Protein AF-0000000085033261 (afdb_homodimer)

Foldseek 3Di:
DPLAALVLQVVVLVVQVVVLVVCVVVVNDDPLCSVLQVVQSVFSFKHWRDKAQKKKWKWWAPDPDPPPDPTIGTQDMDLAQDDLVVVVVSQQVYAWIKIKIAFIKTKMFGRDDVVQVVLQVLLCLLAQVPWDFDDTHRNGGMIMRGHDLMDIGTQHHRNHGPDDSVVSSLVRNLSSVLSNLSVVLSSQSCCCPRVVDDHPDSVVSVVVSVVSSVVSD/DPLAALVLQVVVLVVQVVVLVVCVVVVNDDPLCSVLQVVQSVFSFKHWRDKAQKKKWKWWAPDPDPPPDPTIGTQDMDLAQDDLVVVVVSQQVYAWIKIKIAFIKTKMFGRDDVVQVVLQVLLCLLAQVPWDFDDTHRNGGMIMRGHDLMDIGTQHHRNHGPDDSVVSSLSRNLSSVLSNLSVVLSSQSCCCPRVVDDHPDSVVSVVVSVVSSVVSD

Structure (mmCIF, N/CA/C/O backbone):
data_AF-0000000085033261-model_v1
#
loop_
_entity.id
_entity.type
_entity.pdbx_description
1 polymer 'tRNA(Phe) 7-((3-amino-3-carboxypropyl)-4-demethylwyosine(37)-N(4))-methyltransferase'
#
loop_
_atom_site.group_PDB
_atom_site.id
_atom_site.type_symbol
_atom_site.label_atom_id
_atom_site.label_alt_id
_atom_site.label_comp_id
_atom_site.label_asym_id
_atom_site.label_entity_id
_atom_site.label_seq_id
_atom_site.pdbx_PDB_ins_code
_atom_site.Cartn_x
_atom_site.Cartn_y
_atom_site.Cartn_z
_atom_site.occupancy
_atom_site.B_iso_or_equiv
_atom_site.auth_seq_id
_atom_site.auth_comp_id
_atom_site.auth_asym_id
_atom_site.auth_atom_id
_atom_site.pdbx_PDB_model_num
ATOM 1 N N . MET A 1 1 ? -2.096 -32.531 -8.75 1 42.09 1 MET A N 1
ATOM 2 C CA . MET A 1 1 ? -3.379 -31.875 -8.492 1 42.09 1 MET A CA 1
ATOM 3 C C . MET A 1 1 ? -3.203 -30.375 -8.297 1 42.09 1 MET A C 1
ATOM 5 O O . MET A 1 1 ? -2.215 -29.938 -7.703 1 42.09 1 MET A O 1
ATOM 9 N N . GLY A 1 2 ? -3.859 -29.484 -9.133 1 64.69 2 GLY A N 1
ATOM 10 C CA . GLY A 1 2 ? -3.631 -28.047 -9.133 1 64.69 2 GLY A CA 1
ATOM 11 C C . GLY A 1 2 ? -3.848 -27.406 -7.777 1 64.69 2 GLY A C 1
ATOM 12 O O . GLY A 1 2 ? -4.395 -28.047 -6.871 1 64.69 2 GLY A O 1
ATOM 13 N N . ALA A 1 3 ? -3.16 -26.375 -7.32 1 83.31 3 ALA A N 1
ATOM 14 C CA . ALA A 1 3 ? -3.242 -25.719 -6.023 1 83.31 3 ALA A CA 1
ATOM 15 C C . ALA A 1 3 ? -4.691 -25.422 -5.652 1 83.31 3 ALA A C 1
ATOM 17 O O . ALA A 1 3 ? -5.047 -25.406 -4.469 1 83.31 3 ALA A O 1
ATOM 18 N N . VAL A 1 4 ? -5.688 -25.516 -6.703 1 94.25 4 VAL A N 1
ATOM 19 C CA . VAL A 1 4 ? -7.09 -25.172 -6.492 1 94.25 4 VAL A CA 1
ATOM 20 C C . VAL A 1 4 ? -7.969 -26.391 -6.766 1 94.25 4 VAL A C 1
ATOM 22 O O . VAL A 1 4 ? -7.812 -27.062 -7.789 1 94.25 4 VAL A O 1
ATOM 25 N N . ASP A 1 5 ? -8.859 -26.719 -5.867 1 97.44 5 ASP A N 1
ATOM 26 C CA . ASP A 1 5 ? -9.875 -27.75 -6.02 1 97.44 5 ASP A CA 1
ATOM 27 C C . ASP A 1 5 ? -11.203 -27.156 -6.484 1 97.44 5 ASP A C 1
ATOM 29 O O . ASP A 1 5 ? -11.844 -26.406 -5.746 1 97.44 5 ASP A O 1
ATOM 33 N N . ARG A 1 6 ? -11.609 -27.594 -7.656 1 96.44 6 ARG A N 1
ATOM 34 C CA . ARG A 1 6 ? -12.758 -26.953 -8.305 1 96.44 6 ARG A CA 1
ATOM 35 C C . ARG A 1 6 ? -14.016 -27.094 -7.457 1 96.44 6 ARG A C 1
ATOM 37 O O . ARG A 1 6 ? -14.836 -26.188 -7.398 1 96.44 6 ARG A O 1
ATOM 44 N N . ARG A 1 7 ? -14.211 -28.25 -6.832 1 97.75 7 ARG A N 1
ATOM 45 C CA . ARG A 1 7 ? -15.367 -28.438 -5.977 1 97.75 7 ARG A CA 1
ATOM 46 C C . ARG A 1 7 ? -15.328 -27.516 -4.77 1 97.75 7 ARG A C 1
ATOM 48 O O . ARG A 1 7 ? -16.344 -26.906 -4.406 1 97.75 7 ARG A O 1
ATOM 55 N N . VAL A 1 8 ? -14.18 -27.375 -4.188 1 98.19 8 VAL A N 1
ATOM 56 C CA . VAL A 1 8 ? -13.992 -26.484 -3.039 1 98.19 8 VAL A CA 1
ATOM 57 C C . VAL A 1 8 ? -14.18 -25.031 -3.463 1 98.19 8 VAL A C 1
ATOM 59 O O . VAL A 1 8 ? -14.828 -24.25 -2.764 1 98.19 8 VAL A O 1
ATOM 62 N N . PHE A 1 9 ? -13.633 -24.719 -4.645 1 98.62 9 PHE A N 1
ATOM 63 C CA . PHE A 1 9 ? -13.766 -23.375 -5.199 1 98.62 9 PHE A CA 1
ATOM 64 C C . PHE A 1 9 ? -15.227 -23 -5.363 1 98.62 9 PHE A C 1
ATOM 66 O O . PHE A 1 9 ? -15.656 -21.938 -4.895 1 98.62 9 PHE A O 1
ATOM 73 N N . GLU A 1 10 ? -15.961 -23.859 -5.918 1 98.38 10 GLU A N 1
ATOM 74 C CA . GLU A 1 10 ? -17.375 -23.578 -6.191 1 98.38 10 GLU A CA 1
ATOM 75 C C . GLU A 1 10 ? -18.172 -23.484 -4.895 1 98.38 10 GLU A C 1
ATOM 77 O O . GLU A 1 10 ? -19.062 -22.641 -4.781 1 98.38 10 GLU A O 1
ATOM 82 N N . ALA A 1 11 ? -17.875 -24.297 -3.986 1 98.56 11 ALA A N 1
ATOM 83 C CA . ALA A 1 11 ? -18.547 -24.25 -2.691 1 98.56 11 ALA A CA 1
ATOM 84 C C . ALA A 1 11 ? -18.281 -22.938 -1.977 1 98.56 11 ALA A C 1
ATOM 86 O O . ALA A 1 11 ? -19.188 -22.312 -1.438 1 98.56 11 ALA A O 1
ATOM 87 N N . ARG A 1 12 ? -17.047 -22.547 -2.012 1 98.44 12 ARG A N 1
ATOM 88 C CA . ARG A 1 12 ? -16.672 -21.281 -1.381 1 98.44 12 ARG A CA 1
ATOM 89 C C . ARG A 1 12 ? -17.312 -20.094 -2.104 1 98.44 12 ARG A C 1
ATOM 91 O O . ARG A 1 12 ? -17.797 -19.156 -1.464 1 98.44 12 ARG A O 1
ATOM 98 N N . LYS A 1 13 ? -17.281 -20.188 -3.387 1 98.69 13 LYS A N 1
ATOM 99 C CA . LYS A 1 13 ? -17.938 -19.141 -4.172 1 98.69 13 LYS A CA 1
ATOM 100 C C . LYS A 1 13 ? -19.391 -18.953 -3.752 1 98.69 13 LYS A C 1
ATOM 102 O O . LYS A 1 13 ? -19.844 -17.828 -3.531 1 98.69 13 LYS A O 1
ATOM 107 N N . ARG A 1 14 ? -20.094 -20.031 -3.625 1 98.44 14 ARG A N 1
ATOM 108 C CA . ARG A 1 14 ? -21.5 -19.953 -3.232 1 98.44 14 ARG A CA 1
ATOM 109 C C . ARG A 1 14 ? -21.656 -19.266 -1.883 1 98.44 14 ARG A C 1
ATOM 111 O O . ARG A 1 14 ? -22.516 -18.391 -1.722 1 98.44 14 ARG A O 1
ATOM 118 N N . VAL A 1 15 ? -20.828 -19.625 -0.981 1 98.44 15 VAL A N 1
ATOM 119 C CA . VAL A 1 15 ? -20.875 -19.078 0.371 1 98.44 15 VAL A CA 1
ATOM 120 C C . VAL A 1 15 ? -20.594 -17.578 0.335 1 98.44 15 VAL A C 1
ATOM 122 O O . VAL A 1 15 ? -21.312 -16.781 0.952 1 98.44 15 VAL A O 1
ATOM 125 N N . PHE A 1 16 ? -19.578 -17.156 -0.395 1 98.5 16 PHE A N 1
ATOM 126 C CA . PHE A 1 16 ? -19.172 -15.75 -0.43 1 98.5 16 PHE A CA 1
ATOM 127 C C . PHE A 1 16 ? -20.203 -14.914 -1.174 1 98.5 16 PHE A C 1
ATOM 129 O O . PHE A 1 16 ? -20.469 -13.766 -0.803 1 98.5 16 PHE A O 1
ATOM 136 N N . VAL A 1 17 ? -20.766 -15.5 -2.223 1 98.31 17 VAL A N 1
ATOM 137 C CA . VAL A 1 17 ? -21.797 -14.773 -2.971 1 98.31 17 VAL A CA 1
ATOM 138 C C . VAL A 1 17 ? -23.031 -14.562 -2.09 1 98.31 17 VAL A C 1
ATOM 140 O O . VAL A 1 17 ? -23.609 -13.477 -2.068 1 98.31 17 VAL A O 1
ATOM 143 N N . GLU A 1 18 ? -23.406 -15.539 -1.354 1 98.25 18 GLU A N 1
ATOM 144 C CA . GLU A 1 18 ? -24.516 -15.414 -0.429 1 98.25 18 GLU A CA 1
ATOM 145 C C . GLU A 1 18 ? -24.234 -14.367 0.644 1 98.25 18 GLU A C 1
ATOM 147 O O . GLU A 1 18 ? -25.109 -13.562 0.98 1 98.25 18 GLU A O 1
ATOM 152 N N . ARG A 1 19 ? -23.094 -14.391 1.151 1 98.06 19 ARG A N 1
ATOM 153 C CA . ARG A 1 19 ? -22.672 -13.422 2.16 1 98.06 19 ARG A CA 1
ATOM 154 C C . ARG A 1 19 ? -22.719 -12 1.606 1 98.06 19 ARG A C 1
ATOM 156 O O . ARG A 1 19 ? -23.188 -11.086 2.283 1 98.06 19 ARG A O 1
ATOM 163 N N . LEU A 1 20 ? -22.234 -11.844 0.37 1 97.88 20 LEU A N 1
ATOM 164 C CA . LEU A 1 20 ? -22.25 -10.539 -0.28 1 97.88 20 LEU A CA 1
ATOM 165 C C . LEU A 1 20 ? -23.672 -9.984 -0.345 1 97.88 20 LEU A C 1
ATOM 167 O O . LEU A 1 20 ? -23.906 -8.828 0.023 1 97.88 20 LEU A O 1
ATOM 171 N N . GLU A 1 21 ? -24.578 -10.805 -0.703 1 97.5 21 GLU A N 1
ATOM 172 C CA . GLU A 1 21 ? -25.969 -10.359 -0.855 1 97.5 21 GLU A CA 1
ATOM 173 C C . GLU A 1 21 ? -26.594 -10.055 0.499 1 97.5 21 GLU A C 1
ATOM 175 O O . GLU A 1 21 ? -27.344 -9.078 0.638 1 97.5 21 GLU A O 1
ATOM 180 N N . ARG A 1 22 ? -26.312 -10.875 1.463 1 97.69 22 ARG A N 1
ATOM 181 C CA . ARG A 1 22 ? -26.812 -10.633 2.812 1 97.69 22 ARG A CA 1
ATOM 182 C C . ARG A 1 22 ? -26.281 -9.312 3.365 1 97.69 22 ARG A C 1
ATOM 184 O O . ARG A 1 22 ? -27.047 -8.508 3.893 1 97.69 22 ARG A O 1
ATOM 191 N N . GLU A 1 23 ? -24.984 -9.133 3.188 1 96.75 23 GLU A N 1
ATOM 192 C CA . GLU A 1 23 ? -24.359 -7.914 3.686 1 96.75 23 GLU A CA 1
ATOM 193 C C . GLU A 1 23 ? -24.828 -6.695 2.896 1 96.75 23 GLU A C 1
ATOM 195 O O . GLU A 1 23 ? -24.969 -5.602 3.453 1 96.75 23 GLU A O 1
ATOM 200 N N . ALA A 1 24 ? -25.031 -6.859 1.574 1 95.06 24 ALA A N 1
ATOM 201 C CA . ALA A 1 24 ? -25.578 -5.777 0.756 1 95.06 24 ALA A CA 1
ATOM 202 C C . ALA A 1 24 ? -26.953 -5.344 1.266 1 95.06 24 ALA A C 1
ATOM 204 O O . ALA A 1 24 ? -27.234 -4.148 1.358 1 95.06 24 ALA A O 1
ATOM 205 N N . LEU A 1 25 ? -27.734 -6.297 1.682 1 94.5 25 LEU A N 1
ATOM 206 C CA . LEU A 1 25 ? -29.062 -6.023 2.207 1 94.5 25 LEU A CA 1
ATOM 207 C C . LEU A 1 25 ? -28.984 -5.277 3.533 1 94.5 25 LEU A C 1
ATOM 209 O O . LEU A 1 25 ? -29.859 -4.453 3.844 1 94.5 25 LEU A O 1
ATOM 213 N N . GLN A 1 26 ? -27.922 -5.512 4.262 1 95.12 26 GLN A N 1
ATOM 214 C CA . GLN A 1 26 ? -27.719 -4.879 5.562 1 95.12 26 GLN A CA 1
ATOM 215 C C . GLN A 1 26 ? -26.953 -3.561 5.414 1 95.12 26 GLN A C 1
ATOM 217 O O . GLN A 1 26 ? -26.516 -2.975 6.406 1 95.12 26 GLN A O 1
ATOM 222 N N . GLU A 1 27 ? -26.672 -3.191 4.172 1 90.69 27 GLU A N 1
ATOM 223 C CA . GLU A 1 27 ? -25.984 -1.947 3.848 1 90.69 27 GLU A CA 1
ATOM 224 C C . GLU A 1 27 ? -24.562 -1.941 4.414 1 90.69 27 GLU A C 1
ATOM 226 O O . GLU A 1 27 ? -24.094 -0.916 4.906 1 90.69 27 GLU A O 1
ATOM 231 N N . ARG A 1 28 ? -24.031 -3.145 4.395 1 93.38 28 ARG A N 1
ATOM 232 C CA . ARG A 1 28 ? -22.672 -3.307 4.879 1 93.38 28 ARG A CA 1
ATOM 233 C C . ARG A 1 28 ? -21.688 -3.432 3.719 1 93.38 28 ARG A C 1
ATOM 235 O O . ARG A 1 28 ? -20.516 -3.766 3.922 1 93.38 28 ARG A O 1
ATOM 242 N N . VAL A 1 29 ? -22.156 -3.266 2.527 1 95 29 VAL A N 1
ATOM 243 C CA . VAL A 1 29 ? -21.344 -3.213 1.319 1 95 29 VAL A CA 1
ATOM 244 C C . VAL A 1 29 ? -21.453 -1.832 0.675 1 95 29 VAL A C 1
ATOM 246 O O . VAL A 1 29 ? -22.562 -1.28 0.574 1 95 29 VAL A O 1
ATOM 249 N N . ASP A 1 30 ? -20.297 -1.282 0.349 1 94.12 30 ASP A N 1
ATOM 250 C CA . ASP A 1 30 ? -20.344 0.029 -0.292 1 94.12 30 ASP A CA 1
ATOM 251 C C . ASP A 1 30 ? -21.203 0.002 -1.553 1 94.12 30 ASP A C 1
ATOM 253 O O . ASP A 1 30 ? -20.953 -0.791 -2.465 1 94.12 30 ASP A O 1
ATOM 257 N N . GLY A 1 31 ? -22.078 0.944 -1.64 1 92.69 31 GLY A N 1
ATOM 258 C CA . GLY A 1 31 ? -23.031 0.951 -2.734 1 92.69 31 GLY A CA 1
ATOM 259 C C . GLY A 1 31 ? -22.391 1.208 -4.086 1 92.69 31 GLY A C 1
ATOM 260 O O . GLY A 1 31 ? -22.844 0.667 -5.102 1 92.69 31 GLY A O 1
ATOM 261 N N . ASP A 1 32 ? -21.406 1.985 -4.109 1 92.56 32 ASP A N 1
ATOM 262 C CA . ASP A 1 32 ? -20.812 2.416 -5.371 1 92.56 32 ASP A CA 1
ATOM 263 C C . ASP A 1 32 ? -20 1.292 -6.008 1 92.56 32 ASP A C 1
ATOM 265 O O . ASP A 1 32 ? -19.75 1.307 -7.215 1 92.56 32 ASP A O 1
ATOM 269 N N . ILE A 1 33 ? -19.672 0.283 -5.191 1 96.12 33 ILE A N 1
ATOM 270 C CA . ILE A 1 33 ? -18.859 -0.788 -5.766 1 96.12 33 ILE A CA 1
ATOM 271 C C . ILE A 1 33 ? -19.719 -2.047 -5.918 1 96.12 33 ILE A C 1
ATOM 273 O O . ILE A 1 33 ? -19.297 -3.008 -6.574 1 96.12 33 ILE A O 1
ATOM 277 N N . LEU A 1 34 ? -20.906 -2.092 -5.406 1 97 34 LEU A N 1
ATOM 278 C CA . LEU A 1 34 ? -21.766 -3.271 -5.363 1 97 34 LEU A CA 1
ATOM 279 C C . LEU A 1 34 ? -22.062 -3.779 -6.77 1 97 34 LEU A C 1
ATOM 281 O O . LEU A 1 34 ? -21.984 -4.984 -7.027 1 97 34 LEU A O 1
ATOM 285 N N . PRO A 1 35 ? -22.359 -2.936 -7.758 1 96.56 35 PRO A N 1
ATOM 286 C CA . PRO A 1 35 ? -22.609 -3.447 -9.109 1 96.56 35 PRO A CA 1
ATOM 287 C C . PRO A 1 35 ? -21.422 -4.203 -9.68 1 96.56 35 PRO A C 1
ATOM 289 O O . PRO A 1 35 ? -21.594 -5.238 -10.328 1 96.56 35 PRO A O 1
ATOM 292 N N . LEU A 1 36 ? -20.266 -3.689 -9.453 1 96.88 36 LEU A N 1
ATOM 293 C CA . LEU A 1 36 ? -19.062 -4.367 -9.93 1 96.88 36 LEU A CA 1
ATOM 294 C C . LEU A 1 36 ? -18.906 -5.73 -9.266 1 96.88 36 LEU A C 1
ATOM 296 O O . LEU A 1 36 ? -18.609 -6.719 -9.938 1 96.88 36 LEU A O 1
ATOM 300 N N . LEU A 1 37 ? -19.094 -5.789 -7.961 1 98.38 37 LEU A N 1
ATOM 301 C CA . LEU A 1 37 ? -18.938 -7.039 -7.223 1 98.38 37 LEU A CA 1
ATOM 302 C C . LEU A 1 37 ? -19.922 -8.086 -7.738 1 98.38 37 LEU A C 1
ATOM 304 O O . LEU A 1 37 ? -19.547 -9.242 -7.941 1 98.38 37 LEU A O 1
ATOM 308 N N . ARG A 1 38 ? -21.141 -7.684 -7.918 1 97.75 38 ARG A N 1
ATOM 309 C CA . ARG A 1 38 ? -22.156 -8.594 -8.438 1 97.75 38 ARG A CA 1
ATOM 310 C C . ARG A 1 38 ? -21.75 -9.117 -9.82 1 97.75 38 ARG A C 1
ATOM 312 O O . ARG A 1 38 ? -21.891 -10.312 -10.094 1 97.75 38 ARG A O 1
ATOM 319 N N . LEU A 1 39 ? -21.281 -8.234 -10.617 1 97.69 39 LEU A N 1
ATOM 320 C CA . LEU A 1 39 ? -20.859 -8.625 -11.961 1 97.69 39 LEU A CA 1
ATOM 321 C C . LEU A 1 39 ? -19.703 -9.617 -11.906 1 97.69 39 LEU A C 1
ATOM 323 O O . LEU A 1 39 ? -19.75 -10.656 -12.562 1 97.69 39 LEU A O 1
ATOM 327 N N . LEU A 1 40 ? -18.672 -9.352 -11.117 1 98.38 40 LEU A N 1
ATOM 328 C CA . LEU A 1 40 ? -17.5 -10.203 -11 1 98.38 40 LEU A CA 1
ATOM 329 C C . LEU A 1 40 ? -17.891 -11.602 -10.531 1 98.38 40 LEU A C 1
ATOM 331 O O . LEU A 1 40 ? -17.328 -12.602 -10.992 1 98.38 40 LEU A O 1
ATOM 335 N N . ASN A 1 41 ? -18.875 -11.641 -9.672 1 98.44 41 ASN A N 1
ATOM 336 C CA . ASN A 1 41 ? -19.281 -12.914 -9.094 1 98.44 41 ASN A CA 1
ATOM 337 C C . ASN A 1 41 ? -20.109 -13.734 -10.07 1 98.44 41 ASN A C 1
ATOM 339 O O . ASN A 1 41 ? -20.406 -14.906 -9.82 1 98.44 41 ASN A O 1
ATOM 343 N N . ARG A 1 42 ? -20.453 -13.188 -11.164 1 97.81 42 ARG A N 1
ATOM 344 C CA . ARG A 1 42 ? -21.109 -13.953 -12.227 1 97.81 42 ARG A CA 1
ATOM 345 C C . ARG A 1 42 ? -20.094 -14.734 -13.047 1 97.81 42 ARG A C 1
ATOM 347 O O . ARG A 1 42 ? -20.453 -15.648 -13.789 1 97.81 42 ARG A O 1
ATOM 354 N N . HIS A 1 43 ? -18.891 -14.32 -13.07 1 98 43 HIS A N 1
ATOM 355 C CA . HIS A 1 43 ? -17.844 -15.023 -13.797 1 98 43 HIS A CA 1
ATOM 356 C C . HIS A 1 43 ? -17.578 -16.406 -13.203 1 98 43 HIS A C 1
ATOM 358 O O . HIS A 1 43 ? -17.484 -16.547 -11.984 1 98 43 HIS A O 1
ATOM 364 N N . PRO A 1 44 ? -17.438 -17.406 -13.977 1 97.94 44 PRO A N 1
ATOM 365 C CA . PRO A 1 44 ? -17.312 -18.766 -13.453 1 97.94 44 PRO A CA 1
ATOM 366 C C . PRO A 1 44 ? -15.984 -19.016 -12.75 1 97.94 44 PRO A C 1
ATOM 368 O O . PRO A 1 44 ? -15.867 -19.938 -11.945 1 97.94 44 PRO A O 1
ATOM 371 N N . ALA A 1 45 ? -14.977 -18.172 -12.984 1 98.44 45 ALA A N 1
ATOM 372 C CA . ALA A 1 45 ? -13.641 -18.438 -12.461 1 98.44 45 ALA A CA 1
ATOM 373 C C . ALA A 1 45 ? -13.25 -17.422 -11.398 1 98.44 45 ALA A C 1
ATOM 375 O O . ALA A 1 45 ? -12.078 -17.297 -11.039 1 98.44 45 ALA A O 1
ATOM 376 N N . ILE A 1 46 ? -14.242 -16.641 -10.906 1 98.69 46 ILE A N 1
ATOM 377 C CA . ILE A 1 46 ? -13.922 -15.57 -9.969 1 98.69 46 ILE A CA 1
ATOM 378 C C . ILE A 1 46 ? -15 -15.484 -8.891 1 98.69 46 ILE A C 1
ATOM 380 O O . ILE A 1 46 ? -16.188 -15.633 -9.18 1 98.69 46 ILE A O 1
ATOM 384 N N . TYR A 1 47 ? -14.547 -15.312 -7.703 1 98.81 47 TYR A N 1
ATOM 385 C CA . TYR A 1 47 ? -15.477 -14.797 -6.703 1 98.81 47 TYR A CA 1
ATOM 386 C C . TYR A 1 47 ? -14.797 -13.766 -5.805 1 98.81 47 TYR A C 1
ATOM 388 O O . TYR A 1 47 ? -13.578 -13.812 -5.609 1 98.81 47 TYR A O 1
ATOM 396 N N . THR A 1 48 ? -15.539 -12.789 -5.328 1 98.69 48 THR A N 1
ATOM 397 C CA . THR A 1 48 ? -15.016 -11.742 -4.465 1 98.69 48 THR A CA 1
ATOM 398 C C . THR A 1 48 ? -15.102 -12.156 -2.996 1 98.69 48 THR A C 1
ATOM 400 O O . THR A 1 48 ? -16.062 -12.828 -2.592 1 98.69 48 THR A O 1
ATOM 403 N N . THR A 1 49 ? -14.125 -11.797 -2.215 1 98.44 49 THR A N 1
ATOM 404 C CA . THR A 1 49 ? -14.109 -12.188 -0.808 1 98.44 49 THR A CA 1
ATOM 405 C C . THR A 1 49 ? -14.281 -10.961 0.089 1 98.44 49 THR A C 1
ATOM 407 O O . THR A 1 49 ? -14.93 -11.039 1.135 1 98.44 49 THR A O 1
ATOM 410 N N . SER A 1 50 ? -13.672 -9.82 -0.212 1 97.56 50 SER A N 1
ATOM 411 C CA . SER A 1 50 ? -13.844 -8.57 0.523 1 97.56 50 SER A CA 1
ATOM 412 C C . SER A 1 50 ? -13.562 -7.367 -0.367 1 97.56 50 SER A C 1
ATOM 414 O O . SER A 1 50 ? -12.883 -7.484 -1.385 1 97.56 50 SER A O 1
ATOM 416 N N . SER A 1 51 ? -14.195 -6.297 0.012 1 97.38 51 SER A N 1
ATOM 417 C CA . SER A 1 51 ? -13.992 -5.082 -0.768 1 97.38 51 SER A CA 1
ATOM 418 C C . SER A 1 51 ? -14.227 -3.836 0.08 1 97.38 51 SER A C 1
ATOM 420 O O . SER A 1 51 ? -14.891 -3.896 1.113 1 97.38 51 SER A O 1
ATOM 422 N N . CYS A 1 52 ? -13.625 -2.811 -0.292 1 97.12 52 CYS A N 1
ATOM 423 C CA . CYS A 1 52 ? -13.867 -1.45 0.175 1 97.12 52 CYS A CA 1
ATOM 424 C C . CYS A 1 52 ? -13.711 -0.448 -0.962 1 97.12 52 CYS A C 1
ATOM 426 O O . CYS A 1 52 ? -12.75 -0.521 -1.729 1 97.12 52 CYS A O 1
ATOM 428 N N . SER A 1 53 ? -14.617 0.484 -1.081 1 96.94 53 SER A N 1
ATOM 429 C CA . SER A 1 53 ? -14.562 1.403 -2.213 1 96.94 53 SER A CA 1
ATOM 430 C C . SER A 1 53 ? -13.719 2.633 -1.882 1 96.94 53 SER A C 1
ATOM 432 O O . SER A 1 53 ? -13.602 3.551 -2.697 1 96.94 53 SER A O 1
ATOM 434 N N . GLY A 1 54 ? -13.102 2.605 -0.764 1 96.69 54 GLY A N 1
ATOM 435 C CA . GLY A 1 54 ? -12.359 3.762 -0.281 1 96.69 54 GLY A CA 1
ATOM 436 C C . GLY A 1 54 ? -13.086 4.52 0.814 1 96.69 54 GLY A C 1
ATOM 437 O O . GLY A 1 54 ? -14.32 4.586 0.818 1 96.69 54 GLY A O 1
ATOM 438 N N . ARG A 1 55 ? -12.234 5.109 1.715 1 97.12 55 ARG A N 1
ATOM 439 C CA . ARG A 1 55 ? -12.906 5.781 2.82 1 97.12 55 ARG A CA 1
ATOM 440 C C . ARG A 1 55 ? -12.016 6.852 3.438 1 97.12 55 ARG A C 1
ATOM 442 O O . ARG A 1 55 ? -10.789 6.809 3.285 1 97.12 55 ARG A O 1
ATOM 449 N N . ILE A 1 56 ? -12.68 7.836 4.07 1 97.62 56 ILE A N 1
ATOM 450 C CA . ILE A 1 56 ? -12.078 8.781 5.004 1 97.62 56 ILE A CA 1
ATOM 451 C C . ILE A 1 56 ? -12.438 8.391 6.438 1 97.62 56 ILE A C 1
ATOM 453 O O . ILE A 1 56 ? -13.578 8.031 6.719 1 97.62 56 ILE A O 1
ATOM 457 N N . MET A 1 57 ? -11.438 8.453 7.332 1 96.94 57 MET A N 1
ATOM 458 C CA . MET A 1 57 ? -11.68 8.039 8.711 1 96.94 57 MET A CA 1
ATOM 459 C C . MET A 1 57 ? -11.016 9 9.695 1 96.94 57 MET A C 1
ATOM 461 O O . MET A 1 57 ? -9.93 9.508 9.43 1 96.94 57 MET A O 1
ATOM 465 N N . VAL A 1 58 ? -11.68 9.305 10.742 1 97.5 58 VAL A N 1
ATOM 466 C CA . VAL A 1 58 ? -11.062 9.883 11.922 1 97.5 58 VAL A CA 1
ATOM 467 C C . VAL A 1 58 ? -10.812 8.797 12.969 1 97.5 58 VAL A C 1
ATOM 469 O O . VAL A 1 58 ? -11.719 8.031 13.305 1 97.5 58 VAL A O 1
ATOM 472 N N . ALA A 1 59 ? -9.648 8.719 13.414 1 95.56 59 ALA A N 1
ATOM 473 C CA . ALA A 1 59 ? -9.305 7.707 14.414 1 95.56 59 ALA A CA 1
ATOM 474 C C . ALA A 1 59 ? -8.461 8.305 15.539 1 95.56 59 ALA A C 1
ATOM 476 O O . ALA A 1 59 ? -7.801 9.336 15.344 1 95.56 59 ALA A O 1
ATOM 477 N N . GLU A 1 60 ? -8.555 7.652 16.656 1 94.44 60 GLU A N 1
ATOM 478 C CA . GLU A 1 60 ? -7.676 7.973 17.781 1 94.44 60 GLU A CA 1
ATOM 479 C C . GLU A 1 60 ? -6.484 7.023 17.844 1 94.44 60 GLU A C 1
ATOM 481 O O . GLU A 1 60 ? -6.66 5.801 17.891 1 94.44 60 GLU A O 1
ATOM 486 N N . ALA A 1 61 ? -5.336 7.609 17.797 1 88.38 61 ALA A N 1
ATOM 487 C CA . ALA A 1 61 ? -4.125 6.797 17.922 1 88.38 61 ALA A CA 1
ATOM 488 C C . ALA A 1 61 ? -2.936 7.648 18.359 1 88.38 61 ALA A C 1
ATOM 490 O O . ALA A 1 61 ? -2.887 8.852 18.078 1 88.38 61 ALA A O 1
ATOM 491 N N . VAL A 1 62 ? -2.004 6.996 19.125 1 77.31 62 VAL A N 1
ATOM 492 C CA . VAL A 1 62 ? -0.776 7.703 19.484 1 77.31 62 VAL A CA 1
ATOM 493 C C . VAL A 1 62 ? 0.149 7.77 18.266 1 77.31 62 VAL A C 1
ATOM 495 O O . VAL A 1 62 ? 0.877 8.75 18.078 1 77.31 62 VAL A O 1
ATOM 498 N N . ARG A 1 63 ? 0.131 6.727 17.453 1 74.62 63 ARG A N 1
ATOM 499 C CA . ARG A 1 63 ? 0.893 6.672 16.219 1 74.62 63 ARG A CA 1
ATOM 500 C C . ARG A 1 63 ? 0.025 6.176 15.062 1 74.62 63 ARG A C 1
ATOM 502 O O . ARG A 1 63 ? -0.966 5.477 15.281 1 74.62 63 ARG A O 1
ATOM 509 N N . PRO A 1 64 ? 0.415 6.738 13.828 1 63.25 64 PRO A N 1
ATOM 510 C CA . PRO A 1 64 ? -0.395 6.293 12.688 1 63.25 64 PRO A CA 1
ATOM 511 C C . PRO A 1 64 ? -0.312 4.789 12.461 1 63.25 64 PRO A C 1
ATOM 513 O O . PRO A 1 64 ? 0.787 4.234 12.352 1 63.25 64 PRO A O 1
ATOM 516 N N . SER A 1 65 ? -0.385 3.965 13.484 1 57.16 65 SER A N 1
ATOM 517 C CA . SER A 1 65 ? -0.248 2.553 13.148 1 57.16 65 SER A CA 1
ATOM 518 C C . SER A 1 65 ? -1.586 1.95 12.734 1 57.16 65 SER A C 1
ATOM 520 O O . SER A 1 65 ? -2.639 2.367 13.219 1 57.16 65 SER A O 1
ATOM 522 N N . TYR A 1 66 ? -1.774 1.472 11.328 1 52.44 66 TYR A N 1
ATOM 523 C CA . TYR A 1 66 ? -3.016 0.788 10.984 1 52.44 66 TYR A CA 1
ATOM 524 C C . TYR A 1 66 ? -3.145 -0.525 11.742 1 52.44 66 TYR A C 1
ATOM 526 O O . TYR A 1 66 ? -4.191 -1.175 11.703 1 52.44 66 TYR A O 1
ATOM 534 N N . SER A 1 67 ? -1.958 -1.049 12.227 1 48.84 67 SER A N 1
ATOM 535 C CA . SER A 1 67 ? -2.211 -2.367 12.805 1 48.84 67 SER A CA 1
ATOM 536 C C . SER A 1 67 ? -3.018 -2.266 14.094 1 48.84 67 SER A C 1
ATOM 538 O O . SER A 1 67 ? -2.949 -1.256 14.797 1 48.84 67 SER A O 1
ATOM 540 N N . LYS A 1 68 ? -4.152 -2.961 13.945 1 47.16 68 LYS A N 1
ATOM 541 C CA . LYS A 1 68 ? -5.066 -3.188 15.062 1 47.16 68 LYS A CA 1
ATOM 542 C C . LYS A 1 68 ? -4.324 -3.182 16.391 1 47.16 68 LYS A C 1
ATOM 544 O O . LYS A 1 68 ? -4.852 -3.645 17.406 1 47.16 68 LYS A O 1
ATOM 549 N N . GLY A 1 69 ? -3.092 -2.756 16.406 1 51.41 69 GLY A N 1
ATOM 550 C CA . GLY A 1 69 ? -2.551 -2.945 17.734 1 51.41 69 GLY A CA 1
ATOM 551 C C . GLY A 1 69 ? -3.15 -2.006 18.766 1 51.41 69 GLY A C 1
ATOM 552 O O . GLY A 1 69 ? -3.984 -1.161 18.422 1 51.41 69 GLY A O 1
ATOM 553 N N . ARG A 1 70 ? -2.709 -1.969 20.016 1 56.84 70 ARG A N 1
ATOM 554 C CA . ARG A 1 70 ? -3.125 -1.293 21.25 1 56.84 70 ARG A CA 1
ATOM 555 C C . ARG A 1 70 ? -3.039 0.222 21.094 1 56.84 70 ARG A C 1
ATOM 557 O O . ARG A 1 70 ? -2.006 0.751 20.672 1 56.84 70 ARG A O 1
ATOM 564 N N . GLY A 1 71 ? -4.316 0.786 20.875 1 70.19 71 GLY A N 1
ATOM 565 C CA . GLY A 1 71 ? -4.41 2.232 20.984 1 70.19 71 GLY A CA 1
ATOM 566 C C . GLY A 1 71 ? -5.051 2.889 19.781 1 70.19 71 GLY A C 1
ATOM 567 O O . GLY A 1 71 ? -5.285 4.102 19.781 1 70.19 71 GLY A O 1
ATOM 568 N N . PHE A 1 72 ? -5.281 2.053 18.719 1 84.88 72 PHE A N 1
ATOM 569 C CA . PHE A 1 72 ? -5.992 2.6 17.562 1 84.88 72 PHE A CA 1
ATOM 570 C C . PHE A 1 72 ? -7.5 2.424 17.719 1 84.88 72 PHE A C 1
ATOM 572 O O . PHE A 1 72 ? -7.98 1.312 17.953 1 84.88 72 PHE A O 1
ATOM 579 N N . ARG A 1 73 ? -8.227 3.461 17.609 1 91 73 ARG A N 1
ATOM 580 C CA . ARG A 1 73 ? -9.672 3.432 17.781 1 91 73 ARG A CA 1
ATOM 581 C C . ARG A 1 73 ? -10.367 4.289 16.719 1 91 73 ARG A C 1
ATOM 583 O O . ARG A 1 73 ? -10.25 5.516 16.734 1 91 73 ARG A O 1
ATOM 590 N N . PRO A 1 74 ? -11.117 3.637 15.789 1 93.56 74 PRO A N 1
ATOM 591 C CA . PRO A 1 74 ? -11.906 4.441 14.844 1 93.56 74 PRO A CA 1
ATOM 592 C C . PRO A 1 74 ? -12.961 5.293 15.539 1 93.56 74 PRO A C 1
ATOM 594 O O . PRO A 1 74 ? -13.633 4.824 16.469 1 93.56 74 PRO A O 1
ATOM 597 N N . VAL A 1 75 ? -13.086 6.523 15.172 1 97 75 VAL A N 1
ATOM 598 C CA . VAL A 1 75 ? -14.062 7.449 15.742 1 97 75 VAL A CA 1
ATOM 599 C C . VAL A 1 75 ? -15.211 7.66 14.758 1 97 75 VAL A C 1
ATOM 601 O O . VAL A 1 75 ? -16.375 7.652 15.141 1 97 75 VAL A O 1
ATOM 604 N N . ALA A 1 76 ? -14.953 7.906 13.484 1 97.94 76 ALA A N 1
ATOM 605 C CA . ALA A 1 76 ? -15.906 8.125 12.406 1 97.94 76 ALA A CA 1
ATOM 606 C C . ALA A 1 76 ? -15.32 7.73 11.062 1 97.94 76 ALA A C 1
ATOM 608 O O . ALA A 1 76 ? -14.102 7.75 10.875 1 97.94 76 ALA A O 1
ATOM 609 N N . LYS A 1 77 ? -16.172 7.352 10.195 1 97.19 77 LYS A N 1
ATOM 610 C CA . LYS A 1 77 ? -15.734 6.992 8.852 1 97.19 77 LYS A CA 1
ATOM 611 C C . LYS A 1 77 ? -16.781 7.383 7.812 1 97.19 77 LYS A C 1
ATOM 613 O O . LYS A 1 77 ? -17.984 7.418 8.109 1 97.19 77 LYS A O 1
ATOM 618 N N . TRP A 1 78 ? -16.328 7.703 6.586 1 97.12 78 TRP A N 1
ATOM 619 C CA . TRP A 1 78 ? -17.188 8.078 5.457 1 97.12 78 TRP A CA 1
ATOM 620 C C . TRP A 1 78 ? -16.672 7.453 4.164 1 97.12 78 TRP A C 1
ATOM 622 O O . TRP A 1 78 ? -15.469 7.496 3.881 1 97.12 78 TRP A O 1
ATOM 632 N N . HIS A 1 79 ? -17.516 6.914 3.34 1 96.44 79 HIS A N 1
ATOM 633 C CA . HIS A 1 79 ? -17.141 6.348 2.049 1 96.44 79 HIS A CA 1
ATOM 634 C C . HIS A 1 79 ? -17.391 7.336 0.917 1 96.44 79 HIS A C 1
ATOM 636 O O . HIS A 1 79 ? -17.516 6.941 -0.246 1 96.44 79 HIS A O 1
ATOM 642 N N . HIS A 1 80 ? -17.625 8.562 1.2 1 94.69 80 HIS A N 1
ATOM 643 C CA . HIS A 1 80 ? -17.781 9.727 0.342 1 94.69 80 HIS A CA 1
ATOM 644 C C . HIS A 1 80 ? -17.078 10.945 0.939 1 94.69 80 HIS A C 1
ATOM 646 O O . HIS A 1 80 ? -16.672 10.922 2.102 1 94.69 80 HIS A O 1
ATOM 652 N N . PRO A 1 81 ? -16.812 11.945 0.117 1 96.19 81 PRO A N 1
ATOM 653 C CA . PRO A 1 81 ? -16.188 13.133 0.696 1 96.19 81 PRO A CA 1
ATOM 654 C C . PRO A 1 81 ? -16.922 13.633 1.947 1 96.19 81 PRO A C 1
ATOM 656 O O . PRO A 1 81 ? -18.156 13.625 1.997 1 96.19 81 PRO A O 1
ATOM 659 N N . ALA A 1 82 ? -16.141 13.984 2.957 1 97.38 82 ALA A N 1
ATOM 660 C CA . ALA A 1 82 ? -16.688 14.328 4.273 1 97.38 82 ALA A CA 1
ATOM 661 C C . ALA A 1 82 ? -16.734 15.844 4.457 1 97.38 82 ALA A C 1
ATOM 663 O O . ALA A 1 82 ? -15.805 16.562 4.09 1 97.38 82 ALA A O 1
ATOM 664 N N . PRO A 1 83 ? -17.797 16.359 5.062 1 96.94 83 PRO A N 1
ATOM 665 C CA . PRO A 1 83 ? -17.844 17.781 5.41 1 96.94 83 PRO A CA 1
ATOM 666 C C . PRO A 1 83 ? -16.906 18.141 6.559 1 96.94 83 PRO A C 1
ATOM 668 O O . PRO A 1 83 ? -16.797 17.375 7.527 1 96.94 83 PRO A O 1
ATOM 671 N N . PRO A 1 84 ? -16.328 19.281 6.484 1 97.81 84 PRO A N 1
ATOM 672 C CA . PRO A 1 84 ? -15.375 19.672 7.531 1 97.81 84 PRO A CA 1
ATOM 673 C C . PRO A 1 84 ? -16 19.688 8.922 1 97.81 84 PRO A C 1
ATOM 675 O O . PRO A 1 84 ? -15.352 19.312 9.898 1 97.81 84 PRO A O 1
ATOM 678 N N . ASP A 1 85 ? -17.234 20.078 9.016 1 98.12 85 ASP A N 1
ATOM 679 C CA . ASP A 1 85 ? -17.891 20.172 10.32 1 98.12 85 ASP A CA 1
ATOM 680 C C . ASP A 1 85 ? -18.031 18.797 10.969 1 98.12 85 ASP A C 1
ATOM 682 O O . ASP A 1 85 ? -17.891 18.672 12.188 1 98.12 85 ASP A O 1
ATOM 686 N N . LEU A 1 86 ? -18.312 17.797 10.156 1 98.25 86 LEU A N 1
ATOM 687 C CA . LEU A 1 86 ? -18.406 16.438 10.688 1 98.25 86 LEU A CA 1
ATOM 688 C C . LEU A 1 86 ? -17.047 15.922 11.133 1 98.25 86 LEU A C 1
ATOM 690 O O . LEU A 1 86 ? -16.953 15.25 12.164 1 98.25 86 LEU A O 1
ATOM 694 N N . VAL A 1 87 ? -16.062 16.234 10.391 1 98.56 87 VAL A N 1
ATOM 695 C CA . VAL A 1 87 ? -14.703 15.82 10.75 1 98.56 87 VAL A CA 1
ATOM 696 C C . VAL A 1 87 ? -14.289 16.5 12.062 1 98.56 87 VAL A C 1
ATOM 698 O O . VAL A 1 87 ? -13.727 15.859 12.945 1 98.56 87 VAL A O 1
ATOM 701 N N . ARG A 1 88 ? -14.602 17.766 12.156 1 98.44 88 ARG A N 1
ATOM 702 C CA . ARG A 1 88 ? -14.297 18.5 13.383 1 98.44 88 ARG A CA 1
ATOM 703 C C . ARG A 1 88 ? -14.984 17.875 14.586 1 98.44 88 ARG A C 1
ATOM 705 O O . ARG A 1 88 ? -14.367 17.672 15.633 1 98.44 88 ARG A O 1
ATOM 712 N N . ALA A 1 89 ? -16.25 17.609 14.43 1 98.56 89 ALA A N 1
ATOM 713 C CA . ALA A 1 89 ? -17.031 17.016 15.516 1 98.56 89 ALA A CA 1
ATOM 714 C C . ALA A 1 89 ? -16.406 15.695 15.977 1 98.56 89 ALA A C 1
ATOM 716 O O . ALA A 1 89 ? -16.344 15.422 17.172 1 98.56 89 ALA A O 1
ATOM 717 N N . ALA A 1 90 ? -15.984 14.859 15.055 1 98.5 90 ALA A N 1
ATOM 718 C CA . ALA A 1 90 ? -15.352 13.578 15.367 1 98.5 90 ALA A CA 1
ATOM 719 C C . ALA A 1 90 ? -14.008 13.789 16.047 1 98.5 90 ALA A C 1
ATOM 721 O O . ALA A 1 90 ? -13.711 13.148 17.062 1 98.5 90 ALA A O 1
ATOM 722 N N . ALA A 1 91 ? -13.195 14.703 15.508 1 98.12 91 ALA A N 1
ATOM 723 C CA . ALA A 1 91 ? -11.859 14.961 16.031 1 98.12 91 ALA A CA 1
ATOM 724 C C . ALA A 1 91 ? -11.93 15.531 17.453 1 98.12 91 ALA A C 1
ATOM 726 O O . ALA A 1 91 ? -11.07 15.234 18.281 1 98.12 91 ALA A O 1
ATOM 727 N N . ASP A 1 92 ? -12.906 16.328 17.719 1 98.31 92 ASP A N 1
ATOM 728 C CA . ASP A 1 92 ? -13.039 17 19 1 98.31 92 ASP A CA 1
ATOM 729 C C . ASP A 1 92 ? -13.336 16 20.125 1 98.31 92 ASP A C 1
ATOM 731 O O . ASP A 1 92 ? -13.203 16.344 21.312 1 98.31 92 ASP A O 1
ATOM 735 N N . GLN A 1 93 ? -13.719 14.789 19.781 1 97.94 93 GLN A N 1
ATOM 736 C CA . GLN A 1 93 ? -14.078 13.781 20.781 1 97.94 93 GLN A CA 1
ATOM 737 C C . GLN A 1 93 ? -12.836 13.141 21.391 1 97.94 93 GLN A C 1
ATOM 739 O O . GLN A 1 93 ? -12.93 12.438 22.391 1 97.94 93 GLN A O 1
ATOM 744 N N . VAL A 1 94 ? -11.719 13.367 20.766 1 96.75 94 VAL A N 1
ATOM 745 C CA . VAL A 1 94 ? -10.523 12.648 21.188 1 96.75 94 VAL A CA 1
ATOM 746 C C . VAL A 1 94 ? -9.336 13.602 21.234 1 96.75 94 VAL A C 1
ATOM 748 O O . VAL A 1 94 ? -9.359 14.664 20.594 1 96.75 94 VAL A O 1
ATOM 751 N N . ASP A 1 95 ? -8.258 13.227 21.922 1 95.44 95 ASP A N 1
ATOM 752 C CA . ASP A 1 95 ? -7.109 14.102 22.125 1 95.44 95 ASP A CA 1
ATOM 753 C C . ASP A 1 95 ? -6.062 13.883 21.031 1 95.44 95 ASP A C 1
ATOM 755 O O . ASP A 1 95 ? -5.367 14.828 20.641 1 95.44 95 ASP A O 1
ATOM 759 N N . ASN A 1 96 ? -5.934 12.617 20.578 1 94.38 96 ASN A N 1
ATOM 760 C CA . ASN A 1 96 ? -4.984 12.273 19.531 1 94.38 96 ASN A CA 1
ATOM 761 C C . ASN A 1 96 ? -5.695 11.797 18.266 1 94.38 96 ASN A C 1
ATOM 763 O O . ASN A 1 96 ? -5.781 10.594 18.016 1 94.38 96 ASN A O 1
ATOM 767 N N . ALA A 1 97 ? -6.156 12.75 17.453 1 96.12 97 ALA A N 1
ATOM 768 C CA . ALA A 1 97 ? -7.004 12.461 16.297 1 96.12 97 ALA A CA 1
ATOM 769 C C . ALA A 1 97 ? -6.184 12.414 15.016 1 96.12 97 ALA A C 1
ATOM 771 O O . ALA A 1 97 ? -5.34 13.281 14.781 1 96.12 97 ALA A O 1
ATOM 772 N N . TRP A 1 98 ? -6.441 11.398 14.266 1 95.88 98 TRP A N 1
ATOM 773 C CA . TRP A 1 98 ? -5.879 11.266 12.922 1 95.88 98 TRP A CA 1
ATOM 774 C C . TRP A 1 98 ? -6.977 11.32 11.867 1 95.88 98 TRP A C 1
ATOM 776 O O . TRP A 1 98 ? -8.047 10.734 12.047 1 95.88 98 TRP A O 1
ATOM 786 N N . LEU A 1 99 ? -6.738 12.094 10.789 1 96.38 99 LEU A N 1
ATOM 787 C CA . LEU A 1 99 ? -7.539 12.016 9.57 1 96.38 99 LEU A CA 1
ATOM 788 C C . LEU A 1 99 ? -6.855 11.133 8.531 1 96.38 99 LEU A C 1
ATOM 790 O O . LEU A 1 99 ? -5.754 11.445 8.07 1 96.38 99 LEU A O 1
ATOM 794 N N . MET A 1 100 ? -7.574 10.078 8.109 1 95.19 100 MET A N 1
ATOM 795 C CA . MET A 1 100 ? -6.953 9.07 7.254 1 95.19 100 MET A CA 1
ATOM 796 C C . MET A 1 100 ? -7.809 8.805 6.02 1 95.19 100 MET A C 1
ATOM 798 O O . MET A 1 100 ? -9.039 8.844 6.086 1 95.19 100 MET A O 1
ATOM 802 N N . VAL A 1 101 ? -7.113 8.578 4.938 1 95.31 101 VAL A N 1
ATOM 803 C CA . VAL A 1 101 ? -7.777 8.133 3.713 1 95.31 101 VAL A CA 1
ATOM 804 C C . VAL A 1 101 ? -7.199 6.793 3.266 1 95.31 101 VAL A C 1
ATOM 806 O O . VAL A 1 101 ? -5.984 6.586 3.312 1 95.31 101 VAL A O 1
ATOM 809 N N . ARG A 1 102 ? -8.078 5.902 2.955 1 94.38 102 ARG A N 1
ATOM 810 C CA . ARG A 1 102 ? -7.73 4.668 2.258 1 94.38 102 ARG A CA 1
ATOM 811 C C . ARG A 1 102 ? -8.461 4.566 0.922 1 94.38 102 ARG A C 1
ATOM 813 O O . ARG A 1 102 ? -9.664 4.812 0.847 1 94.38 102 ARG A O 1
ATOM 820 N N . GLY A 1 103 ? -7.672 4.242 -0.108 1 94 103 GLY A N 1
ATOM 821 C CA . GLY A 1 103 ? -8.289 4.016 -1.406 1 94 103 GLY A CA 1
ATOM 822 C C . GLY A 1 103 ? -9.055 2.713 -1.483 1 94 103 GLY A C 1
ATOM 823 O O . GLY A 1 103 ? -9.211 2.018 -0.478 1 94 103 GLY A O 1
ATOM 824 N N . ALA A 1 104 ? -9.508 2.438 -2.656 1 95.25 104 ALA A N 1
ATOM 825 C CA . ALA A 1 104 ? -10.281 1.213 -2.869 1 95.25 104 ALA A CA 1
ATOM 826 C C . ALA A 1 104 ? -9.383 -0.02 -2.768 1 95.25 104 ALA A C 1
ATOM 828 O O . ALA A 1 104 ? -8.195 0.037 -3.102 1 95.25 104 ALA A O 1
ATOM 829 N N . ILE A 1 105 ? -9.922 -1.093 -2.297 1 97.12 105 ILE A N 1
ATOM 830 C CA . ILE A 1 105 ? -9.25 -2.385 -2.234 1 97.12 105 ILE A CA 1
ATOM 831 C C . ILE A 1 105 ? -10.219 -3.496 -2.621 1 97.12 105 ILE A C 1
ATOM 833 O O . ILE A 1 105 ? -11.398 -3.455 -2.254 1 97.12 105 ILE A O 1
ATOM 837 N N . LEU A 1 106 ? -9.797 -4.438 -3.41 1 98.19 106 LEU A N 1
ATOM 838 C CA . LEU A 1 106 ? -10.578 -5.602 -3.799 1 98.19 106 LEU A CA 1
ATOM 839 C C . LEU A 1 106 ? -9.812 -6.891 -3.527 1 98.19 106 LEU A C 1
ATOM 841 O O . LEU A 1 106 ? -8.633 -6.996 -3.857 1 98.19 106 LEU A O 1
ATOM 845 N N . HIS A 1 107 ? -10.438 -7.805 -2.885 1 98.69 107 HIS A N 1
ATOM 846 C CA . HIS A 1 107 ? -9.945 -9.172 -2.74 1 98.69 107 HIS A CA 1
ATOM 847 C C . HIS A 1 107 ? -10.812 -10.156 -3.52 1 98.69 107 HIS A C 1
ATOM 849 O O . HIS A 1 107 ? -12.031 -10.172 -3.357 1 98.69 107 HIS A O 1
ATOM 855 N N . LEU A 1 108 ? -10.156 -10.906 -4.312 1 98.69 108 LEU A N 1
ATOM 856 C CA . LEU A 1 108 ? -10.82 -11.883 -5.168 1 98.69 108 LEU A CA 1
ATOM 857 C C . LEU A 1 108 ? -10.109 -13.234 -5.113 1 98.69 108 LEU A C 1
ATOM 859 O O . LEU A 1 108 ? -8.914 -13.297 -4.801 1 98.69 108 LEU A O 1
ATOM 863 N N . ALA A 1 109 ? -10.891 -14.234 -5.469 1 98.75 109 ALA A N 1
ATOM 864 C CA . ALA A 1 109 ? -10.328 -15.562 -5.707 1 98.75 109 ALA A CA 1
ATOM 865 C C . ALA A 1 109 ? -10.523 -15.992 -7.16 1 98.75 109 ALA A C 1
ATOM 867 O O . ALA A 1 109 ? -11.594 -15.781 -7.734 1 98.75 109 ALA A O 1
ATOM 868 N N . ALA A 1 110 ? -9.5 -16.484 -7.734 1 98.62 110 ALA A N 1
ATOM 869 C CA . ALA A 1 110 ? -9.555 -17.031 -9.086 1 98.62 110 ALA A CA 1
ATOM 870 C C . ALA A 1 110 ? -9.438 -18.547 -9.078 1 98.62 110 ALA A C 1
ATOM 872 O O . ALA A 1 110 ? -8.734 -19.125 -8.234 1 98.62 110 ALA A O 1
ATOM 873 N N . ALA A 1 111 ? -9.977 -19.203 -10.039 1 98.25 111 ALA A N 1
ATOM 874 C CA . ALA A 1 111 ? -10.023 -20.656 -10.117 1 98.25 111 ALA A CA 1
ATOM 875 C C . ALA A 1 111 ? -8.742 -21.219 -10.734 1 98.25 111 ALA A C 1
ATOM 877 O O . ALA A 1 111 ? -8.477 -22.422 -10.656 1 98.25 111 ALA A O 1
ATOM 878 N N . ASP A 1 112 ? -7.996 -20.297 -11.383 1 96.12 112 ASP A N 1
ATOM 879 C CA . ASP A 1 112 ? -6.785 -20.734 -12.07 1 96.12 112 ASP A CA 1
ATOM 880 C C . ASP A 1 112 ? -5.785 -19.594 -12.211 1 96.12 112 ASP A C 1
ATOM 882 O O . ASP A 1 112 ? -6.129 -18.438 -11.992 1 96.12 112 ASP A O 1
ATOM 886 N N . ALA A 1 113 ? -4.535 -19.953 -12.539 1 94 113 ALA A N 1
ATOM 887 C CA . ALA A 1 113 ? -3.424 -19.016 -12.594 1 94 113 ALA A CA 1
ATOM 888 C C . ALA A 1 113 ? -3.645 -17.969 -13.695 1 94 113 ALA A C 1
ATOM 890 O O . ALA A 1 113 ? -3.334 -16.797 -13.516 1 94 113 ALA A O 1
ATOM 891 N N . LYS A 1 114 ? -4.141 -18.422 -14.797 1 94.69 114 LYS A N 1
ATOM 892 C CA . LYS A 1 114 ? -4.371 -17.5 -15.914 1 94.69 114 LYS A CA 1
ATOM 893 C C . LYS A 1 114 ? -5.293 -16.359 -15.5 1 94.69 114 LYS A C 1
ATOM 895 O O . LYS A 1 114 ? -4.98 -15.188 -15.734 1 94.69 114 LYS A O 1
ATOM 900 N N . THR A 1 115 ? -6.41 -16.688 -14.883 1 97.25 115 THR A N 1
ATOM 901 C CA . THR A 1 115 ? -7.375 -15.688 -14.414 1 97.25 115 THR A CA 1
ATOM 902 C C . THR A 1 115 ? -6.754 -14.797 -13.352 1 97.25 115 THR A C 1
ATOM 904 O O . THR A 1 115 ? -6.895 -13.57 -13.398 1 97.25 115 THR A O 1
ATOM 907 N N . ALA A 1 116 ? -6.074 -15.398 -12.398 1 97.75 116 ALA A N 1
ATOM 908 C CA . ALA A 1 116 ? -5.434 -14.641 -11.328 1 97.75 116 ALA A CA 1
ATOM 909 C C . ALA A 1 116 ? -4.453 -13.617 -11.891 1 97.75 116 ALA A C 1
ATOM 911 O O . ALA A 1 116 ? -4.469 -12.453 -11.5 1 97.75 116 ALA A O 1
ATOM 912 N N . TYR A 1 117 ? -3.646 -14.055 -12.828 1 95.19 117 TYR A N 1
ATOM 913 C CA . TYR A 1 117 ? -2.639 -13.172 -13.406 1 95.19 117 TYR A CA 1
ATOM 914 C C . TYR A 1 117 ? -3.291 -12.047 -14.203 1 95.19 117 TYR A C 1
ATOM 916 O O . TYR A 1 117 ? -2.811 -10.906 -14.188 1 95.19 117 TYR A O 1
ATOM 924 N N . ARG A 1 118 ? -4.305 -12.352 -14.844 1 96.44 118 ARG A N 1
ATOM 925 C CA . ARG A 1 118 ? -5.012 -11.32 -15.602 1 96.44 118 ARG A CA 1
ATOM 926 C C . ARG A 1 118 ? -5.586 -10.266 -14.664 1 96.44 118 ARG A C 1
ATOM 928 O O . ARG A 1 118 ? -5.539 -9.07 -14.969 1 96.44 118 ARG A O 1
ATOM 935 N N . LEU A 1 119 ? -6.176 -10.695 -13.547 1 98.31 119 LEU A N 1
ATOM 936 C CA . LEU A 1 119 ? -6.695 -9.758 -12.555 1 98.31 119 LEU A CA 1
ATOM 937 C C . LEU A 1 119 ? -5.594 -8.836 -12.055 1 98.31 119 LEU A C 1
ATOM 939 O O . LEU A 1 119 ? -5.797 -7.621 -11.945 1 98.31 119 LEU A O 1
ATOM 943 N N . VAL A 1 120 ? -4.434 -9.383 -11.773 1 98.19 120 VAL A N 1
ATOM 944 C CA . VAL A 1 120 ? -3.293 -8.594 -11.312 1 98.19 120 VAL A CA 1
ATOM 945 C C . VAL A 1 120 ? -2.898 -7.582 -12.391 1 98.19 120 VAL A C 1
ATOM 947 O O . VAL A 1 120 ? -2.686 -6.406 -12.094 1 98.19 120 VAL A O 1
ATOM 950 N N . GLU A 1 121 ? -2.857 -8.023 -13.602 1 96.69 121 GLU A N 1
ATOM 951 C CA . GLU A 1 121 ? -2.457 -7.168 -14.711 1 96.69 121 GLU A CA 1
ATOM 952 C C . GLU A 1 121 ? -3.426 -6.004 -14.891 1 96.69 121 GLU A C 1
ATOM 954 O O . GLU A 1 121 ? -3.004 -4.855 -15.047 1 96.69 121 GLU A O 1
ATOM 959 N N . VAL A 1 122 ? -4.68 -6.285 -14.852 1 96.38 122 VAL A N 1
ATOM 960 C CA . VAL A 1 122 ? -5.688 -5.242 -15.008 1 96.38 122 VAL A CA 1
ATOM 961 C C . VAL A 1 122 ? -5.582 -4.246 -13.852 1 96.38 122 VAL A C 1
ATOM 963 O O . VAL A 1 122 ? -5.672 -3.033 -14.062 1 96.38 122 VAL A O 1
ATOM 966 N N . GLY A 1 123 ? -5.441 -4.773 -12.602 1 96.94 123 GLY A N 1
ATOM 967 C CA . GLY A 1 123 ? -5.223 -3.893 -11.469 1 96.94 123 GLY A CA 1
ATOM 968 C C . GLY A 1 123 ? -4.059 -2.939 -11.664 1 96.94 123 GLY A C 1
ATOM 969 O O . GLY A 1 123 ? -4.211 -1.726 -11.516 1 96.94 123 GLY A O 1
ATOM 970 N N . ARG A 1 124 ? -2.953 -3.445 -12.055 1 95.25 124 ARG A N 1
ATOM 971 C CA . ARG A 1 124 ? -1.747 -2.639 -12.219 1 95.25 124 ARG A CA 1
ATOM 972 C C . ARG A 1 124 ? -1.895 -1.664 -13.383 1 95.25 124 ARG A C 1
ATOM 974 O O . ARG A 1 124 ? -1.431 -0.524 -13.305 1 95.25 124 ARG A O 1
ATOM 981 N N . GLU A 1 125 ? -2.58 -2.049 -14.391 1 92.44 125 GLU A N 1
ATOM 982 C CA . GLU A 1 125 ? -2.826 -1.209 -15.562 1 92.44 125 GLU A CA 1
ATOM 983 C C . GLU A 1 125 ? -3.695 -0.007 -15.203 1 92.44 125 GLU A C 1
ATOM 985 O O . GLU A 1 125 ? -3.613 1.041 -15.852 1 92.44 125 GLU A O 1
ATOM 990 N N . THR A 1 126 ? -4.527 -0.164 -14.219 1 92.88 126 THR A N 1
ATOM 991 C CA . THR A 1 126 ? -5.477 0.888 -13.867 1 92.88 126 THR A CA 1
ATOM 992 C C . THR A 1 126 ? -4.965 1.706 -12.688 1 92.88 126 THR A C 1
ATOM 994 O O . THR A 1 126 ? -5.742 2.391 -12.016 1 92.88 126 THR A O 1
ATOM 997 N N . GLY A 1 127 ? -3.754 1.587 -12.336 1 90.62 127 GLY A N 1
ATOM 998 C CA . GLY A 1 127 ? -3.135 2.443 -11.336 1 90.62 127 GLY A CA 1
ATOM 999 C C . GLY A 1 127 ? -3.09 1.812 -9.961 1 90.62 127 GLY A C 1
ATOM 1000 O O . GLY A 1 127 ? -2.668 2.451 -8.992 1 90.62 127 GLY A O 1
ATOM 1001 N N . HIS A 1 128 ? -3.537 0.594 -9.836 1 95.25 128 HIS A N 1
ATOM 1002 C CA . HIS A 1 128 ? -3.402 -0.143 -8.578 1 95.25 128 HIS A CA 1
ATOM 1003 C C . HIS A 1 128 ? -2.08 -0.901 -8.531 1 95.25 128 HIS A C 1
ATOM 1005 O O . HIS A 1 128 ? -2.061 -2.131 -8.625 1 95.25 128 HIS A O 1
ATOM 1011 N N . LYS A 1 129 ? -1.065 -0.193 -8.188 1 93.31 129 LYS A N 1
ATOM 1012 C CA . LYS A 1 129 ? 0.319 -0.602 -8.406 1 93.31 129 LYS A CA 1
ATOM 1013 C C . LYS A 1 129 ? 0.688 -1.788 -7.516 1 93.31 129 LYS A C 1
ATOM 1015 O O . LYS A 1 129 ? 1.624 -2.529 -7.82 1 93.31 129 LYS A O 1
ATOM 1020 N N . HIS A 1 130 ? -0.036 -1.958 -6.418 1 95.25 130 HIS A N 1
ATOM 1021 C CA . HIS A 1 130 ? 0.335 -2.988 -5.453 1 95.25 130 HIS A CA 1
ATOM 1022 C C . HIS A 1 130 ? -0.582 -4.203 -5.562 1 95.25 130 HIS A C 1
ATOM 1024 O O . HIS A 1 130 ? -0.757 -4.941 -4.594 1 95.25 130 HIS A O 1
ATOM 1030 N N . SER A 1 131 ? -1.133 -4.387 -6.762 1 98 131 SER A N 1
ATOM 1031 C CA . SER A 1 131 ? -1.953 -5.562 -7.023 1 98 131 SER A CA 1
ATOM 1032 C C . SER A 1 131 ? -1.094 -6.816 -7.152 1 98 131 SER A C 1
ATOM 1034 O O . SER A 1 131 ? -0.047 -6.797 -7.805 1 98 131 SER A O 1
ATOM 1036 N N . GLY A 1 132 ? -1.524 -7.922 -6.484 1 98.31 132 GLY A N 1
ATOM 1037 C CA . GLY A 1 132 ? -0.737 -9.141 -6.527 1 98.31 132 GLY A CA 1
ATOM 1038 C C . GLY A 1 132 ? -1.478 -10.352 -5.984 1 98.31 132 GLY A C 1
ATOM 1039 O O . GLY A 1 132 ? -2.553 -10.211 -5.395 1 98.31 132 GLY A O 1
ATOM 1040 N N . ILE A 1 133 ? -0.935 -11.539 -6.27 1 98.38 133 ILE A N 1
ATOM 1041 C CA . ILE A 1 133 ? -1.411 -12.781 -5.668 1 98.38 133 ILE A CA 1
ATOM 1042 C C . ILE A 1 133 ? -0.886 -12.898 -4.238 1 98.38 133 ILE A C 1
ATOM 1044 O O . ILE A 1 133 ? 0.326 -12.875 -4.012 1 98.38 133 ILE A O 1
ATOM 1048 N N . ILE A 1 134 ? -1.825 -13.117 -3.307 1 97.81 134 ILE A N 1
ATOM 1049 C CA . ILE A 1 134 ? -1.396 -12.969 -1.92 1 97.81 134 ILE A CA 1
ATOM 1050 C C . ILE A 1 134 ? -1.506 -14.312 -1.203 1 97.81 134 ILE A C 1
ATOM 1052 O O . ILE A 1 134 ? -0.934 -14.5 -0.126 1 97.81 134 ILE A O 1
ATOM 1056 N N . ALA A 1 135 ? -2.232 -15.242 -1.744 1 96.69 135 ALA A N 1
ATOM 1057 C CA . ALA A 1 135 ? -2.379 -16.562 -1.141 1 96.69 135 ALA A CA 1
ATOM 1058 C C . ALA A 1 135 ? -2.947 -17.562 -2.143 1 96.69 135 ALA A C 1
ATOM 1060 O O . ALA A 1 135 ? -3.555 -17.172 -3.143 1 96.69 135 ALA A O 1
ATOM 1061 N N . ILE A 1 136 ? -2.656 -18.781 -1.929 1 96.06 136 ILE A N 1
ATOM 1062 C CA . ILE A 1 136 ? -3.213 -19.875 -2.721 1 96.06 136 ILE A CA 1
ATOM 1063 C C . ILE A 1 136 ? -3.627 -21.016 -1.803 1 96.06 136 ILE A C 1
ATOM 1065 O O . ILE A 1 136 ? -2.889 -21.391 -0.882 1 96.06 136 ILE A O 1
ATOM 1069 N N . ASN A 1 137 ? -4.824 -21.484 -1.954 1 95.81 137 ASN A N 1
ATOM 1070 C CA . ASN A 1 137 ? -5.27 -22.703 -1.305 1 95.81 137 ASN A CA 1
ATOM 1071 C C . ASN A 1 137 ? -6.289 -23.453 -2.156 1 95.81 137 ASN A C 1
ATOM 1073 O O . ASN A 1 137 ? -6.469 -23.141 -3.334 1 95.81 137 ASN A O 1
ATOM 1077 N N . ARG A 1 138 ? -6.887 -24.438 -1.651 1 96.81 138 ARG A N 1
ATOM 1078 C CA . ARG A 1 138 ? -7.805 -25.281 -2.412 1 96.81 138 ARG A CA 1
ATOM 1079 C C . ARG A 1 138 ? -9.016 -24.484 -2.881 1 96.81 138 ARG A C 1
ATOM 1081 O O . ARG A 1 138 ? -9.68 -24.875 -3.848 1 96.81 138 ARG A O 1
ATOM 1088 N N . GLY A 1 139 ? -9.266 -23.359 -2.174 1 97.62 139 GLY A N 1
ATOM 1089 C CA . GLY A 1 139 ? -10.445 -22.562 -2.48 1 97.62 139 GLY A CA 1
ATOM 1090 C C . GLY A 1 139 ? -10.195 -21.547 -3.57 1 97.62 139 GLY A C 1
ATOM 1091 O O . GLY A 1 139 ? -11.133 -20.875 -4.031 1 97.62 139 GLY A O 1
ATOM 1092 N N . GLY A 1 140 ? -8.844 -21.391 -3.943 1 97.94 140 GLY A N 1
ATOM 1093 C CA . GLY A 1 140 ? -8.57 -20.453 -5.031 1 97.94 140 GLY A CA 1
ATOM 1094 C C . GLY A 1 140 ? -7.203 -19.812 -4.934 1 97.94 140 GLY A C 1
ATOM 1095 O O . GLY A 1 140 ? -6.453 -20.062 -3.988 1 97.94 140 GLY A O 1
ATOM 1096 N N . ILE A 1 141 ? -6.832 -19.078 -5.965 1 98 141 ILE A N 1
ATOM 1097 C CA . ILE A 1 141 ? -5.707 -18.141 -5.996 1 98 141 ILE A CA 1
ATOM 1098 C C . ILE A 1 141 ? -6.188 -16.734 -5.656 1 98 141 ILE A C 1
ATOM 1100 O O . ILE A 1 141 ? -6.926 -16.125 -6.43 1 98 141 ILE A O 1
ATOM 1104 N N . PHE A 1 142 ? -5.773 -16.234 -4.551 1 98.56 142 PHE A N 1
ATOM 1105 C CA . PHE A 1 142 ? -6.328 -15 -4.012 1 98.56 142 PHE A CA 1
ATOM 1106 C C . PHE A 1 142 ? -5.527 -13.789 -4.492 1 98.56 142 PHE A C 1
ATOM 1108 O O . PHE A 1 142 ? -4.301 -13.766 -4.375 1 98.56 142 PHE A O 1
ATOM 1115 N N . VAL A 1 143 ? -6.258 -12.836 -5.012 1 98.69 143 VAL A N 1
ATOM 1116 C CA . VAL A 1 143 ? -5.688 -11.625 -5.586 1 98.69 143 VAL A CA 1
ATOM 1117 C C . VAL A 1 143 ? -6.133 -10.406 -4.777 1 98.69 143 VAL A C 1
ATOM 1119 O O . VAL A 1 143 ? -7.301 -10.305 -4.391 1 98.69 143 VAL A O 1
ATOM 1122 N N . GLU A 1 144 ? -5.168 -9.625 -4.477 1 98.69 144 GLU A N 1
ATOM 1123 C CA . GLU A 1 144 ? -5.434 -8.305 -3.92 1 98.69 144 GLU A CA 1
ATOM 1124 C C . GLU A 1 144 ? -5.215 -7.211 -4.961 1 98.69 144 GLU A C 1
ATOM 1126 O O . GLU A 1 144 ? -4.176 -7.172 -5.621 1 98.69 144 GLU A O 1
ATOM 1131 N N . ILE A 1 145 ? -6.199 -6.348 -5.16 1 98.38 145 ILE A N 1
ATOM 1132 C CA . ILE A 1 145 ? -6.062 -5.141 -5.973 1 98.38 145 ILE A CA 1
ATOM 1133 C C . ILE A 1 145 ? -6.027 -3.912 -5.066 1 98.38 145 ILE A C 1
ATOM 1135 O O . ILE A 1 145 ? -7 -3.615 -4.371 1 98.38 145 ILE A O 1
ATOM 1139 N N . LEU A 1 146 ? -4.926 -3.273 -5.098 1 96.44 146 LEU A N 1
ATOM 1140 C CA . LEU A 1 146 ? -4.676 -2.203 -4.141 1 96.44 146 LEU A CA 1
ATOM 1141 C C . LEU A 1 146 ? -3.947 -1.04 -4.805 1 96.44 146 LEU A C 1
ATOM 1143 O O . LEU A 1 146 ? -2.953 -1.242 -5.508 1 96.44 146 LEU A O 1
ATOM 1147 N N . GLY A 1 147 ? -4.477 0.167 -4.664 1 91.5 147 GLY A N 1
ATOM 1148 C CA . GLY A 1 147 ? -3.869 1.371 -5.207 1 91.5 147 GLY A CA 1
ATOM 1149 C C . GLY A 1 147 ? -2.965 2.08 -4.215 1 91.5 147 GLY A C 1
ATOM 1150 O O . GLY A 1 147 ? -2.531 1.487 -3.227 1 91.5 147 GLY A O 1
ATOM 1151 N N . GLU A 1 148 ? -2.625 3.311 -4.512 1 88.75 148 GLU A N 1
ATOM 1152 C CA . GLU A 1 148 ? -1.643 4.074 -3.746 1 88.75 148 GLU A CA 1
ATOM 1153 C C . GLU A 1 148 ? -2.299 5.246 -3.021 1 88.75 148 GLU A C 1
ATOM 1155 O O . GLU A 1 148 ? -1.628 5.992 -2.305 1 88.75 148 GLU A O 1
ATOM 1160 N N . GLU A 1 149 ? -3.59 5.477 -3.283 1 90.44 149 GLU A N 1
ATOM 1161 C CA . GLU A 1 149 ? -4.246 6.629 -2.674 1 90.44 149 GLU A CA 1
ATOM 1162 C C . GLU A 1 149 ? -4.41 6.441 -1.169 1 90.44 149 GLU A C 1
ATOM 1164 O O . GLU A 1 149 ? -5.168 5.578 -0.726 1 90.44 149 GLU A O 1
ATOM 1169 N N . ARG A 1 150 ? -3.734 7.211 -0.453 1 91.44 150 ARG A N 1
ATOM 1170 C CA . ARG A 1 150 ? -3.717 7.133 1.004 1 91.44 150 ARG A CA 1
ATOM 1171 C C . ARG A 1 150 ? -3.271 8.453 1.62 1 91.44 150 ARG A C 1
ATOM 1173 O O . ARG A 1 150 ? -2.469 9.18 1.031 1 91.44 150 ARG A O 1
ATOM 1180 N N . LEU A 1 151 ? -3.828 8.766 2.775 1 92.75 151 LEU A N 1
ATOM 1181 C CA . LEU A 1 151 ? -3.393 9.898 3.59 1 92.75 151 LEU A CA 1
ATOM 1182 C C . LEU A 1 151 ? -3.434 9.547 5.074 1 92.75 151 LEU A C 1
ATOM 1184 O O . LEU A 1 151 ? -4.332 8.828 5.52 1 92.75 151 LEU A O 1
ATOM 1188 N N . ASP A 1 152 ? -2.475 10.023 5.82 1 93.19 152 ASP A N 1
ATOM 1189 C CA . ASP A 1 152 ? -2.439 9.953 7.277 1 93.19 152 ASP A CA 1
ATOM 1190 C C . ASP A 1 152 ? -2.018 11.289 7.887 1 93.19 152 ASP A C 1
ATOM 1192 O O . ASP A 1 152 ? -0.824 11.586 7.977 1 93.19 152 ASP A O 1
ATOM 1196 N N . ILE A 1 153 ? -2.963 12.062 8.344 1 94.12 153 ILE A N 1
ATOM 1197 C CA . ILE A 1 153 ? -2.705 13.414 8.828 1 94.12 153 ILE A CA 1
ATOM 1198 C C . ILE A 1 153 ? -2.99 13.484 10.328 1 94.12 153 ILE A C 1
ATOM 1200 O O . ILE A 1 153 ? -4.121 13.25 10.766 1 94.12 153 ILE A O 1
ATOM 1204 N N . PRO A 1 154 ? -1.971 13.773 11.102 1 94.88 154 PRO A N 1
ATOM 1205 C CA . PRO A 1 154 ? -2.283 14.039 12.508 1 94.88 154 PRO A CA 1
ATOM 1206 C C . PRO A 1 154 ? -3.053 15.344 12.703 1 94.88 154 PRO A C 1
ATOM 1208 O O . PRO A 1 154 ? -2.5 16.422 12.5 1 94.88 154 PRO A O 1
ATOM 1211 N N . LEU A 1 155 ? -4.289 15.234 13.117 1 96.75 155 LEU A N 1
ATOM 1212 C CA . LEU A 1 155 ? -5.109 16.422 13.297 1 96.75 155 LEU A CA 1
ATOM 1213 C C . LEU A 1 155 ? -4.879 17.031 14.672 1 96.75 155 LEU A C 1
ATOM 1215 O O . LEU A 1 155 ? -4.68 18.25 14.797 1 96.75 155 LEU A O 1
ATOM 1219 N N . LYS A 1 156 ? -4.926 16.156 15.648 1 96.56 156 LYS A N 1
ATOM 1220 C CA . LYS A 1 156 ? -4.766 16.609 17.031 1 96.56 156 LYS A CA 1
ATOM 1221 C C . LYS A 1 156 ? -3.723 15.781 17.766 1 96.56 156 LYS A C 1
ATOM 1223 O O . LYS A 1 156 ? -3.635 14.57 17.562 1 96.56 156 LYS A O 1
ATOM 1228 N N . ARG A 1 157 ? -3.035 16.453 18.625 1 94.62 157 ARG A N 1
ATOM 1229 C CA . ARG A 1 157 ? -2.115 15.828 19.562 1 94.62 157 ARG A CA 1
ATOM 1230 C C . ARG A 1 157 ? -2.273 16.438 20.953 1 94.62 157 ARG A C 1
ATOM 1232 O O . ARG A 1 157 ? -2.137 17.656 21.125 1 94.62 157 ARG A O 1
ATOM 1239 N N . GLY A 1 158 ? -2.537 15.609 21.891 1 93.56 158 GLY A N 1
ATOM 1240 C CA . GLY A 1 158 ? -2.723 16.109 23.25 1 93.56 158 GLY A CA 1
ATOM 1241 C C . GLY A 1 158 ? -3.836 17.141 23.359 1 93.56 158 GLY A C 1
ATOM 1242 O O . GLY A 1 158 ? -3.68 18.156 24.016 1 93.56 158 GLY A O 1
ATOM 1243 N N . GLY A 1 159 ? -4.773 16.984 22.562 1 96.06 159 GLY A N 1
ATOM 1244 C CA . GLY A 1 159 ? -5.953 17.828 22.641 1 96.06 159 GLY A CA 1
ATOM 1245 C C . GLY A 1 159 ? -5.844 19.094 21.797 1 96.06 159 GLY A C 1
ATOM 1246 O O . GLY A 1 159 ? -6.797 19.875 21.703 1 96.06 159 GLY A O 1
ATOM 1247 N N . ILE A 1 160 ? -4.707 19.219 21.203 1 97 160 ILE A N 1
ATOM 1248 C CA . ILE A 1 160 ? -4.461 20.438 20.438 1 97 160 ILE A CA 1
ATOM 1249 C C . ILE A 1 160 ? -4.379 20.109 18.953 1 97 160 ILE A C 1
ATOM 1251 O O . ILE A 1 160 ? -3.746 19.125 18.562 1 97 160 ILE A O 1
ATOM 1255 N N . TYR A 1 161 ? -5.066 20.953 18.125 1 97.81 161 TYR A N 1
ATOM 1256 C CA . TYR A 1 161 ? -4.949 20.797 1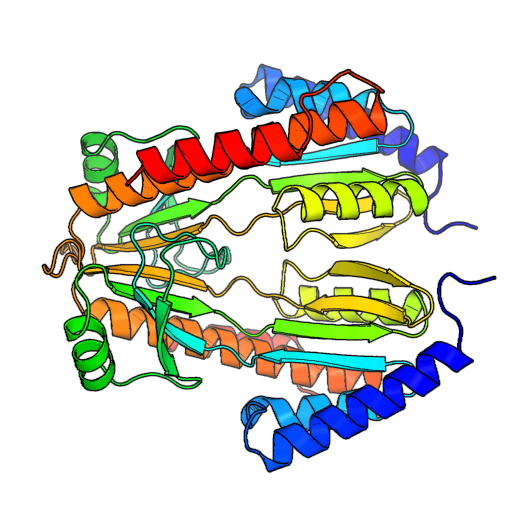6.688 1 97.81 161 TYR A CA 1
ATOM 1257 C C . TYR A 1 161 ? -3.537 21.125 16.219 1 97.81 161 TYR A C 1
ATOM 1259 O O . TYR A 1 161 ? -3.008 22.188 16.531 1 97.81 161 TYR A O 1
ATOM 1267 N N . VAL A 1 162 ? -2.979 20.219 15.5 1 97.5 162 VAL A N 1
ATOM 1268 C CA . VAL A 1 162 ? -1.614 20.391 15.016 1 97.5 162 VAL A CA 1
ATOM 1269 C C . VAL A 1 162 ? -1.616 20.531 13.492 1 97.5 162 VAL A C 1
ATOM 1271 O O . VAL A 1 162 ? -0.558 20.656 12.875 1 97.5 162 VAL A O 1
ATOM 1274 N N . SER A 1 163 ? -2.744 20.391 12.844 1 97.62 163 SER A N 1
ATOM 1275 C CA . SER A 1 163 ? -2.971 20.625 11.422 1 97.62 163 SER A CA 1
ATOM 1276 C C . SER A 1 163 ? -4.188 21.516 11.195 1 97.62 163 SER A C 1
ATOM 1278 O O . SER A 1 163 ? -5.133 21.5 11.992 1 97.62 163 SER A O 1
ATOM 1280 N N . ASP A 1 164 ? -4.113 22.25 10.125 1 97.38 164 ASP A N 1
ATOM 1281 C CA . ASP A 1 164 ? -5.293 23 9.703 1 97.38 164 ASP A CA 1
ATOM 1282 C C . ASP A 1 164 ? -6.402 22.078 9.227 1 97.38 164 ASP A C 1
ATOM 1284 O O . ASP A 1 164 ? -6.242 21.375 8.227 1 97.38 164 ASP A O 1
ATOM 1288 N N . LEU A 1 165 ? -7.488 22.125 9.883 1 97.56 165 LEU A N 1
ATOM 1289 C CA . LEU A 1 165 ? -8.539 21.141 9.656 1 97.56 165 LEU A CA 1
ATOM 1290 C C . LEU A 1 165 ? -9.141 21.312 8.266 1 97.56 165 LEU A C 1
ATOM 1292 O O . LEU A 1 165 ? -9.367 20.328 7.559 1 97.56 165 LEU A O 1
ATOM 1296 N N . GLU A 1 166 ? -9.422 22.516 7.906 1 96.5 166 GLU A N 1
ATOM 1297 C CA . GLU A 1 166 ? -10.047 22.75 6.609 1 96.5 166 GLU A CA 1
ATOM 1298 C C . GLU A 1 166 ? -9.164 22.25 5.473 1 96.5 166 GLU A C 1
ATOM 1300 O O . GLU A 1 166 ? -9.656 21.594 4.551 1 96.5 166 GLU A O 1
ATOM 1305 N N . THR A 1 167 ? -7.918 22.547 5.559 1 94.88 167 THR A N 1
ATOM 1306 C CA . THR A 1 167 ? -6.977 22.094 4.539 1 94.88 167 THR A CA 1
ATOM 1307 C C . THR A 1 167 ? -6.875 20.578 4.535 1 94.88 167 THR A C 1
ATOM 1309 O O . THR A 1 167 ? -6.898 19.953 3.471 1 94.88 167 THR A O 1
ATOM 1312 N N . ALA A 1 168 ? -6.777 20 5.711 1 95.88 168 ALA A N 1
ATOM 1313 C CA . ALA A 1 168 ? -6.68 18.547 5.832 1 95.88 168 ALA A CA 1
ATOM 1314 C C . ALA A 1 168 ? -7.883 17.859 5.191 1 95.88 168 ALA A C 1
ATOM 1316 O O . ALA A 1 168 ? -7.73 16.906 4.426 1 95.88 168 ALA A O 1
ATOM 1317 N N . VAL A 1 169 ? -9.016 18.406 5.465 1 97 169 VAL A N 1
ATOM 1318 C CA . VAL A 1 169 ? -10.242 17.797 4.957 1 97 169 VAL A CA 1
ATOM 1319 C C . VAL A 1 169 ? -10.312 17.969 3.439 1 97 169 VAL A C 1
ATOM 1321 O O . VAL A 1 169 ? -10.711 17.047 2.729 1 97 169 VAL A O 1
ATOM 1324 N N . ASP A 1 170 ? -9.953 19.109 3.006 1 94.31 170 ASP A N 1
ATOM 1325 C CA . ASP A 1 170 ? -9.922 19.328 1.564 1 94.31 170 ASP A CA 1
ATOM 1326 C C . ASP A 1 170 ? -9.016 18.312 0.871 1 94.31 170 ASP A C 1
ATOM 1328 O O . ASP A 1 170 ? -9.398 17.734 -0.141 1 94.31 170 ASP A O 1
ATOM 1332 N N . MET A 1 171 ? -7.871 18.031 1.39 1 93.12 171 MET A N 1
ATOM 1333 C CA . MET A 1 171 ? -6.926 17.078 0.817 1 93.12 171 MET A CA 1
ATOM 1334 C C . MET A 1 171 ? -7.469 15.664 0.902 1 93.12 171 MET A C 1
ATOM 1336 O O . MET A 1 171 ? -7.316 14.875 -0.036 1 93.12 171 MET A O 1
ATOM 1340 N N . ALA A 1 172 ? -8.047 15.352 2.002 1 95.25 172 ALA A N 1
ATOM 1341 C CA . ALA A 1 172 ? -8.641 14.031 2.176 1 95.25 172 ALA A CA 1
ATOM 1342 C C . ALA A 1 172 ? -9.734 13.773 1.139 1 95.25 172 ALA A C 1
ATOM 1344 O O . ALA A 1 172 ? -9.773 12.711 0.52 1 95.25 172 ALA A O 1
ATOM 1345 N N . ASN A 1 173 ? -10.57 14.789 0.946 1 95.12 173 ASN A N 1
ATOM 1346 C CA . ASN A 1 173 ? -11.648 14.672 -0.025 1 95.12 173 ASN A CA 1
ATOM 1347 C C . ASN A 1 173 ? -11.117 14.484 -1.442 1 95.12 173 ASN A C 1
ATOM 1349 O O . ASN A 1 173 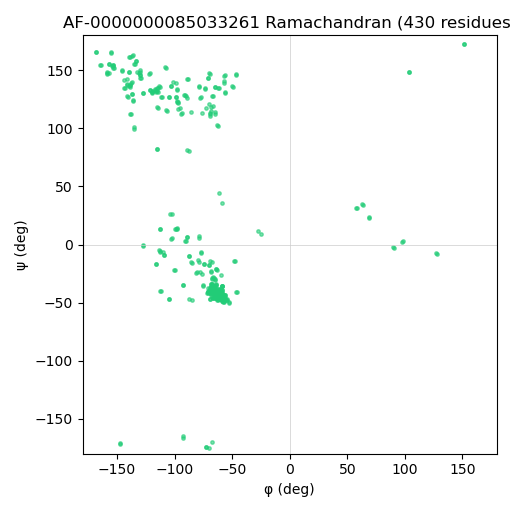? -11.602 13.625 -2.186 1 95.12 173 ASN A O 1
ATOM 1353 N N . LYS A 1 174 ? -10.172 15.266 -1.757 1 91.62 174 LYS A N 1
ATOM 1354 C CA . LYS A 1 174 ? -9.57 15.172 -3.086 1 91.62 174 LYS A CA 1
ATOM 1355 C C . LYS A 1 174 ? -8.922 13.805 -3.297 1 91.62 174 LYS A C 1
ATOM 1357 O O . LYS A 1 174 ? -9.047 13.211 -4.375 1 91.62 174 LYS A O 1
ATOM 1362 N N . THR A 1 175 ? -8.227 13.297 -2.305 1 92.38 175 THR A N 1
ATOM 1363 C CA . THR A 1 175 ? -7.59 11.984 -2.389 1 92.38 175 THR A CA 1
ATOM 1364 C C . THR A 1 175 ? -8.633 10.891 -2.576 1 92.38 175 THR A C 1
ATOM 1366 O O . THR A 1 175 ? -8.453 9.992 -3.404 1 92.38 175 THR A O 1
ATOM 1369 N N . LEU A 1 176 ? -9.695 10.969 -1.809 1 94.62 176 LEU A N 1
ATOM 1370 C 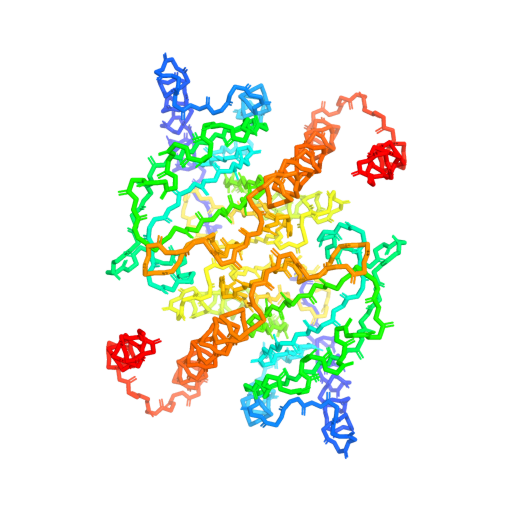CA . LEU A 1 176 ? -10.75 9.969 -1.938 1 94.62 176 LEU A CA 1
ATOM 1371 C C . LEU A 1 176 ? -11.375 10.016 -3.326 1 94.62 176 LEU A C 1
ATOM 1373 O O . LEU A 1 176 ? -11.641 8.977 -3.93 1 94.62 176 LEU A O 1
ATOM 1377 N N . VAL A 1 177 ? -11.625 11.203 -3.82 1 92.44 177 VAL A N 1
ATOM 1378 C CA . VAL A 1 177 ? -12.227 11.352 -5.141 1 92.44 177 VAL A CA 1
ATOM 1379 C C . VAL A 1 177 ? -11.328 10.703 -6.195 1 92.44 177 VAL A C 1
ATOM 1381 O O . VAL A 1 177 ? -11.812 9.992 -7.078 1 92.44 177 VAL A O 1
ATOM 1384 N N . LEU A 1 178 ? -10.086 10.93 -6.094 1 89.62 178 LEU A N 1
ATOM 1385 C CA . LEU A 1 178 ? -9.148 10.32 -7.023 1 89.62 178 LEU A CA 1
ATOM 1386 C C . LEU A 1 178 ? -9.188 8.797 -6.918 1 89.62 178 LEU A C 1
ATOM 1388 O O . LEU A 1 178 ? -9.172 8.102 -7.938 1 89.62 178 LEU A O 1
ATOM 1392 N N . ALA A 1 179 ? -9.25 8.305 -5.723 1 92.62 179 ALA A N 1
ATOM 1393 C CA . ALA A 1 179 ? -9.336 6.859 -5.508 1 92.62 179 ALA A CA 1
ATOM 1394 C C . ALA A 1 179 ? -10.594 6.281 -6.152 1 92.62 179 ALA A C 1
ATOM 1396 O O . ALA A 1 179 ? -10.547 5.207 -6.754 1 92.62 179 ALA A O 1
ATOM 1397 N N . LYS A 1 180 ? -11.672 7.043 -6.047 1 92.81 180 LYS A N 1
ATOM 1398 C CA . LYS A 1 180 ? -12.938 6.602 -6.633 1 92.81 180 LYS A CA 1
ATOM 1399 C C . LYS A 1 180 ? -12.867 6.602 -8.156 1 92.81 180 LYS A C 1
ATOM 1401 O O . LYS A 1 180 ? -13.406 5.707 -8.812 1 92.81 180 LYS A O 1
ATOM 1406 N N . LEU A 1 181 ? -12.227 7.551 -8.672 1 91.19 181 LEU A N 1
ATOM 1407 C CA . LEU A 1 181 ? -12.055 7.613 -10.117 1 91.19 181 LEU A CA 1
ATOM 1408 C C . LEU A 1 181 ? -11.227 6.434 -10.617 1 91.19 181 LEU A C 1
ATOM 1410 O O . LEU A 1 181 ? -11.539 5.852 -11.656 1 91.19 181 LEU A O 1
ATOM 1414 N N . ARG A 1 182 ? -10.227 6.074 -9.922 1 91.5 182 ARG A N 1
ATOM 1415 C CA . ARG A 1 182 ? -9.414 4.918 -10.297 1 91.5 182 ARG A CA 1
ATOM 1416 C C . ARG A 1 182 ? -10.219 3.629 -10.195 1 91.5 182 ARG A C 1
ATOM 1418 O O . ARG A 1 182 ? -10.047 2.719 -11.008 1 91.5 182 ARG A O 1
ATOM 1425 N N . LEU A 1 183 ? -11 3.58 -9.156 1 93.94 183 LEU A N 1
ATOM 1426 C CA . LEU A 1 183 ? -11.883 2.426 -9.008 1 93.94 183 LEU A CA 1
ATOM 1427 C C . LEU A 1 183 ? -12.82 2.295 -10.203 1 93.94 183 LEU A C 1
ATOM 1429 O O . LEU A 1 183 ? -13.047 1.189 -10.703 1 93.94 183 LEU A O 1
ATOM 1433 N N . TYR A 1 184 ? -13.352 3.393 -10.656 1 92.5 184 TYR A N 1
ATOM 1434 C CA . TYR A 1 184 ? -14.227 3.375 -11.828 1 92.5 184 TYR A CA 1
ATOM 1435 C C . TYR A 1 184 ? -13.469 2.918 -13.062 1 92.5 184 TYR A C 1
ATOM 1437 O O . TYR A 1 184 ? -14.008 2.174 -13.891 1 92.5 184 TYR A O 1
ATOM 1445 N N . TRP A 1 185 ? -12.258 3.404 -13.18 1 92.94 185 TRP A N 1
ATOM 1446 C CA . TRP A 1 185 ? -11.406 2.945 -14.273 1 92.94 185 TRP A CA 1
ATOM 1447 C C . TRP A 1 185 ? -11.188 1.438 -14.195 1 92.94 185 TRP A C 1
ATOM 1449 O O . TRP A 1 185 ? -11.289 0.735 -15.203 1 92.94 185 TRP A O 1
ATOM 1459 N N . LEU A 1 186 ? -10.867 0.943 -13.047 1 95.69 186 LEU A N 1
ATOM 1460 C CA . LEU A 1 186 ? -10.688 -0.489 -12.836 1 95.69 186 LEU A CA 1
ATOM 1461 C C . LEU A 1 186 ? -11.938 -1.258 -13.234 1 95.69 186 LEU A C 1
ATOM 1463 O O . LEU A 1 186 ? -11.852 -2.271 -13.93 1 95.69 186 LEU A O 1
ATOM 1467 N N . ALA A 1 187 ? -13.117 -0.777 -12.789 1 95.25 187 ALA A N 1
ATOM 1468 C CA . ALA A 1 187 ? -14.383 -1.427 -13.094 1 95.25 187 ALA A CA 1
ATOM 1469 C C . ALA A 1 187 ? -14.602 -1.537 -14.602 1 95.25 187 ALA A C 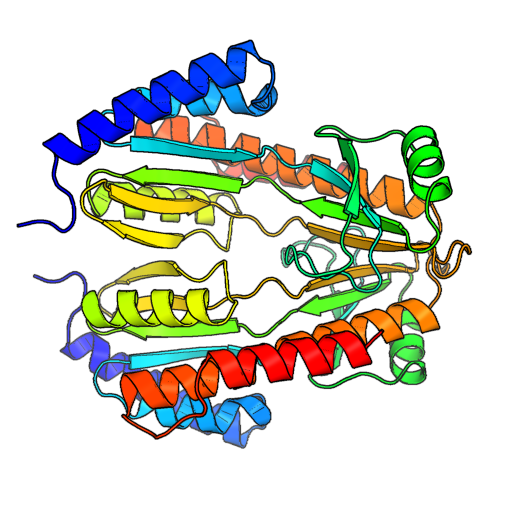1
ATOM 1471 O O . ALA A 1 187 ? -14.93 -2.611 -15.109 1 95.25 187 ALA A O 1
ATOM 1472 N N . ALA A 1 188 ? -14.359 -0.452 -15.234 1 94 188 ALA A N 1
ATOM 1473 C CA . ALA A 1 188 ? -14.547 -0.427 -16.688 1 94 188 ALA A CA 1
ATOM 1474 C C . ALA A 1 188 ? -13.617 -1.42 -17.375 1 94 188 ALA A C 1
ATOM 1476 O O . ALA A 1 188 ? -14.031 -2.141 -18.281 1 94 188 ALA A O 1
ATOM 1477 N N . ARG A 1 189 ? -12.422 -1.486 -16.922 1 94.62 189 ARG A N 1
ATOM 1478 C CA . ARG A 1 189 ? -11.438 -2.369 -17.547 1 94.62 189 ARG A CA 1
ATOM 1479 C C . ARG A 1 189 ? -11.758 -3.832 -17.266 1 94.62 189 ARG A C 1
ATOM 1481 O O . ARG A 1 189 ? -11.602 -4.688 -18.141 1 94.62 189 ARG A O 1
ATOM 1488 N N . LEU A 1 190 ? -12.18 -4.121 -16.047 1 96.44 190 LEU A N 1
ATOM 1489 C CA . LEU A 1 190 ? -12.562 -5.488 -15.711 1 96.44 190 LEU A CA 1
ATOM 1490 C C . LEU A 1 190 ? -13.781 -5.926 -16.516 1 96.44 190 LEU A C 1
ATOM 1492 O O . LEU A 1 190 ? -13.836 -7.062 -17 1 96.44 190 LEU A O 1
ATOM 1496 N N . GLU A 1 191 ? -14.734 -5.016 -16.656 1 94.38 191 GLU A N 1
ATOM 1497 C CA . GLU A 1 191 ? -15.93 -5.305 -17.438 1 94.38 191 GLU A CA 1
ATOM 1498 C C . GLU A 1 191 ? -15.57 -5.625 -18.891 1 94.38 191 GLU A C 1
ATOM 1500 O O . GLU A 1 191 ? -16.078 -6.586 -19.469 1 94.38 191 GLU A O 1
ATOM 1505 N N . ALA A 1 192 ? -14.664 -4.895 -19.422 1 93.81 192 ALA A N 1
ATOM 1506 C CA . ALA A 1 192 ? -14.219 -5.113 -20.797 1 93.81 192 ALA A CA 1
ATOM 1507 C C . ALA A 1 192 ? -13.438 -6.418 -20.906 1 93.81 192 ALA A C 1
ATOM 1509 O O . ALA A 1 192 ? -13.703 -7.227 -21.812 1 93.81 192 ALA A O 1
ATOM 1510 N N . GLU A 1 193 ? -12.547 -6.629 -20.016 1 93.31 193 GLU A N 1
ATOM 1511 C CA . GLU A 1 193 ? -11.609 -7.75 -20.094 1 93.31 193 GLU A CA 1
ATOM 1512 C C . GLU A 1 193 ? -12.32 -9.078 -19.844 1 93.31 193 GLU A C 1
ATOM 1514 O O . GLU A 1 193 ? -12.07 -10.062 -20.531 1 93.31 193 GLU A O 1
ATOM 1519 N N . LEU A 1 194 ? -13.227 -9.102 -18.891 1 95.19 194 LEU A N 1
ATOM 1520 C CA . LEU A 1 194 ? -13.766 -10.375 -18.422 1 95.19 194 LEU A CA 1
ATOM 1521 C C . LEU A 1 194 ? -15.133 -10.656 -19.047 1 95.19 194 LEU A C 1
ATOM 1523 O O . LEU A 1 194 ? -15.555 -11.805 -19.125 1 95.19 194 LEU A O 1
ATOM 1527 N N . PHE A 1 195 ? -15.773 -9.594 -19.5 1 94.44 195 PHE A N 1
ATOM 1528 C CA . PHE A 1 195 ? -17.156 -9.797 -19.953 1 94.44 195 PHE A CA 1
ATOM 1529 C C . PHE A 1 195 ? -17.359 -9.25 -21.359 1 94.44 195 PHE A C 1
ATOM 1531 O O . PHE A 1 195 ? -18.438 -9.367 -21.922 1 94.44 195 PHE A O 1
ATOM 1538 N N . GLY A 1 196 ? -16.312 -8.695 -21.906 1 91.5 196 GLY A N 1
ATOM 1539 C CA . GLY A 1 196 ? -16.391 -8.211 -23.281 1 91.5 196 GLY A CA 1
ATOM 1540 C C . GLY A 1 196 ? -17.297 -6.996 -23.422 1 91.5 196 GLY A C 1
ATOM 1541 O O . GLY A 1 196 ? -17.844 -6.754 -24.516 1 91.5 196 GLY A O 1
ATOM 1542 N N . LEU A 1 197 ? -17.484 -6.309 -22.406 1 87.06 197 LEU A N 1
ATOM 1543 C CA . LEU A 1 197 ? -18.328 -5.125 -22.469 1 87.06 197 LEU A CA 1
ATOM 1544 C C . LEU A 1 197 ? -17.578 -3.947 -23.078 1 87.06 197 LEU A C 1
ATOM 1546 O O . LEU A 1 197 ? -16.359 -3.84 -22.922 1 87.06 197 LEU A O 1
ATOM 1550 N N . GLU A 1 198 ? -18.172 -3.174 -23.984 1 77.5 198 GLU A N 1
ATOM 1551 C CA . GLU A 1 198 ? -17.547 -2.002 -24.578 1 77.5 198 GLU A CA 1
ATOM 1552 C C . GLU A 1 198 ? -17.297 -0.912 -23.547 1 77.5 198 GLU A C 1
ATOM 1554 O O . GLU A 1 198 ? -18.219 -0.477 -22.859 1 77.5 198 GLU A O 1
ATOM 1559 N N . THR A 1 199 ? -16.047 -0.701 -23.312 1 72.25 199 THR A N 1
ATOM 1560 C CA . THR A 1 199 ? -15.672 0.368 -22.391 1 72.25 199 THR A CA 1
ATOM 1561 C C . THR A 1 199 ? -14.766 1.386 -23.078 1 72.25 199 THR A C 1
ATOM 1563 O O . THR A 1 199 ? -14.156 1.086 -24.094 1 72.25 199 THR A O 1
ATOM 1566 N N . PRO A 1 200 ? -14.914 2.709 -22.609 1 72.38 200 PRO A N 1
ATOM 1567 C CA . PRO A 1 200 ? -13.961 3.672 -23.156 1 72.38 200 PRO A CA 1
ATOM 1568 C C . PRO A 1 200 ? -12.523 3.158 -23.141 1 72.38 200 PRO A C 1
ATOM 1570 O O . PRO A 1 200 ? -12.18 2.305 -22.328 1 72.38 200 PRO A O 1
ATOM 1573 N N . GLU A 1 201 ? -11.867 3.594 -24.172 1 75.38 201 GLU A N 1
ATOM 1574 C CA . GLU A 1 201 ? -10.461 3.203 -24.25 1 75.38 201 GLU A CA 1
ATOM 1575 C C . GLU A 1 201 ? -9.695 3.658 -23 1 75.38 201 GLU A C 1
ATOM 1577 O O . GLU A 1 201 ? -9.977 4.723 -22.453 1 75.38 201 GLU A O 1
ATOM 1582 N N . SER A 1 202 ? -8.836 2.828 -22.562 1 74.5 202 SER A N 1
ATOM 1583 C CA . SER A 1 202 ? -8.016 3.102 -21.391 1 74.5 202 SER A CA 1
ATOM 1584 C C . SER A 1 202 ? -7.414 4.5 -21.453 1 74.5 202 SER A C 1
ATOM 1586 O O . SER A 1 202 ? -7.387 5.215 -20.438 1 74.5 202 SER A O 1
ATOM 1588 N N . ASP A 1 203 ? -7 4.82 -22.594 1 76.19 203 ASP A N 1
ATOM 1589 C CA . ASP A 1 203 ? -6.371 6.129 -22.766 1 76.19 203 ASP A CA 1
ATOM 1590 C C . ASP A 1 203 ? -7.367 7.254 -22.5 1 76.19 203 ASP A C 1
ATOM 1592 O O . ASP A 1 203 ? -7.008 8.289 -21.922 1 76.19 203 ASP A O 1
ATOM 1596 N N . GLU A 1 204 ? -8.656 6.98 -22.875 1 74.81 204 GLU A N 1
ATOM 1597 C CA . GLU A 1 204 ? -9.695 7.977 -22.641 1 74.81 204 GLU A CA 1
ATOM 1598 C C . GLU A 1 204 ? -10.016 8.117 -21.156 1 74.81 204 GLU A C 1
ATOM 1600 O O . GLU A 1 204 ? -10.156 9.227 -20.641 1 74.81 204 GLU A O 1
ATOM 1605 N N . ILE A 1 205 ? -10.055 7.012 -20.562 1 74.88 205 ILE A N 1
ATOM 1606 C CA . ILE A 1 205 ? -10.367 7.012 -19.141 1 74.88 205 ILE A CA 1
ATOM 1607 C C . ILE A 1 205 ? -9.219 7.637 -18.359 1 74.88 205 ILE A C 1
ATOM 1609 O O . ILE A 1 205 ? -9.438 8.484 -17.484 1 74.88 205 ILE A O 1
ATOM 1613 N N . ARG A 1 206 ? -8.023 7.355 -18.766 1 74.88 206 ARG A N 1
ATOM 1614 C CA . ARG A 1 206 ? -6.848 7.918 -18.094 1 74.88 206 ARG A CA 1
ATOM 1615 C C . ARG A 1 206 ? -6.812 9.438 -18.25 1 74.88 206 ARG A C 1
ATOM 1617 O O . ARG A 1 206 ? -6.523 10.148 -17.281 1 74.88 206 ARG A O 1
ATOM 1624 N N . ARG A 1 207 ? -7.164 9.844 -19.406 1 74.88 207 ARG A N 1
ATOM 1625 C CA . ARG A 1 207 ? -7.199 11.273 -19.656 1 74.88 207 ARG A CA 1
ATOM 1626 C C . ARG A 1 207 ? -8.273 11.961 -18.812 1 74.88 207 ARG A C 1
ATOM 1628 O O . ARG A 1 207 ? -8.047 13.047 -18.281 1 74.88 207 ARG A O 1
ATOM 1635 N N . ALA A 1 208 ? -9.398 11.219 -18.734 1 71.88 208 ALA A N 1
ATOM 1636 C CA . ALA A 1 208 ? -10.492 11.789 -17.938 1 71.88 208 ALA A CA 1
ATOM 1637 C C . ALA A 1 208 ? -10.117 11.875 -16.469 1 71.88 208 ALA A C 1
ATOM 1639 O O . ALA A 1 208 ? -10.414 12.867 -15.797 1 71.88 208 ALA A O 1
ATOM 1640 N N . ILE A 1 209 ? -9.414 10.953 -16.047 1 75.25 209 ILE A N 1
ATOM 1641 C CA . ILE A 1 209 ? -8.984 10.93 -14.656 1 75.25 209 ILE A CA 1
ATOM 1642 C C . ILE A 1 209 ? -7.934 12.016 -14.422 1 75.25 209 ILE A C 1
ATOM 1644 O O . ILE A 1 209 ? -7.992 12.742 -13.43 1 75.25 209 ILE A O 1
ATOM 1648 N N . ARG A 1 210 ? -7.051 12.109 -15.391 1 73.25 210 ARG A N 1
ATOM 1649 C CA . ARG A 1 210 ? -6.031 13.148 -15.297 1 73.25 210 ARG A CA 1
ATOM 1650 C C . ARG A 1 210 ? -6.664 14.531 -15.297 1 73.25 210 ARG A C 1
ATOM 1652 O O . ARG A 1 210 ? -6.25 15.414 -14.531 1 73.25 210 ARG A O 1
ATOM 1659 N N . ARG A 1 211 ? -7.672 14.695 -16.125 1 69.94 211 ARG A N 1
ATOM 1660 C CA . ARG A 1 211 ? -8.383 15.969 -16.188 1 69.94 211 ARG A CA 1
ATOM 1661 C C . ARG A 1 211 ? -9.102 16.25 -14.875 1 69.94 211 ARG A C 1
ATOM 1663 O O . ARG A 1 211 ? -9.047 17.375 -14.367 1 69.94 211 ARG A O 1
ATOM 1670 N N . ALA A 1 212 ? -9.758 15.234 -14.383 1 70.69 212 ALA A N 1
ATOM 1671 C CA . ALA A 1 212 ? -10.453 15.406 -13.109 1 70.69 212 ALA A CA 1
ATOM 1672 C C . ALA A 1 212 ? -9.477 15.727 -11.984 1 70.69 212 ALA A C 1
ATOM 1674 O O . ALA A 1 212 ? -9.734 16.594 -11.156 1 70.69 212 ALA A O 1
ATOM 1675 N N . ALA A 1 213 ? -8.32 15.086 -12.039 1 71.25 213 ALA A N 1
ATOM 1676 C CA . ALA A 1 213 ? -7.285 15.312 -11.031 1 71.25 213 ALA A CA 1
ATOM 1677 C C . ALA A 1 213 ? -6.75 16.734 -11.102 1 71.25 213 ALA A C 1
ATOM 1679 O O . ALA A 1 213 ? -6.492 17.359 -10.07 1 71.25 213 ALA A O 1
ATOM 1680 N N . ASN A 1 214 ? -6.598 17.203 -12.312 1 66.94 214 ASN A N 1
ATOM 1681 C CA . ASN A 1 214 ? -6.121 18.578 -12.508 1 66.94 214 ASN A CA 1
ATOM 1682 C C . ASN A 1 214 ? -7.125 19.594 -11.984 1 66.94 214 ASN A C 1
ATOM 1684 O O . ASN A 1 214 ? -6.734 20.672 -11.516 1 66.94 214 ASN A O 1
ATOM 1688 N N . CYS A 1 215 ? -8.375 19.219 -12.031 1 60.69 215 CYS A N 1
ATOM 1689 C CA . CYS A 1 215 ? -9.422 20.125 -11.57 1 60.69 215 CYS A CA 1
ATOM 1690 C C . CYS A 1 215 ? -9.5 20.141 -10.055 1 60.69 215 CYS A C 1
ATOM 1692 O O . CYS A 1 215 ? -10 21.094 -9.461 1 60.69 215 CYS A O 1
ATOM 1694 N N . LEU A 1 216 ? -9.023 19.047 -9.531 1 67.12 216 LEU A N 1
ATOM 1695 C CA . LEU A 1 216 ? -9.078 18.953 -8.078 1 67.12 216 LEU A CA 1
ATOM 1696 C C . LEU A 1 216 ? -7.957 19.766 -7.438 1 67.12 216 LEU A C 1
ATOM 1698 O O . LEU A 1 216 ? -7.863 19.844 -6.211 1 67.12 216 LEU A O 1
ATOM 1702 N N . GLY A 1 217 ? -7.102 20.594 -8.242 1 56.44 217 GLY A N 1
ATOM 1703 C CA . GLY A 1 217 ? -6.059 21.5 -7.781 1 56.44 217 GLY A CA 1
ATOM 1704 C C . GLY A 1 217 ? -6.547 22.5 -6.746 1 56.44 217 GLY A C 1
ATOM 1705 O O . GLY A 1 217 ? -7.746 22.781 -6.668 1 56.44 217 GLY A O 1
ATOM 1706 N N . MET B 1 1 ? 5.895 -26.094 -20.578 1 42.38 1 MET B N 1
ATOM 1707 C CA . MET B 1 1 ? 7.109 -25.391 -20.172 1 42.38 1 MET B CA 1
ATOM 1708 C C . MET B 1 1 ? 6.805 -24.359 -19.094 1 42.38 1 MET B C 1
ATOM 1710 O O . MET B 1 1 ? 5.758 -23.703 -19.125 1 42.38 1 MET B O 1
ATOM 1714 N N . GLY B 1 2 ? 7.438 -24.422 -17.859 1 64.75 2 GLY B N 1
ATOM 1715 C CA . GLY B 1 2 ? 7.094 -23.594 -16.703 1 64.75 2 GLY B CA 1
ATOM 1716 C C . GLY B 1 2 ? 7.188 -22.109 -16.984 1 64.75 2 GLY B C 1
ATOM 1717 O O . GLY B 1 2 ? 7.75 -21.703 -18.016 1 64.75 2 GLY B O 1
ATOM 1718 N N . ALA B 1 3 ? 6.387 -21.203 -16.469 1 83.38 3 ALA B N 1
ATOM 1719 C CA . ALA B 1 3 ? 6.352 -19.766 -16.719 1 83.38 3 ALA B CA 1
ATOM 1720 C C . ALA B 1 3 ? 7.75 -19.156 -16.641 1 83.38 3 ALA B C 1
ATOM 1722 O O . ALA B 1 3 ? 8.047 -18.156 -17.312 1 83.38 3 ALA B O 1
ATOM 1723 N N . VAL B 1 4 ? 8.812 -19.969 -16.031 1 94.19 4 VAL B N 1
ATOM 1724 C CA . VAL B 1 4 ? 10.164 -19.469 -15.82 1 94.19 4 VAL B CA 1
ATOM 1725 C C . VAL B 1 4 ? 11.164 -20.328 -16.594 1 94.19 4 VAL B C 1
ATOM 1727 O O . VAL B 1 4 ? 11.117 -21.562 -16.516 1 94.19 4 VAL B O 1
ATOM 1730 N N . ASP B 1 5 ? 12.047 -19.719 -17.344 1 97.44 5 ASP B N 1
ATOM 1731 C CA . ASP B 1 5 ? 13.164 -20.359 -18.047 1 97.44 5 ASP B CA 1
ATOM 1732 C C . ASP B 1 5 ? 14.453 -20.25 -17.234 1 97.44 5 ASP B C 1
ATOM 1734 O O . ASP B 1 5 ? 14.984 -19.156 -17.031 1 97.44 5 ASP B O 1
ATOM 1738 N N . ARG B 1 6 ? 14.953 -21.406 -16.844 1 96.38 6 ARG B N 1
ATOM 1739 C CA . ARG B 1 6 ? 16.062 -21.453 -15.906 1 96.38 6 ARG B CA 1
ATOM 1740 C C . ARG B 1 6 ? 17.297 -20.734 -16.469 1 96.38 6 ARG B C 1
ATOM 1742 O O . ARG B 1 6 ? 18.031 -20.078 -15.727 1 96.38 6 ARG B O 1
ATOM 1749 N N . ARG B 1 7 ? 17.562 -20.891 -17.75 1 97.69 7 ARG B N 1
ATOM 1750 C CA . ARG B 1 7 ? 18.688 -20.219 -18.359 1 97.69 7 ARG B CA 1
ATOM 1751 C C . ARG B 1 7 ? 18.516 -18.703 -18.328 1 97.69 7 ARG B C 1
ATOM 1753 O O . ARG B 1 7 ? 19.438 -17.969 -18.016 1 97.69 7 ARG B O 1
ATOM 1760 N N . VAL B 1 8 ? 17.328 -18.266 -18.625 1 98.19 8 VAL B N 1
ATOM 1761 C CA . VAL B 1 8 ? 17 -16.844 -18.609 1 98.19 8 VAL B CA 1
ATOM 1762 C C . VAL B 1 8 ? 17.062 -16.312 -17.188 1 98.19 8 VAL B C 1
ATOM 1764 O O . VAL B 1 8 ? 17.609 -15.227 -16.938 1 98.19 8 VAL B O 1
ATOM 1767 N N . PHE B 1 9 ? 16.562 -17.109 -16.266 1 98.56 9 PHE B N 1
ATOM 1768 C CA . PHE B 1 9 ? 16.594 -16.75 -14.852 1 98.56 9 PHE B CA 1
ATOM 1769 C C . PHE B 1 9 ? 18.016 -16.516 -14.383 1 98.56 9 PHE B C 1
ATOM 1771 O O . PHE B 1 9 ? 18.328 -15.477 -13.789 1 98.56 9 PHE B O 1
ATOM 1778 N N . GLU B 1 10 ? 18.844 -17.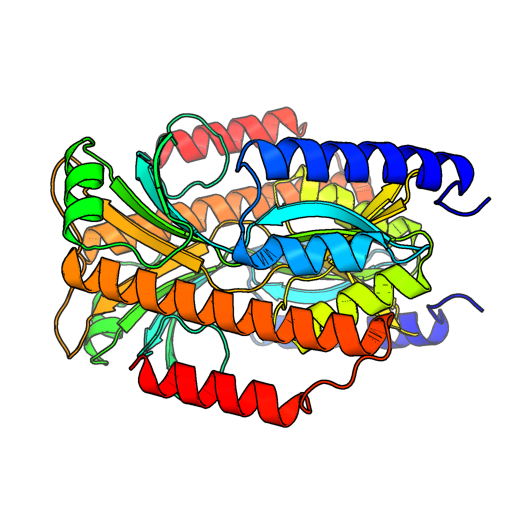422 -14.688 1 98.38 10 GLU B N 1
ATOM 1779 C CA . GLU B 1 10 ? 20.234 -17.344 -14.25 1 98.38 10 GLU B CA 1
ATOM 1780 C C . GLU B 1 10 ? 20.969 -16.156 -14.891 1 98.38 10 GLU B C 1
ATOM 1782 O O . GLU B 1 10 ? 21.781 -15.492 -14.25 1 98.38 10 GLU B O 1
ATOM 1787 N N . ALA B 1 11 ? 20.703 -15.953 -16.109 1 98.56 11 ALA B N 1
ATOM 1788 C CA . ALA B 1 11 ? 21.312 -14.828 -16.812 1 98.56 11 ALA B CA 1
ATOM 1789 C C . ALA B 1 11 ? 20.875 -13.5 -16.188 1 98.56 11 ALA B C 1
ATOM 1791 O O . ALA B 1 11 ? 21.703 -12.617 -15.969 1 98.56 11 ALA B O 1
ATOM 1792 N N . ARG B 1 12 ? 19.625 -13.406 -15.906 1 98.44 12 ARG B N 1
ATOM 1793 C CA . ARG B 1 12 ? 19.109 -12.188 -15.289 1 98.44 12 ARG B CA 1
ATOM 1794 C C . ARG B 1 12 ? 19.656 -12.008 -13.883 1 98.44 12 ARG B C 1
ATOM 1796 O O . ARG B 1 12 ? 20.031 -10.898 -13.484 1 98.44 12 ARG B O 1
ATOM 1803 N N . LYS B 1 13 ? 19.703 -13.094 -13.188 1 98.69 13 LYS B N 1
ATOM 1804 C CA . LYS B 1 13 ? 20.281 -13.047 -11.852 1 98.69 13 LYS B CA 1
ATOM 1805 C C . LYS B 1 13 ? 21.688 -12.469 -11.883 1 98.69 13 LYS B C 1
ATOM 1807 O O . LYS B 1 13 ? 22.031 -11.586 -11.094 1 98.69 13 LYS B O 1
ATOM 1812 N N . ARG B 1 14 ? 22.5 -12.938 -12.781 1 98.44 14 ARG B N 1
ATOM 1813 C CA . ARG B 1 14 ? 23.859 -12.453 -12.891 1 98.44 14 ARG B CA 1
ATOM 1814 C C . ARG B 1 14 ? 23.891 -10.945 -13.133 1 98.44 14 ARG B C 1
ATOM 1816 O O . ARG B 1 14 ? 24.656 -10.227 -12.484 1 98.44 14 ARG B O 1
ATOM 1823 N N . VAL B 1 15 ? 23.062 -10.516 -14 1 98.44 15 VAL B N 1
ATOM 1824 C CA . VAL B 1 15 ? 23 -9.102 -14.359 1 98.44 15 VAL B CA 1
ATOM 1825 C C . VAL B 1 15 ? 22.594 -8.273 -13.148 1 98.44 15 VAL B C 1
ATOM 1827 O O . VAL B 1 15 ? 23.203 -7.25 -12.852 1 98.44 15 VAL B O 1
ATOM 1830 N N . PHE B 1 16 ? 21.562 -8.703 -12.43 1 98.5 16 PHE B N 1
ATOM 1831 C CA . PHE B 1 16 ? 21.031 -7.945 -11.305 1 98.5 16 PHE B CA 1
ATOM 1832 C C . PHE B 1 16 ? 22.016 -7.945 -10.141 1 98.5 16 PHE B C 1
ATOM 1834 O O . PHE B 1 16 ? 22.141 -6.945 -9.43 1 98.5 16 PHE B O 1
ATOM 1841 N N . VAL B 1 17 ? 22.688 -9.086 -9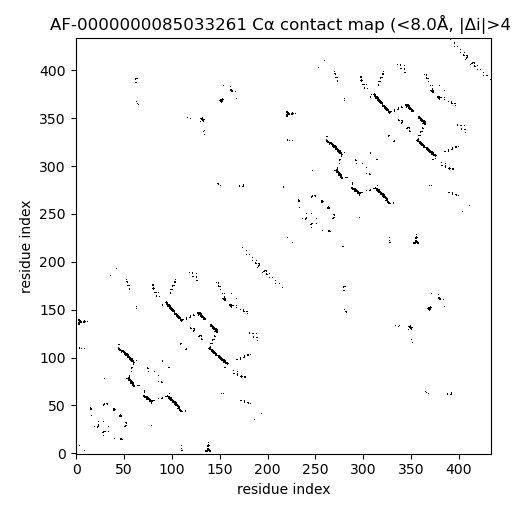.961 1 98.25 17 VAL B N 1
ATOM 1842 C CA . VAL B 1 17 ? 23.672 -9.164 -8.883 1 98.25 17 VAL B CA 1
ATOM 1843 C C . VAL B 1 17 ? 24.828 -8.219 -9.18 1 98.25 17 VAL B C 1
ATOM 1845 O O . VAL B 1 17 ? 25.297 -7.504 -8.289 1 98.25 17 VAL B O 1
ATOM 1848 N N . GLU B 1 18 ? 25.266 -8.172 -10.375 1 98.19 18 GLU B N 1
ATOM 1849 C CA . GLU B 1 18 ? 26.328 -7.25 -10.773 1 98.19 18 GLU B CA 1
ATOM 1850 C C . GLU B 1 18 ? 25.891 -5.797 -10.586 1 98.19 18 GLU B C 1
ATOM 1852 O O . GLU B 1 18 ? 26.672 -4.973 -10.094 1 98.19 18 GLU B O 1
ATOM 1857 N N . ARG B 1 19 ? 24.734 -5.512 -10.969 1 98 19 ARG B N 1
ATOM 1858 C CA . ARG B 1 19 ? 24.188 -4.168 -10.812 1 98 19 ARG B CA 1
ATOM 1859 C C . ARG B 1 19 ? 24.125 -3.77 -9.336 1 98 19 ARG B C 1
ATOM 1861 O O . ARG B 1 19 ? 24.469 -2.643 -8.977 1 98 19 ARG B O 1
ATOM 1868 N N . LEU B 1 20 ? 23.672 -4.711 -8.5 1 97.88 20 LEU B N 1
ATOM 1869 C CA . LEU B 1 20 ? 23.594 -4.461 -7.066 1 97.88 20 LEU B CA 1
ATOM 1870 C C . LEU B 1 20 ? 24.969 -4.055 -6.516 1 97.88 20 LEU B C 1
ATOM 1872 O O . LEU B 1 20 ? 25.078 -3.061 -5.793 1 97.88 20 LEU B O 1
ATOM 1876 N N . GLU B 1 21 ? 25.953 -4.75 -6.906 1 97.38 21 GLU B N 1
ATOM 1877 C CA . GLU B 1 21 ? 27.297 -4.484 -6.391 1 97.38 21 GLU B CA 1
ATOM 1878 C C . GLU B 1 21 ? 27.828 -3.16 -6.922 1 97.38 21 GLU B C 1
ATOM 1880 O O . GLU B 1 21 ? 28.469 -2.406 -6.184 1 97.38 21 GLU B O 1
ATOM 1885 N N . ARG B 1 22 ? 27.594 -2.895 -8.164 1 97.56 22 ARG B N 1
ATOM 1886 C CA . ARG B 1 22 ? 28 -1.624 -8.75 1 97.56 22 ARG B CA 1
ATOM 1887 C C . ARG B 1 22 ? 27.328 -0.451 -8.047 1 97.56 22 ARG B C 1
ATOM 1889 O O . ARG B 1 22 ? 27.984 0.521 -7.676 1 97.56 22 ARG B O 1
ATOM 1896 N N . GLU B 1 23 ? 26.031 -0.608 -7.863 1 96.62 23 GLU B N 1
ATOM 1897 C CA . GLU B 1 23 ? 25.281 0.457 -7.207 1 96.62 23 GLU B CA 1
ATOM 1898 C C . GLU B 1 23 ? 25.656 0.585 -5.738 1 96.62 23 GLU B C 1
ATOM 1900 O O . GLU B 1 23 ? 25.656 1.687 -5.184 1 96.62 23 GLU B O 1
ATOM 1905 N N . ALA B 1 24 ? 25.938 -0.551 -5.074 1 94.94 24 ALA B N 1
ATOM 1906 C CA . ALA B 1 24 ? 26.422 -0.521 -3.695 1 94.94 24 ALA B CA 1
ATOM 1907 C C . ALA B 1 24 ? 27.719 0.267 -3.584 1 94.94 24 ALA B C 1
ATOM 1909 O O . ALA B 1 24 ? 27.891 1.07 -2.662 1 94.94 24 ALA B O 1
ATOM 1910 N N . LEU B 1 25 ? 28.562 0.106 -4.555 1 94.19 25 LEU B N 1
ATOM 1911 C CA . LEU B 1 25 ? 29.844 0.811 -4.582 1 94.19 25 LEU B CA 1
ATOM 1912 C C . LEU B 1 25 ? 29.641 2.309 -4.777 1 94.19 25 LEU B C 1
ATOM 1914 O O . LEU B 1 25 ? 30.406 3.119 -4.262 1 94.19 25 LEU B O 1
ATOM 1918 N N . GLN B 1 26 ? 28.562 2.664 -5.449 1 94.88 26 GLN B N 1
ATOM 1919 C CA . GLN B 1 26 ? 28.234 4.059 -5.723 1 94.88 26 GLN B CA 1
ATOM 1920 C C . GLN B 1 26 ? 27.375 4.648 -4.613 1 94.88 26 GLN B C 1
ATOM 1922 O O . GLN B 1 26 ? 26.828 5.746 -4.758 1 94.88 26 GLN B O 1
ATOM 1927 N N . GLU B 1 27 ? 27.125 3.85 -3.588 1 90.25 27 GLU B N 1
ATOM 1928 C CA . GLU B 1 27 ? 26.328 4.262 -2.43 1 90.25 27 GLU B CA 1
ATOM 1929 C C . GLU B 1 27 ? 24.891 4.586 -2.83 1 90.25 27 GLU B C 1
ATOM 1931 O O . GLU B 1 27 ? 24.297 5.543 -2.32 1 90.25 27 GLU B O 1
ATOM 1936 N N . ARG B 1 28 ? 24.469 3.812 -3.797 1 93.25 28 ARG B N 1
ATOM 1937 C CA . ARG B 1 28 ? 23.109 3.982 -4.281 1 93.25 28 ARG B CA 1
ATOM 1938 C C . ARG B 1 28 ? 22.188 2.887 -3.742 1 93.25 28 ARG B C 1
ATOM 1940 O O . ARG B 1 28 ? 21.047 2.75 -4.184 1 93.25 28 ARG B O 1
ATOM 1947 N N . VAL B 1 29 ? 22.703 2.061 -2.891 1 94.94 29 VAL B N 1
ATOM 1948 C CA . VAL B 1 29 ? 21.938 1.047 -2.172 1 94.94 29 VAL B CA 1
ATOM 1949 C C . VAL B 1 29 ? 21.938 1.357 -0.676 1 94.94 29 VAL B C 1
ATOM 1951 O O . VAL B 1 29 ? 22.984 1.699 -0.114 1 94.94 29 VAL B O 1
ATOM 1954 N N . ASP B 1 30 ? 20.75 1.313 -0.104 1 94.12 30 ASP B N 1
ATOM 1955 C CA . ASP B 1 30 ? 20.688 1.577 1.33 1 94.12 30 ASP B CA 1
ATOM 1956 C C . ASP B 1 30 ? 21.594 0.629 2.107 1 94.12 30 ASP B C 1
ATOM 1958 O O . ASP B 1 30 ? 21.469 -0.592 2 1 94.12 30 ASP B O 1
ATOM 1962 N N . GLY B 1 31 ? 22.391 1.188 2.967 1 92.56 31 GLY B N 1
ATOM 1963 C CA . GLY B 1 31 ? 23.391 0.403 3.674 1 92.56 31 GLY B CA 1
ATOM 1964 C C . GLY B 1 31 ? 22.781 -0.589 4.652 1 92.56 31 GLY B C 1
ATOM 1965 O O . GLY B 1 31 ? 23.312 -1.684 4.84 1 92.56 31 GLY B O 1
ATOM 1966 N N . ASP B 1 32 ? 21.719 -0.248 5.238 1 92.38 32 ASP B N 1
ATOM 1967 C CA . ASP B 1 32 ? 21.141 -1.062 6.301 1 92.38 32 ASP B CA 1
ATOM 1968 C C . ASP B 1 32 ? 20.469 -2.312 5.734 1 92.38 32 ASP B C 1
ATOM 1970 O O . ASP B 1 32 ? 20.266 -3.295 6.449 1 92.38 32 ASP B O 1
ATOM 1974 N N . ILE B 1 33 ? 20.219 -2.273 4.422 1 96.06 33 ILE B N 1
ATOM 1975 C CA . ILE B 1 33 ? 19.547 -3.439 3.861 1 96.06 33 ILE B CA 1
ATOM 1976 C C . ILE B 1 33 ? 20.516 -4.227 2.986 1 96.06 33 ILE B C 1
ATOM 1978 O O . ILE B 1 33 ? 20.219 -5.359 2.588 1 96.06 33 ILE B O 1
ATOM 1982 N N . LEU B 1 34 ? 21.688 -3.73 2.701 1 96.94 34 LEU B N 1
ATOM 1983 C CA . LEU B 1 34 ? 22.641 -4.309 1.773 1 96.94 34 LEU B CA 1
ATOM 1984 C C . LEU B 1 34 ? 23.047 -5.711 2.219 1 96.94 34 LEU B C 1
ATOM 1986 O O . LEU B 1 34 ? 23.109 -6.633 1.402 1 96.94 34 LEU B O 1
ATOM 1990 N N . PRO B 1 35 ? 23.328 -5.977 3.496 1 96.5 35 PRO B N 1
ATOM 1991 C CA . PRO B 1 35 ? 23.688 -7.336 3.902 1 96.5 35 PRO B CA 1
ATOM 1992 C C . PRO B 1 35 ? 22.594 -8.359 3.586 1 96.5 35 PRO B C 1
ATOM 1994 O O . PRO B 1 35 ? 22.891 -9.469 3.15 1 96.5 35 PRO B O 1
ATOM 1997 N N . LEU B 1 36 ? 21.391 -7.984 3.805 1 96.81 36 LEU B N 1
ATOM 1998 C CA . LEU B 1 36 ? 20.281 -8.875 3.486 1 96.81 36 LEU B CA 1
ATOM 1999 C C . LEU B 1 36 ? 20.219 -9.164 1.99 1 96.81 36 LEU B C 1
ATOM 2001 O O . LEU B 1 36 ? 20.047 -10.312 1.581 1 96.81 36 LEU B O 1
ATOM 2005 N N . LEU B 1 37 ? 20.344 -8.133 1.169 1 98.38 37 LEU B N 1
ATOM 2006 C CA . LEU B 1 37 ? 20.281 -8.289 -0.28 1 98.38 37 LEU B CA 1
ATOM 2007 C C . LEU B 1 37 ? 21.391 -9.227 -0.768 1 98.38 37 LEU B C 1
ATOM 2009 O O . LEU B 1 37 ? 21.125 -10.109 -1.591 1 98.38 37 LEU B O 1
ATOM 2013 N N . ARG B 1 38 ? 22.562 -9.016 -0.28 1 97.75 38 ARG B N 1
ATOM 2014 C CA . ARG B 1 38 ? 23.688 -9.883 -0.653 1 97.75 38 ARG B CA 1
ATOM 2015 C C . ARG B 1 38 ? 23.406 -11.328 -0.272 1 97.75 38 ARG B C 1
ATOM 2017 O O . ARG B 1 38 ? 23.672 -12.242 -1.057 1 97.75 38 ARG B O 1
ATOM 2024 N N . LEU B 1 39 ? 22.891 -11.5 0.896 1 97.62 39 LEU B N 1
ATOM 2025 C CA . LEU B 1 39 ? 22.578 -12.844 1.362 1 97.62 39 LEU B CA 1
ATOM 2026 C C . LEU B 1 39 ? 21.516 -13.484 0.477 1 97.62 39 LEU B C 1
ATOM 2028 O O . LEU B 1 39 ? 21.672 -14.625 0.034 1 97.62 39 LEU B O 1
ATOM 2032 N N . LEU B 1 40 ? 20.422 -12.797 0.172 1 98.31 40 LEU B N 1
ATOM 2033 C CA . LEU B 1 40 ? 19.328 -13.32 -0.644 1 98.31 40 LEU B CA 1
ATOM 2034 C C . LEU B 1 40 ? 19.828 -13.727 -2.025 1 98.31 40 LEU B C 1
ATOM 2036 O O . LEU B 1 40 ? 19.391 -14.734 -2.578 1 98.31 40 LEU B O 1
ATOM 2040 N N . ASN B 1 41 ? 20.766 -12.977 -2.516 1 98.44 41 ASN B N 1
ATOM 2041 C CA . ASN B 1 41 ? 21.266 -13.219 -3.863 1 98.44 41 ASN B CA 1
ATOM 2042 C C . ASN B 1 41 ? 22.219 -14.414 -3.895 1 98.44 41 ASN B C 1
ATOM 2044 O O . ASN B 1 41 ? 22.609 -14.867 -4.969 1 98.44 41 ASN B O 1
ATOM 2048 N N . ARG B 1 42 ? 22.547 -14.938 -2.791 1 97.75 42 ARG B N 1
ATOM 2049 C CA . ARG B 1 42 ? 23.312 -16.172 -2.738 1 97.75 42 ARG B CA 1
ATOM 2050 C C . ARG B 1 42 ? 22.422 -17.391 -2.93 1 97.75 42 ARG B C 1
ATOM 2052 O O . ARG B 1 42 ? 22.906 -18.484 -3.203 1 97.75 42 ARG B O 1
ATOM 2059 N N . HIS B 1 43 ? 21.172 -17.281 -2.639 1 97.94 43 HIS B N 1
ATOM 2060 C CA . HIS B 1 43 ? 20.234 -18.375 -2.82 1 97.94 43 HIS B CA 1
ATOM 2061 C C . HIS B 1 43 ? 20.078 -18.734 -4.297 1 97.94 43 HIS B C 1
ATOM 2063 O O . HIS B 1 43 ? 19.953 -17.844 -5.145 1 97.94 43 HIS B O 1
ATOM 2069 N N . PRO B 1 44 ? 20.078 -19.953 -4.656 1 97.88 44 PRO B N 1
ATOM 2070 C CA . PRO B 1 44 ? 20.062 -20.344 -6.066 1 97.88 44 PRO B CA 1
ATOM 2071 C C . PRO B 1 44 ? 18.719 -20.047 -6.746 1 97.88 44 PRO B C 1
ATOM 2073 O O . PRO B 1 44 ? 18.656 -19.969 -7.977 1 97.88 44 PRO B O 1
ATOM 2076 N N . ALA B 1 45 ? 17.656 -19.828 -5.984 1 98.44 45 ALA B N 1
ATOM 2077 C CA . ALA B 1 45 ? 16.328 -19.688 -6.578 1 98.44 45 ALA B CA 1
ATOM 2078 C C . ALA B 1 45 ? 15.805 -18.266 -6.41 1 98.44 45 ALA B C 1
ATOM 2080 O O . ALA B 1 45 ? 14.609 -18.016 -6.586 1 98.44 45 ALA B O 1
ATOM 2081 N N . ILE B 1 46 ? 16.688 -17.328 -6.027 1 98.62 46 ILE B N 1
ATOM 2082 C CA . ILE B 1 46 ? 16.219 -15.984 -5.746 1 98.62 46 ILE B CA 1
ATOM 2083 C C . ILE B 1 46 ? 17.234 -14.969 -6.266 1 98.62 46 ILE B C 1
ATOM 2085 O O . ILE B 1 46 ? 18.453 -15.18 -6.148 1 98.62 46 ILE B O 1
ATOM 2089 N N . TYR B 1 47 ? 16.719 -13.953 -6.852 1 98.81 47 TYR B N 1
ATOM 2090 C CA . TYR B 1 47 ? 17.547 -12.766 -6.988 1 98.81 47 TYR B CA 1
ATOM 2091 C C . TYR B 1 47 ? 16.734 -11.5 -6.73 1 98.81 47 TYR B C 1
ATOM 2093 O O . TYR B 1 47 ? 15.523 -11.477 -6.941 1 98.81 47 TYR B O 1
ATOM 2101 N N . THR B 1 48 ? 17.359 -10.477 -6.191 1 98.69 48 THR B N 1
ATOM 2102 C CA . THR B 1 48 ? 16.703 -9.211 -5.891 1 98.69 48 THR B CA 1
ATOM 2103 C C . THR B 1 48 ? 16.766 -8.273 -7.09 1 98.69 48 THR B C 1
ATOM 2105 O O . THR B 1 48 ? 17.75 -8.25 -7.828 1 98.69 48 THR B O 1
ATOM 2108 N N . THR B 1 49 ? 15.719 -7.535 -7.324 1 98.38 49 THR B N 1
ATOM 2109 C CA . THR B 1 49 ? 15.68 -6.633 -8.469 1 98.38 49 THR B CA 1
ATOM 2110 C C . THR B 1 49 ? 15.695 -5.176 -8.016 1 98.38 49 THR B C 1
ATOM 2112 O O . THR B 1 49 ? 16.297 -4.324 -8.664 1 98.38 49 THR B O 1
ATOM 2115 N N . SER B 1 50 ? 14.992 -4.801 -6.961 1 97.5 50 SER B N 1
ATOM 2116 C CA . SER B 1 50 ? 15.016 -3.459 -6.387 1 97.5 50 SER B CA 1
ATOM 2117 C C . SER B 1 50 ? 14.664 -3.488 -4.902 1 97.5 50 SER B C 1
ATOM 2119 O O . SER B 1 50 ? 14.047 -4.438 -4.422 1 97.5 50 SER B O 1
ATOM 2121 N N . SER B 1 51 ? 15.18 -2.5 -4.238 1 97.38 51 SER B N 1
ATOM 2122 C CA . SER B 1 51 ? 14.898 -2.43 -2.811 1 97.38 51 SER B CA 1
ATOM 2123 C C . SER B 1 51 ? 14.977 -0.994 -2.301 1 97.38 51 SER B C 1
ATOM 2125 O O . SER B 1 51 ? 15.594 -0.136 -2.934 1 97.38 51 SER B O 1
ATOM 2127 N N . CYS B 1 52 ? 14.305 -0.749 -1.288 1 97.12 52 CYS B N 1
ATOM 2128 C CA . CYS B 1 52 ? 14.391 0.451 -0.462 1 97.12 52 CYS B CA 1
ATOM 2129 C C . CYS B 1 52 ? 14.188 0.115 1.011 1 97.12 52 CYS B C 1
ATOM 2131 O O . CYS B 1 52 ? 13.281 -0.638 1.363 1 97.12 52 CYS B O 1
ATOM 2133 N N . SER B 1 53 ? 15.008 0.648 1.869 1 96.94 53 SER B N 1
ATOM 2134 C CA . SER B 1 53 ? 14.922 0.28 3.277 1 96.94 53 SER B CA 1
ATOM 2135 C C . SER B 1 53 ? 13.945 1.187 4.023 1 96.94 53 SER B C 1
ATOM 2137 O O . SER B 1 53 ? 13.766 1.051 5.234 1 96.94 53 SER B O 1
ATOM 2139 N N . GLY B 1 54 ? 13.273 2.02 3.309 1 96.69 54 GLY B N 1
ATOM 2140 C CA . GLY B 1 54 ? 12.398 3.014 3.908 1 96.69 54 GLY B CA 1
ATOM 2141 C C . GLY B 1 54 ? 12.992 4.41 3.9 1 96.69 54 GLY B C 1
ATOM 2142 O O . GLY B 1 54 ? 14.211 4.578 4.012 1 96.69 54 GLY B O 1
ATOM 2143 N N . ARG B 1 55 ? 12.039 5.391 3.785 1 97.19 55 ARG B N 1
ATOM 2144 C CA . ARG B 1 55 ? 12.586 6.742 3.697 1 97.19 55 ARG B CA 1
ATOM 2145 C C . ARG B 1 55 ? 11.555 7.773 4.137 1 97.19 55 ARG B C 1
ATOM 2147 O O . ARG B 1 55 ? 10.352 7.5 4.137 1 97.19 55 ARG B O 1
ATOM 2154 N N . ILE B 1 56 ? 12.078 8.938 4.582 1 97.69 56 ILE B N 1
ATOM 2155 C CA . ILE B 1 56 ? 11.328 10.18 4.742 1 97.69 56 ILE B CA 1
ATOM 2156 C C . ILE B 1 56 ? 11.656 11.125 3.592 1 97.69 56 ILE B C 1
ATOM 2158 O O . ILE B 1 56 ? 12.82 11.258 3.193 1 97.69 56 ILE B O 1
ATOM 2162 N N . MET B 1 57 ? 10.609 11.766 3.043 1 97 57 MET B N 1
ATOM 2163 C CA . MET B 1 57 ? 10.828 12.648 1.9 1 97 57 MET B CA 1
ATOM 2164 C C . MET B 1 57 ? 10.023 13.938 2.047 1 97 57 MET B C 1
ATOM 2166 O O . MET B 1 57 ? 8.906 13.914 2.561 1 97 57 MET B O 1
ATOM 2170 N N . VAL B 1 58 ? 10.594 15.023 1.689 1 97.5 58 VAL B N 1
ATOM 2171 C CA . VAL B 1 58 ? 9.859 16.25 1.413 1 97.5 58 VAL B CA 1
ATOM 2172 C C . VAL B 1 58 ? 9.672 16.406 -0.093 1 97.5 58 VAL B C 1
ATOM 2174 O O . VAL B 1 58 ? 10.633 16.312 -0.858 1 97.5 58 VAL B O 1
ATOM 2177 N N . ALA B 1 59 ? 8.508 16.594 -0.486 1 95.56 59 ALA B N 1
ATOM 2178 C CA . ALA B 1 59 ? 8.219 16.766 -1.908 1 95.56 59 ALA B CA 1
ATOM 2179 C C . ALA B 1 59 ? 7.266 17.938 -2.143 1 95.56 59 ALA B C 1
ATOM 2181 O O . ALA B 1 59 ? 6.52 18.328 -1.242 1 95.56 59 ALA B O 1
ATOM 2182 N N . GLU B 1 60 ? 7.375 18.453 -3.34 1 94.38 60 GLU B N 1
ATOM 2183 C CA . GLU B 1 60 ? 6.422 19.469 -3.799 1 94.38 60 GLU B CA 1
ATOM 2184 C C . GLU B 1 60 ? 5.324 18.828 -4.656 1 94.38 60 GLU B C 1
ATOM 2186 O O . GLU B 1 60 ? 5.617 18.156 -5.645 1 94.38 60 GLU B O 1
ATOM 2191 N N . ALA B 1 61 ? 4.121 19.047 -4.223 1 88.31 61 ALA B N 1
ATOM 2192 C CA . ALA B 1 61 ? 2.986 18.562 -5.004 1 88.31 61 ALA B CA 1
ATOM 2193 C C . ALA B 1 61 ? 1.711 19.312 -4.656 1 88.31 61 ALA B C 1
ATOM 2195 O O . ALA B 1 61 ? 1.558 19.797 -3.531 1 88.31 61 ALA B O 1
ATOM 2196 N N . VAL B 1 62 ? 0.834 19.469 -5.68 1 77.19 62 VAL B N 1
ATOM 2197 C CA . VAL B 1 62 ? -0.455 20.094 -5.402 1 77.19 62 VAL B CA 1
ATOM 2198 C C . VAL B 1 62 ? -1.365 19.109 -4.68 1 77.19 62 VAL B C 1
ATOM 2200 O O . VAL B 1 62 ? -2.172 19.5 -3.836 1 77.19 62 VAL B O 1
ATOM 2203 N N . ARG B 1 63 ? -1.237 17.875 -5.051 1 74.31 63 ARG B N 1
ATOM 2204 C CA . ARG B 1 63 ? -1.984 16.797 -4.406 1 74.31 63 ARG B CA 1
ATOM 2205 C C . ARG B 1 63 ? -1.066 15.641 -4.031 1 74.31 63 ARG B C 1
ATOM 2207 O O . ARG B 1 63 ? -0.004 15.469 -4.629 1 74.31 63 ARG B O 1
ATOM 2214 N N . PRO B 1 64 ? -1.487 14.992 -2.863 1 62.09 64 PRO B N 1
ATOM 2215 C CA . PRO B 1 64 ? -0.631 13.867 -2.479 1 62.09 64 PRO B CA 1
ATOM 2216 C C . PRO B 1 64 ? -0.538 12.797 -3.562 1 62.09 64 PRO B C 1
ATOM 2218 O O . PRO B 1 64 ? 0.334 11.93 -3.504 1 62.09 64 PRO B O 1
ATOM 2221 N N . SER B 1 65 ? -0.542 13.211 -4.832 1 56.31 65 SER B N 1
ATOM 2222 C CA . SER B 1 65 ? -0.555 12.117 -5.797 1 56.31 65 SER B CA 1
ATOM 2223 C C . SER B 1 65 ? 0.82 11.469 -5.914 1 56.31 65 SER B C 1
ATOM 2225 O O . SER B 1 65 ? 1.844 12.141 -5.766 1 56.31 65 SER B O 1
ATOM 2227 N N . TYR B 1 66 ? 1.055 10.07 -5.465 1 51.53 66 TYR B N 1
ATOM 2228 C CA . TYR B 1 66 ? 2.312 9.352 -5.637 1 51.53 66 TYR B CA 1
ATOM 2229 C C . TYR B 1 66 ? 2.684 9.25 -7.113 1 51.53 66 TYR B C 1
ATOM 2231 O O . TYR B 1 66 ? 3.791 8.828 -7.453 1 51.53 66 TYR B O 1
ATOM 2239 N N . SER B 1 67 ? 1.633 9.297 -8.031 1 48.41 67 SER B N 1
ATOM 2240 C CA . SER B 1 67 ? 2.115 9 -9.375 1 48.41 67 SER B CA 1
ATOM 2241 C C . SER B 1 67 ? 2.92 10.164 -9.945 1 48.41 67 SER B C 1
ATOM 2243 O O . SER B 1 67 ? 2.682 11.32 -9.594 1 48.41 67 SER B O 1
ATOM 2245 N N . LYS B 1 68 ? 4.191 9.719 -10.164 1 46.81 68 LYS B N 1
ATOM 2246 C CA . LYS B 1 68 ? 5.117 10.562 -10.914 1 46.81 68 LYS B CA 1
ATOM 2247 C C . LYS B 1 68 ? 4.367 11.523 -11.836 1 46.81 68 LYS B C 1
ATOM 2249 O O . LYS B 1 68 ? 4.949 12.086 -12.758 1 46.81 68 LYS B O 1
ATOM 2254 N N . GLY B 1 69 ? 3.078 11.602 -11.703 1 50.69 69 GLY B N 1
ATOM 2255 C CA . GLY B 1 69 ? 2.566 12.461 -12.758 1 50.69 69 GLY B CA 1
ATOM 2256 C C . GLY B 1 69 ? 2.992 13.914 -12.602 1 50.69 69 GLY B C 1
ATOM 2257 O O . GLY B 1 69 ? 3.721 14.258 -11.664 1 50.69 69 GLY B O 1
ATOM 2258 N N . ARG B 1 70 ? 2.463 14.852 -13.359 1 56.56 70 ARG B N 1
ATOM 2259 C CA . ARG B 1 70 ? 2.744 16.266 -13.547 1 56.56 70 ARG B CA 1
ATOM 2260 C C . ARG B 1 70 ? 2.498 17.047 -12.258 1 56.56 70 ARG B C 1
ATOM 2262 O O . ARG B 1 70 ? 1.437 16.922 -11.648 1 56.56 70 ARG B O 1
ATOM 2269 N N . GLY B 1 71 ? 3.686 17.359 -11.609 1 69.94 71 GLY B N 1
ATOM 2270 C CA . GLY B 1 71 ? 3.617 18.328 -10.523 1 69.94 71 GLY B CA 1
ATOM 2271 C C . GLY B 1 71 ? 4.234 17.828 -9.234 1 69.94 71 GLY B C 1
ATOM 2272 O O . GLY B 1 71 ? 4.293 18.547 -8.242 1 69.94 71 GLY B O 1
ATOM 2273 N N . PHE B 1 72 ? 4.621 16.469 -9.258 1 84.75 72 PHE B N 1
ATOM 2274 C CA . PHE B 1 72 ? 5.32 15.961 -8.086 1 84.75 72 PHE B CA 1
ATOM 2275 C C . PHE B 1 72 ? 6.828 16.125 -8.234 1 84.75 72 PHE B C 1
ATOM 2277 O O . PHE B 1 72 ? 7.414 15.688 -9.227 1 84.75 72 PHE B O 1
ATOM 2284 N N . ARG B 1 73 ? 7.441 16.719 -7.277 1 91.12 73 ARG B N 1
ATOM 2285 C CA . ARG B 1 73 ? 8.883 16.969 -7.316 1 91.12 73 ARG B CA 1
ATOM 2286 C C . ARG B 1 73 ? 9.523 16.703 -5.961 1 91.12 73 ARG B C 1
ATOM 2288 O O . ARG B 1 73 ? 9.281 17.438 -4.996 1 91.12 73 ARG B O 1
ATOM 2295 N N . PRO B 1 74 ? 10.375 15.633 -5.883 1 93.69 74 PRO B N 1
ATOM 2296 C CA . PRO B 1 74 ? 11.117 15.438 -4.637 1 93.69 74 PRO B CA 1
ATOM 2297 C C . PRO B 1 74 ? 12.047 16.594 -4.312 1 93.69 74 PRO B C 1
ATOM 2299 O O . PRO B 1 74 ? 12.719 17.125 -5.207 1 93.69 74 PRO B O 1
ATOM 2302 N N . VAL B 1 75 ? 12.062 17.047 -3.1 1 97 75 VAL B N 1
ATOM 2303 C CA . VAL B 1 75 ? 12.906 18.156 -2.652 1 97 75 VAL B CA 1
ATOM 2304 C C . VAL B 1 75 ? 14.07 17.609 -1.829 1 97 75 VAL B C 1
ATOM 2306 O O . VAL B 1 75 ? 15.219 18.031 -2.004 1 97 75 VAL B O 1
ATOM 2309 N N . ALA B 1 76 ? 13.859 16.719 -0.889 1 97.94 76 ALA B N 1
ATOM 2310 C CA . ALA B 1 76 ? 14.836 16.094 -0.014 1 97.94 76 ALA B CA 1
ATOM 2311 C C . ALA B 1 76 ? 14.359 14.711 0.444 1 97.94 76 ALA B C 1
ATOM 2313 O O . ALA B 1 76 ? 13.156 14.461 0.503 1 97.94 76 ALA B O 1
ATOM 2314 N N . LYS B 1 77 ? 15.281 13.891 0.712 1 97.19 77 LYS B N 1
ATOM 2315 C CA . LYS B 1 77 ? 14.961 12.562 1.209 1 97.19 77 LYS B CA 1
ATOM 2316 C C . LYS B 1 77 ? 16 12.07 2.203 1 97.19 77 LYS B C 1
ATOM 2318 O O . LYS B 1 77 ? 17.172 12.453 2.119 1 97.19 77 LYS B O 1
ATOM 2323 N N . TRP B 1 78 ? 15.586 11.242 3.174 1 97.12 78 TRP B N 1
ATOM 2324 C CA . TRP B 1 78 ? 16.438 10.648 4.195 1 97.12 78 TRP B CA 1
ATOM 2325 C C . TRP B 1 78 ? 16.062 9.188 4.445 1 97.12 78 TRP B C 1
ATOM 2327 O O . TRP B 1 78 ? 14.883 8.867 4.586 1 97.12 78 TRP B O 1
ATOM 2337 N N . HIS B 1 79 ? 17.016 8.297 4.547 1 96.38 79 HIS B N 1
ATOM 2338 C CA . HIS B 1 79 ? 16.766 6.895 4.848 1 96.38 79 HIS B CA 1
ATOM 2339 C C . HIS B 1 79 ? 16.969 6.602 6.332 1 96.38 79 HIS B C 1
ATOM 2341 O O . HIS B 1 79 ? 17.172 5.449 6.719 1 96.38 79 HIS B O 1
ATOM 2347 N N . HIS B 1 80 ? 17.047 7.562 7.145 1 94.56 80 HIS B N 1
ATOM 2348 C CA . HIS B 1 80 ? 17.125 7.59 8.602 1 94.56 80 HIS B CA 1
ATOM 2349 C C . HIS B 1 80 ? 16.266 8.711 9.172 1 94.56 80 HIS B C 1
ATOM 2351 O O . HIS B 1 80 ? 15.797 9.578 8.43 1 94.56 80 HIS B O 1
ATOM 2357 N N . PRO B 1 81 ? 15.938 8.617 10.445 1 96.19 81 PRO B N 1
ATOM 2358 C CA . PRO B 1 81 ? 15.164 9.727 11.016 1 96.19 81 PRO B CA 1
ATOM 2359 C C . PRO B 1 81 ? 15.766 11.094 10.695 1 96.19 81 PRO B C 1
ATOM 2361 O O . PRO B 1 81 ? 16.984 11.258 10.734 1 96.19 81 PRO B O 1
ATOM 2364 N N . ALA B 1 82 ? 14.914 12.023 10.312 1 97.31 82 ALA B N 1
ATOM 2365 C CA . ALA B 1 82 ? 15.344 13.328 9.82 1 97.31 82 ALA B CA 1
ATOM 2366 C C . ALA B 1 82 ? 15.258 14.383 10.922 1 97.31 82 ALA B C 1
ATOM 2368 O O . ALA B 1 82 ? 14.281 14.43 11.664 1 97.31 82 ALA B O 1
ATOM 2369 N N . PRO B 1 83 ? 16.234 15.258 11.008 1 96.81 83 PRO B N 1
ATOM 2370 C CA . PRO B 1 83 ? 16.141 16.391 11.938 1 96.81 83 PRO B CA 1
ATOM 2371 C C . PRO B 1 83 ? 15.109 17.422 11.492 1 96.81 83 PRO B C 1
ATOM 2373 O O . PRO B 1 83 ? 15.023 17.75 10.305 1 96.81 83 PRO B O 1
ATOM 2376 N N . PRO B 1 84 ? 14.422 17.984 12.43 1 97.81 84 PRO B N 1
ATOM 2377 C CA . PRO B 1 84 ? 13.383 18.953 12.07 1 97.81 84 PRO B CA 1
ATOM 2378 C C . PRO B 1 84 ? 13.938 20.141 11.281 1 97.81 84 PRO B C 1
ATOM 2380 O O . PRO B 1 84 ? 13.273 20.641 10.359 1 97.81 84 PRO B O 1
ATOM 2383 N N . ASP B 1 85 ? 15.117 20.562 11.602 1 98.12 85 ASP B N 1
ATOM 2384 C CA . ASP B 1 85 ? 15.695 21.734 10.938 1 98.12 85 ASP B CA 1
ATOM 2385 C C . ASP B 1 85 ? 15.93 21.453 9.453 1 98.12 85 ASP B C 1
ATOM 2387 O O . ASP B 1 85 ? 15.758 22.344 8.617 1 98.12 85 ASP B O 1
ATOM 2391 N N . LEU B 1 86 ? 16.344 20.25 9.156 1 98.25 86 LEU B N 1
ATOM 2392 C CA . LEU B 1 86 ? 16.562 19.875 7.758 1 98.25 86 LEU B CA 1
ATOM 2393 C C . LEU B 1 86 ? 15.242 19.781 7.004 1 98.25 86 LEU B C 1
ATOM 2395 O O . LEU B 1 86 ? 15.148 20.203 5.848 1 98.25 86 LEU B O 1
ATOM 2399 N N . VAL B 1 87 ? 14.258 19.266 7.645 1 98.56 87 VAL B N 1
ATOM 2400 C CA . VAL B 1 87 ? 12.938 19.188 7.035 1 98.56 87 VAL B CA 1
ATOM 2401 C C . VAL B 1 87 ? 12.398 20.594 6.773 1 98.56 87 VAL B C 1
ATOM 2403 O O . VAL B 1 87 ? 11.852 20.859 5.699 1 98.56 87 VAL B O 1
ATOM 2406 N N . ARG B 1 88 ? 12.57 21.453 7.742 1 98.44 88 ARG B N 1
ATOM 2407 C CA . ARG B 1 88 ? 12.141 22.844 7.582 1 98.44 88 ARG B CA 1
ATOM 2408 C C . ARG B 1 88 ? 12.828 23.5 6.391 1 98.44 88 ARG B C 1
ATOM 2410 O O . ARG B 1 88 ? 12.172 24.156 5.578 1 98.44 88 ARG B O 1
ATOM 2417 N N . ALA B 1 89 ? 14.117 23.344 6.344 1 98.56 89 ALA B N 1
ATOM 2418 C CA . ALA B 1 89 ? 14.898 23.938 5.258 1 98.56 89 ALA B CA 1
ATOM 2419 C C . ALA B 1 89 ? 14.391 23.469 3.898 1 98.56 89 ALA B C 1
ATOM 2421 O O . ALA B 1 89 ? 14.297 24.25 2.955 1 98.56 89 ALA B O 1
ATOM 2422 N N . ALA B 1 90 ? 14.102 22.188 3.75 1 98.5 90 ALA B N 1
ATOM 2423 C CA . ALA B 1 90 ? 13.586 21.625 2.506 1 98.5 90 ALA B CA 1
ATOM 2424 C C . ALA B 1 90 ? 12.195 22.156 2.193 1 98.5 90 ALA B C 1
ATOM 2426 O O . ALA B 1 90 ? 11.914 22.562 1.061 1 98.5 90 ALA B O 1
ATOM 2427 N N . ALA B 1 91 ? 11.32 22.172 3.219 1 98.12 91 ALA B N 1
ATOM 2428 C CA . ALA B 1 91 ? 9.945 22.625 3.041 1 98.12 91 ALA B CA 1
ATOM 2429 C C . ALA B 1 91 ? 9.883 24.094 2.65 1 98.12 91 ALA B C 1
ATOM 2431 O O . ALA B 1 91 ? 9.023 24.5 1.867 1 98.12 91 ALA B O 1
ATOM 2432 N N . ASP B 1 92 ? 10.773 24.875 3.162 1 98.25 92 ASP B N 1
ATOM 2433 C CA . ASP B 1 92 ? 10.766 26.312 2.939 1 98.25 92 ASP B CA 1
ATOM 2434 C C . ASP B 1 92 ? 11.117 26.641 1.49 1 98.25 92 ASP B C 1
ATOM 2436 O O . ASP B 1 92 ? 10.898 27.766 1.041 1 98.25 92 ASP B O 1
ATOM 2440 N N . GLN B 1 93 ? 11.633 25.688 0.745 1 97.94 93 GLN B N 1
ATOM 2441 C CA . GLN B 1 93 ? 12.047 25.906 -0.636 1 97.94 93 GLN B CA 1
ATOM 2442 C C . GLN B 1 93 ? 10.844 25.906 -1.577 1 97.94 93 GLN B C 1
ATOM 2444 O O . GLN B 1 93 ? 10.953 26.297 -2.738 1 97.94 93 GLN B O 1
ATOM 2449 N N . VAL B 1 94 ? 9.75 25.422 -1.079 1 96.75 94 VAL B N 1
ATOM 2450 C CA . VAL B 1 94 ? 8.617 25.234 -1.974 1 96.75 94 VAL B CA 1
ATOM 2451 C C . VAL B 1 94 ? 7.332 25.719 -1.3 1 96.75 94 VAL B C 1
ATOM 2453 O O . VAL B 1 94 ? 7.281 25.844 -0.075 1 96.75 94 VAL B O 1
ATOM 2456 N N . ASP B 1 95 ? 6.27 25.938 -2.076 1 95.5 95 ASP B N 1
ATOM 2457 C CA . ASP B 1 95 ? 5.027 26.516 -1.562 1 95.5 95 ASP B CA 1
ATOM 2458 C C . ASP B 1 95 ? 4.059 25.406 -1.129 1 95.5 95 ASP B C 1
ATOM 2460 O O . ASP B 1 95 ? 3.301 25.578 -0.173 1 95.5 95 ASP B O 1
ATOM 2464 N N . ASN B 1 96 ? 4.082 24.281 -1.87 1 94.31 96 ASN B N 1
ATOM 2465 C CA . ASN B 1 96 ? 3.223 23.141 -1.558 1 94.31 96 ASN B CA 1
ATOM 2466 C C . ASN B 1 96 ? 4.043 21.922 -1.143 1 94.31 96 ASN B C 1
ATOM 2468 O O . ASN B 1 96 ? 4.262 21.016 -1.945 1 94.31 96 ASN B O 1
ATOM 2472 N N . ALA B 1 97 ? 4.434 21.891 0.126 1 96 97 ALA B N 1
ATOM 2473 C CA . ALA B 1 97 ? 5.359 20.875 0.627 1 96 97 ALA B CA 1
ATOM 2474 C C . ALA B 1 97 ? 4.609 19.734 1.314 1 96 97 ALA B C 1
ATOM 2476 O O . ALA B 1 97 ? 3.691 19.984 2.102 1 96 97 ALA B O 1
ATOM 2477 N N . TRP B 1 98 ? 5.008 18.562 0.973 1 95.75 98 TRP B N 1
ATOM 2478 C CA . TRP B 1 98 ? 4.52 17.359 1.633 1 95.75 98 TRP B CA 1
ATOM 2479 C C . TRP B 1 98 ? 5.652 16.641 2.365 1 95.75 98 TRP B C 1
ATOM 2481 O O . TRP B 1 98 ? 6.77 16.547 1.852 1 95.75 98 TRP B O 1
ATOM 2491 N N . LEU B 1 99 ? 5.383 16.219 3.617 1 96.31 99 LEU B N 1
ATOM 2492 C CA . LEU B 1 99 ? 6.242 15.273 4.328 1 96.31 99 LEU B CA 1
ATOM 2493 C C . LEU B 1 99 ? 5.707 13.852 4.207 1 96.31 99 LEU B C 1
ATOM 2495 O O . LEU B 1 99 ? 4.598 13.562 4.664 1 96.31 99 LEU B O 1
ATOM 2499 N N . MET B 1 100 ? 6.555 12.961 3.672 1 95.06 100 MET B N 1
ATOM 2500 C CA . MET B 1 100 ? 6.09 11.609 3.346 1 95.06 100 MET B CA 1
ATOM 2501 C C . MET B 1 100 ? 7.031 10.555 3.92 1 95.06 100 MET B C 1
ATOM 2503 O O . MET B 1 100 ? 8.242 10.766 3.98 1 95.06 100 MET B O 1
ATOM 2507 N N . VAL B 1 101 ? 6.422 9.492 4.344 1 95.38 101 VAL B N 1
ATOM 2508 C CA . VAL B 1 101 ? 7.188 8.328 4.766 1 95.38 101 VAL B CA 1
ATOM 2509 C C . VAL B 1 101 ? 6.781 7.113 3.932 1 95.38 101 VAL B C 1
ATOM 2511 O O . VAL B 1 101 ? 5.594 6.902 3.674 1 95.38 101 VAL B O 1
ATOM 2514 N N . ARG B 1 102 ? 7.766 6.422 3.457 1 94.44 102 ARG B N 1
ATOM 2515 C CA . ARG B 1 102 ? 7.582 5.098 2.877 1 94.44 102 ARG B CA 1
ATOM 2516 C C . ARG B 1 102 ? 8.383 4.047 3.643 1 94.44 102 ARG B C 1
ATOM 2518 O O . ARG B 1 102 ? 9.555 4.258 3.951 1 94.44 102 ARG B O 1
ATOM 2525 N N . GLY B 1 103 ? 7.68 2.959 3.963 1 94.12 103 GLY B N 1
ATOM 2526 C CA . GLY B 1 103 ? 8.383 1.853 4.59 1 94.12 103 GLY B CA 1
ATOM 2527 C C . GLY B 1 103 ? 9.281 1.095 3.633 1 94.12 103 GLY B C 1
ATOM 2528 O O . GLY B 1 103 ? 9.461 1.505 2.482 1 94.12 103 GLY B O 1
ATOM 2529 N N . ALA B 1 104 ? 9.82 0.044 4.145 1 95.25 104 ALA B N 1
ATOM 2530 C CA . ALA B 1 104 ? 10.711 -0.771 3.324 1 95.25 104 ALA B CA 1
ATOM 2531 C C . ALA B 1 104 ? 9.938 -1.502 2.23 1 95.25 104 ALA B C 1
ATOM 2533 O O . ALA B 1 104 ? 8.766 -1.856 2.418 1 95.25 104 ALA B O 1
ATOM 2534 N N . ILE B 1 105 ? 10.555 -1.69 1.118 1 97.19 105 ILE B N 1
ATOM 2535 C CA . ILE B 1 105 ? 10 -2.461 0.011 1 97.19 105 ILE B CA 1
ATOM 2536 C C . ILE B 1 105 ? 11.094 -3.334 -0.607 1 97.19 105 ILE B C 1
ATOM 2538 O O . ILE B 1 105 ? 12.242 -2.906 -0.737 1 97.19 105 ILE B O 1
ATOM 2542 N N . LEU B 1 106 ? 10.789 -4.559 -0.915 1 98.19 106 LEU B N 1
ATOM 2543 C CA . LEU B 1 106 ? 11.695 -5.484 -1.586 1 98.19 106 LEU B CA 1
ATOM 2544 C C . LEU B 1 106 ? 11.039 -6.09 -2.82 1 98.19 106 LEU B C 1
ATOM 2546 O O . LEU B 1 106 ? 9.891 -6.527 -2.762 1 98.19 106 LEU B O 1
ATOM 2550 N N . HIS B 1 107 ? 11.711 -6.059 -3.896 1 98.69 107 HIS B N 1
ATOM 2551 C CA . HIS B 1 107 ? 11.344 -6.793 -5.102 1 98.69 107 HIS B CA 1
ATOM 2552 C C . HIS B 1 107 ? 12.336 -7.918 -5.387 1 98.69 107 HIS B C 1
ATOM 2554 O O . HIS B 1 107 ? 13.547 -7.684 -5.438 1 98.69 107 HIS B O 1
ATOM 2560 N N . LEU B 1 108 ? 11.789 -9.047 -5.547 1 98.69 108 LEU B N 1
ATOM 2561 C CA . LEU B 1 108 ? 12.578 -10.25 -5.793 1 98.69 108 LEU B CA 1
ATOM 2562 C C . LEU B 1 108 ? 11.992 -11.062 -6.941 1 98.69 108 LEU B C 1
ATOM 2564 O O . LEU B 1 108 ? 10.797 -10.953 -7.23 1 98.69 108 LEU B O 1
ATOM 2568 N N . ALA B 1 109 ? 12.875 -11.867 -7.492 1 98.75 109 ALA B N 1
ATOM 2569 C CA . ALA B 1 109 ? 12.453 -12.891 -8.445 1 98.75 109 ALA B CA 1
ATOM 2570 C C . ALA B 1 109 ? 12.758 -14.289 -7.922 1 98.75 109 ALA B C 1
ATOM 2572 O O . ALA B 1 109 ? 13.828 -14.531 -7.371 1 98.75 109 ALA B O 1
ATOM 2573 N N . ALA B 1 110 ? 11.805 -15.125 -8.023 1 98.62 110 ALA B N 1
ATOM 2574 C CA . ALA B 1 110 ? 11.961 -16.531 -7.652 1 98.62 110 ALA B CA 1
ATOM 2575 C C . ALA B 1 110 ? 12 -17.422 -8.883 1 98.62 110 ALA B C 1
ATOM 2577 O O . ALA B 1 110 ? 11.312 -17.156 -9.875 1 98.62 110 ALA B O 1
ATOM 2578 N N . ALA B 1 111 ? 12.648 -18.531 -8.812 1 98.25 111 ALA B N 1
ATOM 2579 C CA . ALA B 1 111 ? 12.828 -19.438 -9.93 1 98.25 111 ALA B CA 1
ATOM 2580 C C . ALA B 1 111 ? 11.641 -20.391 -10.07 1 98.25 111 ALA B C 1
ATOM 2582 O O . ALA B 1 111 ? 11.484 -21.062 -11.094 1 98.25 111 ALA B O 1
ATOM 2583 N N . ASP B 1 112 ? 10.844 -20.438 -8.984 1 96.12 112 ASP B N 1
ATOM 2584 C CA . ASP B 1 112 ? 9.711 -21.359 -8.992 1 96.12 112 ASP B CA 1
ATOM 2585 C C . ASP B 1 112 ? 8.617 -20.891 -8.039 1 96.12 112 ASP B C 1
ATOM 2587 O O . ASP B 1 112 ? 8.844 -20 -7.215 1 96.12 112 ASP B O 1
ATOM 2591 N N . ALA B 1 113 ? 7.418 -21.484 -8.188 1 93.94 113 ALA B N 1
ATOM 2592 C CA . ALA B 1 113 ? 6.227 -21.078 -7.445 1 93.94 113 ALA B CA 1
ATOM 2593 C C . ALA B 1 113 ? 6.402 -21.328 -5.953 1 93.94 113 ALA B C 1
ATOM 2595 O O . ALA B 1 113 ? 5.973 -20.516 -5.125 1 93.94 113 ALA B O 1
ATOM 2596 N N . LYS B 1 114 ? 6.984 -22.438 -5.637 1 94.62 114 LYS B N 1
ATOM 2597 C CA . LYS B 1 114 ? 7.18 -22.766 -4.227 1 94.62 114 LYS B CA 1
ATOM 2598 C C . LYS B 1 114 ? 7.973 -21.688 -3.508 1 94.62 114 LYS B C 1
ATOM 2600 O O . LYS B 1 114 ? 7.562 -21.203 -2.447 1 94.62 114 LYS B O 1
ATOM 2605 N N . THR B 1 115 ? 9.086 -21.281 -4.086 1 97.19 115 THR B N 1
ATOM 2606 C CA . THR B 1 115 ? 9.93 -20.234 -3.521 1 97.19 115 THR B CA 1
ATOM 2607 C C . THR B 1 115 ? 9.18 -18.906 -3.463 1 97.19 115 THR B C 1
ATOM 2609 O O . THR B 1 115 ? 9.211 -18.203 -2.443 1 97.19 115 THR B O 1
ATOM 2612 N N . ALA B 1 116 ? 8.516 -18.562 -4.547 1 97.69 116 ALA B N 1
ATOM 2613 C CA . ALA B 1 116 ? 7.758 -17.312 -4.605 1 97.69 116 ALA B CA 1
ATOM 2614 C C . ALA B 1 116 ? 6.711 -17.25 -3.494 1 97.69 116 ALA B C 1
ATOM 2616 O O . ALA B 1 116 ? 6.605 -16.25 -2.787 1 97.69 116 ALA B O 1
ATOM 2617 N N . TYR B 1 117 ? 5.996 -18.328 -3.322 1 95.12 117 TYR B N 1
ATOM 2618 C CA . TYR B 1 117 ? 4.941 -18.359 -2.318 1 95.12 117 TYR B CA 1
ATOM 2619 C C . TYR B 1 117 ? 5.523 -18.281 -0.912 1 95.12 117 TYR B C 1
ATOM 2621 O O . TYR B 1 117 ? 4.941 -17.641 -0.029 1 95.12 117 TYR B O 1
ATOM 2629 N N . ARG B 1 118 ? 6.586 -18.891 -0.732 1 96.38 118 ARG B N 1
ATOM 2630 C CA . ARG B 1 118 ? 7.23 -18.828 0.576 1 96.38 118 ARG B CA 1
ATOM 2631 C C . ARG B 1 118 ? 7.66 -17.391 0.899 1 96.38 118 ARG B C 1
ATOM 2633 O O . ARG B 1 118 ? 7.516 -16.938 2.035 1 96.38 118 ARG B O 1
ATOM 2640 N N . LEU B 1 119 ? 8.242 -16.703 -0.083 1 98.31 119 LEU B N 1
ATOM 2641 C CA . LEU B 1 119 ? 8.617 -15.305 0.1 1 98.31 119 LEU B CA 1
ATOM 2642 C C . LEU B 1 119 ? 7.414 -14.461 0.495 1 98.31 119 LEU B C 1
ATOM 2644 O O . LEU B 1 119 ? 7.496 -13.641 1.414 1 98.31 119 LEU B O 1
ATOM 2648 N N . VAL B 1 120 ? 6.301 -14.664 -0.167 1 98.12 120 VAL B N 1
ATOM 2649 C CA . VAL B 1 120 ? 5.074 -13.93 0.136 1 98.12 120 VAL B CA 1
ATOM 2650 C C . VAL B 1 120 ? 4.637 -14.234 1.567 1 98.12 120 VAL B C 1
ATOM 2652 O O . VAL B 1 120 ? 4.301 -13.32 2.326 1 98.12 120 VAL B O 1
ATOM 2655 N N . GLU B 1 121 ? 4.688 -15.469 1.929 1 96.62 121 GLU B N 1
ATOM 2656 C CA . GLU B 1 121 ? 4.262 -15.898 3.258 1 96.62 121 GLU B CA 1
ATOM 2657 C C . GLU B 1 121 ? 5.125 -15.266 4.344 1 96.62 121 GLU B C 1
ATOM 2659 O O . GLU B 1 121 ? 4.605 -14.75 5.34 1 96.62 121 GLU B O 1
ATOM 2664 N N . VAL B 1 122 ? 6.391 -15.289 4.145 1 96.38 122 VAL B N 1
ATOM 2665 C CA . VAL B 1 122 ? 7.305 -14.703 5.125 1 96.38 122 VAL B CA 1
ATOM 2666 C C . VAL B 1 122 ? 7.051 -13.203 5.238 1 96.38 122 VAL B C 1
ATOM 2668 O O . VAL B 1 122 ? 7.035 -12.648 6.34 1 96.38 122 VAL B O 1
ATOM 2671 N N . GLY B 1 123 ? 6.91 -12.523 4.07 1 97 123 GLY B N 1
ATOM 2672 C CA . GLY B 1 123 ? 6.559 -11.109 4.09 1 97 123 GLY B CA 1
ATOM 2673 C C . GLY B 1 123 ? 5.32 -10.82 4.914 1 97 123 GLY B C 1
ATOM 2674 O O . GLY B 1 123 ? 5.352 -9.969 5.809 1 97 123 GLY B O 1
ATOM 2675 N N . ARG B 1 124 ? 4.285 -11.531 4.684 1 95.25 124 ARG B N 1
ATOM 2676 C CA . ARG B 1 124 ? 3.018 -11.297 5.367 1 95.25 124 ARG B CA 1
ATOM 2677 C C . ARG B 1 124 ? 3.123 -11.648 6.848 1 95.25 124 ARG B C 1
ATOM 2679 O O . ARG B 1 124 ? 2.547 -10.961 7.695 1 95.25 124 ARG B O 1
ATOM 2686 N N . GLU B 1 125 ? 3.893 -12.625 7.172 1 92.62 125 GLU B N 1
ATOM 2687 C CA . GLU B 1 125 ? 4.105 -13.047 8.555 1 92.62 125 GLU B CA 1
ATOM 2688 C C . GLU B 1 125 ? 4.844 -11.977 9.352 1 92.62 125 GLU B C 1
ATOM 2690 O O . GLU B 1 125 ? 4.695 -11.891 10.57 1 92.62 125 GLU B O 1
ATOM 2695 N N . THR B 1 126 ? 5.629 -11.195 8.672 1 92.94 126 THR B N 1
ATOM 2696 C CA . THR B 1 126 ? 6.457 -10.203 9.359 1 92.94 126 THR B CA 1
ATOM 2697 C C . THR B 1 126 ? 5.82 -8.82 9.289 1 92.94 126 THR B C 1
ATOM 2699 O O . THR B 1 126 ? 6.5 -7.809 9.469 1 92.94 126 THR B O 1
ATOM 2702 N N . GLY B 1 127 ? 4.609 -8.727 8.922 1 90.88 127 GLY B N 1
ATOM 2703 C CA . GLY B 1 127 ? 3.869 -7.48 8.984 1 90.88 127 GLY B CA 1
ATOM 2704 C C . GLY B 1 127 ? 3.826 -6.75 7.652 1 90.88 127 GLY B C 1
ATOM 2705 O O . GLY B 1 127 ? 3.301 -5.637 7.566 1 90.88 127 GLY B O 1
ATOM 2706 N N . HIS B 1 128 ? 4.395 -7.324 6.645 1 95.31 128 HIS B N 1
ATOM 2707 C CA . HIS B 1 128 ? 4.273 -6.766 5.301 1 95.31 128 HIS B CA 1
ATOM 2708 C C . HIS B 1 128 ? 3.031 -7.293 4.594 1 95.31 128 HIS B C 1
ATOM 2710 O O . HIS B 1 128 ? 3.135 -8.086 3.654 1 95.31 128 HIS B O 1
ATOM 2716 N N . LYS B 1 129 ? 1.934 -6.711 4.918 1 93.31 129 LYS B N 1
ATOM 2717 C CA . LYS B 1 129 ? 0.607 -7.258 4.648 1 93.31 129 LYS B CA 1
ATOM 2718 C C . LYS B 1 129 ? 0.311 -7.266 3.15 1 93.31 129 LYS B C 1
ATOM 2720 O O . LYS B 1 129 ? -0.536 -8.031 2.686 1 93.31 129 LYS B O 1
ATOM 2725 N N . HIS B 1 130 ? 0.983 -6.402 2.398 1 95.25 130 HIS B N 1
ATOM 2726 C CA . HIS B 1 130 ? 0.671 -6.262 0.979 1 95.25 130 HIS B CA 1
ATOM 2727 C C . HIS B 1 130 ? 1.706 -6.977 0.115 1 95.25 130 HIS B C 1
ATOM 2729 O O . HIS B 1 130 ? 1.917 -6.602 -1.042 1 95.25 130 HIS B O 1
ATOM 2735 N N . SER B 1 131 ? 2.32 -7.992 0.711 1 97.94 131 SER B N 1
ATOM 2736 C CA . SER B 1 131 ? 3.256 -8.82 -0.039 1 97.94 131 SER B CA 1
ATOM 2737 C C . SER B 1 131 ? 2.521 -9.742 -1.009 1 97.94 131 SER B C 1
ATOM 2739 O O . SER B 1 131 ? 1.509 -10.352 -0.653 1 97.94 131 SER B O 1
ATOM 2741 N N . GLY B 1 132 ? 3.023 -9.812 -2.277 1 98.31 132 GLY B N 1
ATOM 2742 C CA . GLY B 1 132 ? 2.354 -10.641 -3.271 1 98.31 132 GLY B CA 1
ATOM 2743 C C . GLY B 1 132 ? 3.178 -10.844 -4.527 1 98.31 132 GLY B C 1
ATOM 2744 O O . GLY B 1 132 ? 4.211 -10.195 -4.715 1 98.31 132 GLY B O 1
ATOM 2745 N N . ILE B 1 133 ? 2.754 -11.812 -5.336 1 98.38 133 ILE B N 1
ATOM 2746 C CA . ILE B 1 133 ? 3.314 -12.023 -6.664 1 98.38 133 ILE B CA 1
ATOM 2747 C C . ILE B 1 133 ? 2.738 -10.992 -7.633 1 98.38 133 ILE B C 1
ATOM 2749 O O . ILE B 1 133 ? 1.521 -10.906 -7.812 1 98.38 133 ILE B O 1
ATOM 2753 N N . ILE B 1 134 ? 3.645 -10.281 -8.32 1 97.88 134 ILE B N 1
ATOM 2754 C CA . ILE B 1 134 ? 3.141 -9.117 -9.047 1 97.88 134 ILE B CA 1
ATOM 2755 C C . ILE B 1 134 ? 3.34 -9.32 -10.547 1 97.88 134 ILE B C 1
ATOM 2757 O O . ILE B 1 134 ? 2.74 -8.609 -11.359 1 97.88 134 ILE B O 1
ATOM 2761 N N . ALA B 1 135 ? 4.172 -10.242 -10.93 1 96.75 135 ALA B N 1
ATOM 2762 C CA . ALA B 1 135 ? 4.414 -10.523 -12.336 1 96.75 135 ALA B CA 1
ATOM 2763 C C . ALA B 1 135 ? 5.117 -11.867 -12.523 1 96.75 135 ALA B C 1
ATOM 2765 O O . ALA B 1 135 ? 5.73 -12.383 -11.586 1 96.75 135 ALA B O 1
ATOM 2766 N N . ILE B 1 136 ? 4.934 -12.445 -13.648 1 96 136 ILE B N 1
ATOM 2767 C CA . ILE B 1 136 ? 5.625 -13.672 -14.023 1 96 136 ILE B CA 1
ATOM 2768 C C . ILE B 1 136 ? 6.102 -13.57 -15.469 1 96 136 ILE B C 1
ATOM 2770 O O . ILE B 1 136 ? 5.363 -13.117 -16.344 1 96 136 ILE B O 1
ATOM 2774 N N . ASN B 1 137 ? 7.348 -13.852 -15.688 1 95.81 137 ASN B N 1
ATOM 2775 C CA . ASN B 1 137 ? 7.875 -14.023 -17.031 1 95.81 137 ASN B CA 1
ATOM 2776 C C . ASN B 1 137 ? 8.992 -15.055 -17.078 1 95.81 137 ASN B C 1
ATOM 2778 O O . ASN B 1 137 ? 9.195 -15.797 -16.109 1 95.81 137 ASN B O 1
ATOM 2782 N N . ARG B 1 138 ? 9.664 -15.18 -18.141 1 96.81 138 ARG B N 1
ATOM 2783 C CA . ARG B 1 138 ? 10.695 -16.203 -18.312 1 96.81 138 ARG B CA 1
ATOM 2784 C C . ARG B 1 138 ? 11.844 -15.992 -17.344 1 96.81 138 ARG B C 1
ATOM 2786 O O . ARG B 1 138 ? 12.578 -16.938 -17.031 1 96.81 138 ARG B O 1
ATOM 2793 N N . GLY B 1 139 ? 11.961 -14.75 -16.844 1 97.69 139 GLY B N 1
ATOM 2794 C CA . GLY B 1 139 ? 13.07 -14.422 -15.969 1 97.69 139 GLY B CA 1
ATOM 2795 C C . GLY B 1 139 ? 12.781 -14.711 -14.508 1 97.69 139 GLY B C 1
ATOM 2796 O O . GLY B 1 139 ? 13.672 -14.609 -13.664 1 97.69 139 GLY B O 1
ATOM 2797 N N . GLY B 1 140 ? 11.438 -15.039 -14.234 1 98 140 GLY B N 1
ATOM 2798 C CA . GLY B 1 140 ? 11.125 -15.383 -12.859 1 98 140 GLY B CA 1
ATOM 2799 C C . GLY B 1 140 ? 9.703 -15.055 -12.461 1 98 140 GLY B C 1
ATOM 2800 O O . GLY B 1 140 ? 8.938 -14.516 -13.266 1 98 140 GLY B O 1
ATOM 2801 N N . ILE B 1 141 ? 9.312 -15.477 -11.273 1 98 141 ILE B N 1
ATOM 2802 C CA . ILE B 1 141 ? 8.109 -15.062 -10.562 1 98 141 ILE B CA 1
ATOM 2803 C C . ILE B 1 141 ? 8.445 -13.914 -9.609 1 98 141 ILE B C 1
ATOM 2805 O O . ILE B 1 141 ? 9.156 -14.102 -8.625 1 98 141 ILE B O 1
ATOM 2809 N N . PHE B 1 142 ? 7.938 -12.766 -9.891 1 98.62 142 PHE B N 1
ATOM 2810 C CA . PHE B 1 142 ? 8.352 -11.555 -9.195 1 98.62 142 PHE B CA 1
ATOM 2811 C C . PHE B 1 142 ? 7.465 -11.297 -7.98 1 98.62 142 PHE B C 1
ATOM 2813 O O . PHE B 1 142 ? 6.238 -11.305 -8.094 1 98.62 142 PHE B O 1
ATOM 2820 N N . VAL B 1 143 ? 8.125 -11.094 -6.875 1 98.69 143 VAL B N 1
ATOM 2821 C CA . VAL B 1 143 ? 7.473 -10.891 -5.586 1 98.69 143 VAL B CA 1
ATOM 2822 C C . VAL B 1 143 ? 7.766 -9.484 -5.066 1 98.69 143 VAL B C 1
ATOM 2824 O O . VAL B 1 143 ? 8.898 -9.008 -5.156 1 98.69 143 VAL B O 1
ATOM 2827 N N . GLU B 1 144 ? 6.711 -8.875 -4.664 1 98.69 144 GLU B N 1
ATOM 2828 C CA . GLU B 1 144 ? 6.832 -7.625 -3.918 1 98.69 144 GLU B CA 1
ATOM 2829 C C . GLU B 1 144 ? 6.562 -7.844 -2.432 1 98.69 144 GLU B C 1
ATOM 2831 O O . GLU B 1 144 ? 5.555 -8.453 -2.061 1 98.69 144 GLU B O 1
ATOM 2836 N N . ILE B 1 145 ? 7.469 -7.414 -1.581 1 98.38 145 ILE B N 1
ATOM 2837 C CA . ILE B 1 145 ? 7.262 -7.375 -0.138 1 98.38 145 ILE B CA 1
ATOM 2838 C C . ILE B 1 145 ? 7.066 -5.93 0.315 1 98.38 145 ILE B C 1
ATOM 2840 O O . ILE B 1 145 ? 7.977 -5.105 0.19 1 98.38 145 ILE B O 1
ATOM 2844 N N . LEU B 1 146 ? 5.922 -5.676 0.783 1 96.44 146 LEU B N 1
ATOM 2845 C CA . LEU B 1 146 ? 5.527 -4.297 1.066 1 96.44 146 LEU B CA 1
ATOM 2846 C C . LEU B 1 146 ? 4.719 -4.219 2.357 1 96.44 146 LEU B C 1
ATOM 2848 O O . LEU B 1 146 ? 3.775 -4.988 2.553 1 96.44 146 LEU B O 1
ATOM 2852 N N . GLY B 1 147 ? 5.117 -3.373 3.275 1 91.62 147 GLY B N 1
ATOM 2853 C CA . GLY B 1 147 ? 4.418 -3.166 4.535 1 91.62 147 GLY B CA 1
ATOM 2854 C C . GLY B 1 147 ? 3.41 -2.035 4.48 1 91.62 147 GLY B C 1
ATOM 2855 O O . GLY B 1 147 ? 3.016 -1.601 3.395 1 91.62 147 GLY B O 1
ATOM 2856 N N . GLU B 1 148 ? 2.947 -1.62 5.617 1 88.75 148 GLU B N 1
ATOM 2857 C CA . GLU B 1 148 ? 1.866 -0.645 5.727 1 88.75 148 GLU B CA 1
ATOM 2858 C C . GLU B 1 148 ? 2.379 0.688 6.266 1 88.75 148 GLU B C 1
ATOM 2860 O O . GLU B 1 148 ? 1.614 1.646 6.395 1 88.75 148 GLU B O 1
ATOM 2865 N N . GLU B 1 149 ? 3.643 0.726 6.672 1 90.62 149 GLU B N 1
ATOM 2866 C CA . GLU B 1 149 ? 4.164 1.956 7.258 1 90.62 149 GLU B CA 1
ATOM 2867 C C . GLU B 1 149 ? 4.289 3.059 6.211 1 90.62 149 GLU B C 1
ATOM 2869 O O . GLU B 1 149 ? 5.133 2.979 5.316 1 90.62 149 GLU B O 1
ATOM 2874 N N . ARG B 1 150 ? 3.502 4.004 6.332 1 91.62 150 ARG B N 1
ATOM 2875 C CA . ARG B 1 150 ? 3.426 5.117 5.391 1 91.62 150 ARG B CA 1
ATOM 2876 C C . ARG B 1 150 ? 2.811 6.348 6.051 1 91.62 150 ARG B C 1
ATOM 2878 O O . ARG B 1 150 ? 1.974 6.223 6.949 1 91.62 150 ARG B O 1
ATOM 2885 N N . LEU B 1 151 ? 3.26 7.5 5.609 1 92.56 151 LEU B N 1
ATOM 2886 C CA . LEU B 1 151 ? 2.67 8.773 6.012 1 92.56 151 LEU B CA 1
ATOM 2887 C C . LEU B 1 151 ? 2.688 9.766 4.859 1 92.56 151 LEU B C 1
ATOM 2889 O O . LEU B 1 151 ? 3.646 9.812 4.09 1 92.56 151 LEU B O 1
ATOM 2893 N N . ASP B 1 152 ? 1.637 10.539 4.727 1 93 152 ASP B N 1
ATOM 2894 C CA . ASP B 1 152 ? 1.542 11.656 3.793 1 93 152 ASP B CA 1
ATOM 2895 C C . ASP B 1 152 ? 0.929 12.883 4.465 1 93 152 ASP B C 1
ATOM 2897 O O . ASP B 1 152 ? -0.293 12.984 4.598 1 93 152 ASP B O 1
ATOM 2901 N N . ILE B 1 153 ? 1.745 13.836 4.859 1 93.94 153 ILE B N 1
ATOM 2902 C CA . ILE B 1 153 ? 1.308 15 5.617 1 93.94 153 ILE B CA 1
ATOM 2903 C C . ILE B 1 153 ? 1.524 16.266 4.789 1 93.94 153 ILE B C 1
ATOM 2905 O O . ILE B 1 153 ? 2.656 16.578 4.414 1 93.94 153 ILE B O 1
ATOM 2909 N N . PRO B 1 154 ? 0.451 16.953 4.496 1 94.56 154 PRO B N 1
ATOM 2910 C CA . PRO B 1 154 ? 0.683 18.266 3.896 1 94.56 154 PRO B CA 1
ATOM 2911 C C . PRO B 1 154 ? 1.304 19.266 4.875 1 94.56 154 PRO B C 1
ATOM 2913 O O . PRO B 1 154 ? 0.668 19.641 5.863 1 94.56 154 PRO B O 1
ATOM 2916 N N . LEU B 1 155 ? 2.512 19.688 4.605 1 96.62 155 LEU B N 1
ATOM 2917 C CA . LEU B 1 155 ? 3.195 20.609 5.5 1 96.62 155 LEU B CA 1
ATOM 2918 C C . LEU B 1 155 ? 2.85 22.062 5.156 1 96.62 155 LEU B C 1
ATOM 2920 O O . LEU B 1 155 ? 2.543 22.859 6.043 1 96.62 155 LEU B O 1
ATOM 2924 N N . LYS B 1 156 ? 2.939 22.328 3.869 1 96.44 156 LYS B N 1
ATOM 2925 C CA . LYS B 1 156 ? 2.676 23.688 3.402 1 96.44 156 LYS B CA 1
ATOM 2926 C C . LYS B 1 156 ? 1.69 23.688 2.238 1 96.44 156 LYS B C 1
ATOM 2928 O O . LYS B 1 156 ? 1.727 22.797 1.387 1 96.44 156 LYS B O 1
ATOM 2933 N N . ARG B 1 157 ? 0.916 24.703 2.23 1 94.38 157 ARG B N 1
ATOM 2934 C CA . ARG B 1 157 ? 0.022 25.016 1.117 1 94.38 157 ARG B CA 1
ATOM 2935 C C . ARG B 1 157 ? 0.054 26.5 0.78 1 94.38 157 ARG B C 1
ATOM 2937 O O . ARG B 1 157 ? -0.206 27.344 1.641 1 94.38 157 ARG B O 1
ATOM 2944 N N . GLY B 1 158 ? 0.343 26.781 -0.434 1 93.44 158 GLY B N 1
ATOM 2945 C CA . GLY B 1 158 ? 0.414 28.172 -0.841 1 93.44 158 GLY B CA 1
ATOM 2946 C C . GLY B 1 158 ? 1.421 28.969 -0.04 1 93.44 158 GLY B C 1
ATOM 2947 O O . GLY B 1 158 ? 1.138 30.109 0.37 1 93.44 158 GLY B O 1
ATOM 2948 N N . GLY B 1 159 ? 2.402 28.344 0.361 1 96.06 159 GLY B N 1
ATOM 2949 C CA . GLY B 1 159 ? 3.494 29.031 1.041 1 96.06 159 GLY B CA 1
ATOM 2950 C C . GLY B 1 159 ? 3.311 29.094 2.545 1 96.06 159 GLY B C 1
ATOM 2951 O O . GLY B 1 159 ? 4.191 29.562 3.264 1 96.06 159 GLY B O 1
ATOM 2952 N N . ILE B 1 160 ? 2.197 28.578 2.967 1 96.94 160 ILE B N 1
ATOM 2953 C CA . ILE B 1 160 ? 1.881 28.688 4.387 1 96.94 160 ILE B CA 1
ATOM 2954 C C . ILE B 1 160 ? 1.893 27.297 5.02 1 96.94 160 ILE B C 1
ATOM 2956 O O . ILE B 1 160 ? 1.376 26.344 4.438 1 96.94 160 ILE B O 1
ATOM 2960 N N . TYR B 1 161 ? 2.514 27.203 6.219 1 97.75 161 TYR B N 1
ATOM 2961 C CA . TYR B 1 161 ? 2.471 25.938 6.949 1 97.75 161 TYR B CA 1
ATOM 2962 C C . TYR B 1 161 ? 1.055 25.625 7.422 1 97.75 161 TYR B C 1
ATOM 2964 O O . TYR B 1 161 ? 0.408 26.469 8.055 1 97.75 161 TYR B O 1
ATOM 2972 N N . VAL B 1 162 ? 0.617 24.469 7.105 1 97.31 162 VAL B N 1
ATOM 2973 C CA . VAL B 1 162 ? -0.737 24.062 7.465 1 97.31 162 VAL B CA 1
ATOM 2974 C C . VAL B 1 162 ? -0.68 22.938 8.492 1 97.31 162 VAL B C 1
ATOM 2976 O O . VAL B 1 162 ? -1.718 22.422 8.922 1 97.31 162 VAL B O 1
ATOM 2979 N N . SER B 1 163 ? 0.481 22.438 8.82 1 97.38 163 SER B N 1
ATOM 2980 C CA . SER B 1 163 ? 0.753 21.469 9.883 1 97.38 163 SER B CA 1
ATOM 2981 C C . SER B 1 163 ? 1.901 21.922 10.773 1 97.38 163 SER B C 1
ATOM 2983 O O . SER B 1 163 ? 2.809 22.625 10.312 1 97.38 163 SER B O 1
ATOM 2985 N N . ASP B 1 164 ? 1.804 21.531 12.008 1 97.5 164 ASP B N 1
ATOM 2986 C CA . ASP B 1 164 ? 2.93 21.75 12.914 1 97.5 164 ASP B CA 1
ATOM 2987 C C . ASP B 1 164 ? 4.137 20.906 12.5 1 97.5 164 ASP B C 1
ATOM 2989 O O . ASP B 1 164 ? 4.078 19.672 12.539 1 97.5 164 ASP B O 1
ATOM 2993 N N . LEU B 1 165 ? 5.184 21.547 12.203 1 97.69 165 LEU B N 1
ATOM 2994 C CA . LEU B 1 165 ? 6.332 20.875 11.617 1 97.69 165 LEU B CA 1
ATOM 2995 C C . LEU B 1 165 ? 6.973 19.906 12.617 1 97.69 165 LEU B C 1
ATOM 2997 O O . LEU B 1 165 ? 7.312 18.781 12.266 1 97.69 165 LEU B O 1
ATOM 3001 N N . GLU B 1 166 ? 7.148 20.375 13.797 1 96.62 166 GLU B N 1
ATOM 3002 C CA . GLU B 1 166 ? 7.797 19.547 14.805 1 96.62 166 GLU B CA 1
ATOM 3003 C C . GLU B 1 166 ? 7.012 18.25 15.039 1 96.62 166 GLU B C 1
ATOM 3005 O O . GLU B 1 166 ? 7.598 17.172 15.102 1 96.62 166 GLU B O 1
ATOM 3010 N N . THR B 1 167 ? 5.738 18.375 15.156 1 95.19 167 THR B N 1
ATOM 3011 C CA . THR B 1 167 ? 4.879 17.219 15.359 1 95.19 167 THR B CA 1
ATOM 3012 C C . THR B 1 167 ? 4.938 16.281 14.148 1 95.19 167 THR B C 1
ATOM 3014 O O . THR B 1 167 ? 5.078 15.07 14.297 1 95.19 167 THR B O 1
ATOM 3017 N N . ALA B 1 168 ? 4.848 16.875 12.977 1 96.12 168 ALA B N 1
ATOM 3018 C CA . ALA B 1 168 ? 4.891 16.094 11.742 1 96.12 168 ALA B CA 1
ATOM 3019 C C . ALA B 1 168 ? 6.188 15.289 11.648 1 96.12 168 ALA B C 1
ATOM 3021 O O . ALA B 1 168 ? 6.168 14.094 11.336 1 96.12 168 ALA B O 1
ATOM 3022 N N . VAL B 1 169 ? 7.246 15.938 11.969 1 97.12 169 VAL B N 1
ATOM 3023 C CA . VAL B 1 169 ? 8.555 15.297 11.867 1 97.12 169 VAL B CA 1
ATOM 3024 C C . VAL B 1 169 ? 8.672 14.188 12.914 1 97.12 169 VAL B C 1
ATOM 3026 O O . VAL B 1 169 ? 9.203 13.109 12.625 1 97.12 169 VAL B O 1
ATOM 3029 N N . ASP B 1 170 ? 8.227 14.5 14.055 1 94.5 170 ASP B N 1
ATOM 3030 C CA . ASP B 1 170 ? 8.234 13.477 15.102 1 94.5 170 ASP B CA 1
ATOM 3031 C C . ASP B 1 170 ? 7.469 12.234 14.664 1 94.5 170 ASP B C 1
ATOM 3033 O O . ASP B 1 170 ? 7.953 11.109 14.828 1 94.5 170 ASP B O 1
ATOM 3037 N N . MET B 1 171 ? 6.34 12.367 14.062 1 93.44 171 MET B N 1
ATOM 3038 C CA . MET B 1 171 ? 5.527 11.25 13.594 1 93.44 171 MET B CA 1
ATOM 3039 C C . MET B 1 171 ? 6.215 10.523 12.438 1 93.44 171 MET B C 1
ATOM 3041 O O . MET B 1 171 ? 6.188 9.289 12.375 1 93.44 171 MET B O 1
ATOM 3045 N N . ALA B 1 172 ? 6.77 11.273 11.57 1 95.38 172 ALA B N 1
ATOM 3046 C CA . ALA B 1 172 ? 7.484 10.688 10.445 1 95.38 172 ALA B CA 1
ATOM 3047 C C . ALA B 1 172 ? 8.648 9.82 10.922 1 95.38 172 ALA B C 1
ATOM 3049 O O . ALA B 1 172 ? 8.828 8.695 10.453 1 95.38 172 ALA B O 1
ATOM 3050 N N . ASN B 1 173 ? 9.391 10.344 11.891 1 95.19 173 ASN B N 1
ATOM 3051 C CA . ASN B 1 173 ? 10.523 9.609 12.438 1 95.19 173 ASN B CA 1
ATOM 3052 C C . ASN B 1 173 ? 10.086 8.312 13.117 1 95.19 173 ASN B C 1
ATOM 3054 O O . ASN B 1 173 ? 10.688 7.262 12.906 1 95.19 173 ASN B O 1
ATOM 3058 N N . LYS B 1 174 ? 9.07 8.438 13.867 1 91.81 174 LYS B N 1
ATOM 3059 C CA . LYS B 1 174 ? 8.555 7.254 14.555 1 91.81 174 LYS B CA 1
ATOM 3060 C C . LYS B 1 174 ? 8.062 6.211 13.555 1 91.81 174 LYS B C 1
ATOM 3062 O O . LYS B 1 174 ? 8.305 5.012 13.742 1 91.81 174 LYS B O 1
ATOM 3067 N N . THR B 1 175 ? 7.379 6.629 12.523 1 92.62 175 THR B N 1
ATOM 3068 C CA . THR B 1 175 ? 6.887 5.723 11.492 1 92.62 175 THR B CA 1
ATOM 3069 C C . THR B 1 175 ? 8.047 5.023 10.789 1 92.62 175 THR B C 1
ATOM 3071 O O . THR B 1 175 ? 8.008 3.812 10.562 1 92.62 175 THR B O 1
ATOM 3074 N N . LEU B 1 176 ? 9.062 5.797 10.453 1 94.62 176 LEU B N 1
ATOM 3075 C CA . LEU B 1 176 ? 10.219 5.211 9.789 1 94.62 176 LEU B CA 1
ATOM 3076 C C . LEU B 1 176 ? 10.906 4.191 10.695 1 94.62 176 LEU B C 1
ATOM 3078 O O . LEU B 1 176 ? 11.312 3.119 10.234 1 94.62 176 LEU B O 1
ATOM 3082 N N . VAL B 1 177 ? 11.062 4.527 11.945 1 92.56 177 VAL B N 1
ATOM 3083 C CA . VAL B 1 177 ? 11.711 3.621 12.891 1 92.56 177 VAL B CA 1
ATOM 3084 C C . VAL B 1 177 ? 10.938 2.305 12.961 1 92.56 177 VAL B C 1
ATOM 3086 O O . VAL B 1 177 ? 11.539 1.227 12.945 1 92.56 177 VAL B O 1
ATOM 3089 N N . LEU B 1 178 ? 9.672 2.383 13.008 1 89.94 178 LEU B N 1
ATOM 3090 C CA . LEU B 1 178 ? 8.844 1.181 13.031 1 89.94 178 LEU B CA 1
ATOM 3091 C C . LEU B 1 178 ? 9.039 0.37 11.75 1 89.94 178 LEU B C 1
ATOM 3093 O O . LEU B 1 178 ? 9.141 -0.857 11.805 1 89.94 178 LEU B O 1
ATOM 3097 N N . ALA B 1 179 ? 9.086 1.047 10.648 1 92.69 179 ALA B N 1
ATOM 3098 C CA . ALA B 1 179 ? 9.305 0.377 9.367 1 92.69 179 ALA B CA 1
ATOM 3099 C C . ALA B 1 179 ? 10.648 -0.354 9.352 1 92.69 179 ALA B C 1
ATOM 3101 O O . ALA B 1 179 ? 10.742 -1.475 8.852 1 92.69 179 ALA B O 1
ATOM 3102 N N . LYS B 1 180 ? 11.648 0.283 9.961 1 92.94 180 LYS B N 1
ATOM 3103 C CA . LYS B 1 180 ? 12.977 -0.32 10.016 1 92.94 180 LYS B CA 1
ATOM 3104 C C . LYS B 1 180 ? 12.984 -1.548 10.922 1 92.94 180 LYS B C 1
ATOM 3106 O O . LYS B 1 180 ? 13.641 -2.547 10.617 1 92.94 180 LYS B O 1
ATOM 3111 N N . LEU B 1 181 ? 12.273 -1.459 11.953 1 91.31 181 LEU B N 1
ATOM 3112 C CA . LEU B 1 181 ? 12.172 -2.6 12.859 1 91.31 181 LEU B CA 1
ATOM 3113 C C . LEU B 1 181 ? 11.484 -3.777 12.172 1 91.31 181 LEU B C 1
ATOM 3115 O O . LEU B 1 181 ? 11.898 -4.926 12.344 1 91.31 181 LEU B O 1
ATOM 3119 N N . ARG B 1 182 ? 10.492 -3.527 11.422 1 91.62 182 ARG B N 1
ATOM 3120 C CA . ARG B 1 182 ? 9.82 -4.59 10.68 1 91.62 182 ARG B CA 1
ATOM 3121 C C . ARG B 1 182 ? 10.742 -5.191 9.625 1 91.62 182 ARG B C 1
ATOM 3123 O O . ARG B 1 182 ? 10.695 -6.395 9.367 1 91.62 182 ARG B O 1
ATOM 3130 N N . LEU B 1 183 ? 11.469 -4.309 9 1 93.94 183 LEU B N 1
ATOM 3131 C CA . LEU B 1 183 ? 12.445 -4.785 8.031 1 93.94 183 LEU B CA 1
ATOM 3132 C C . LEU B 1 183 ? 13.445 -5.734 8.68 1 93.94 183 LEU B C 1
ATOM 3134 O O . LEU B 1 183 ? 13.797 -6.762 8.102 1 93.94 183 LEU B O 1
ATOM 3138 N N . TYR B 1 184 ? 13.898 -5.398 9.859 1 92.56 184 TYR B N 1
ATOM 3139 C CA . TYR B 1 184 ? 14.82 -6.262 10.586 1 92.56 184 TYR B CA 1
ATOM 3140 C C . TYR B 1 184 ? 14.172 -7.598 10.922 1 92.56 184 TYR B C 1
ATOM 3142 O O . TYR B 1 184 ? 14.82 -8.648 10.844 1 92.56 184 TYR B O 1
ATOM 3150 N N . TRP B 1 185 ? 12.922 -7.52 11.312 1 93 185 TRP B N 1
ATOM 3151 C CA . TRP B 1 185 ? 12.18 -8.75 11.555 1 93 185 TRP B CA 1
ATOM 3152 C C . TRP B 1 185 ? 12.102 -9.594 10.289 1 93 185 TRP B C 1
ATOM 3154 O O . TRP B 1 185 ? 12.32 -10.812 10.328 1 93 185 TRP B O 1
ATOM 3164 N N . LEU B 1 186 ? 11.766 -8.992 9.195 1 95.75 186 LEU B N 1
ATOM 3165 C CA . LEU B 1 186 ? 11.719 -9.68 7.906 1 95.75 186 LEU B CA 1
ATOM 3166 C C . LEU B 1 186 ? 13.055 -10.344 7.594 1 95.75 186 LEU B C 1
ATOM 3168 O O . LEU B 1 186 ? 13.102 -11.508 7.191 1 95.75 186 LEU B O 1
ATOM 3172 N N . ALA B 1 187 ? 14.164 -9.594 7.77 1 95.19 187 ALA B N 1
ATOM 3173 C CA . ALA B 1 187 ? 15.5 -10.094 7.492 1 95.19 187 ALA B CA 1
ATOM 3174 C C . ALA B 1 187 ? 15.797 -11.352 8.305 1 95.19 187 ALA B C 1
ATOM 3176 O O . ALA B 1 187 ? 16.25 -12.359 7.762 1 95.19 187 ALA B O 1
ATOM 3177 N N . ALA B 1 188 ? 15.477 -11.242 9.539 1 93.94 188 ALA B N 1
ATOM 3178 C CA . ALA B 1 188 ? 15.734 -12.367 10.43 1 93.94 188 ALA B CA 1
ATOM 3179 C C . ALA B 1 188 ? 14.93 -13.594 10 1 93.94 188 ALA B C 1
ATOM 3181 O O . ALA B 1 188 ? 15.453 -14.711 9.984 1 93.94 188 ALA B O 1
ATOM 3182 N N . ARG B 1 189 ? 13.734 -13.383 9.625 1 94.56 189 ARG B N 1
ATOM 3183 C CA . ARG B 1 189 ? 12.867 -14.492 9.234 1 94.56 189 ARG B CA 1
ATOM 3184 C C . ARG B 1 189 ? 13.312 -15.102 7.91 1 94.56 189 ARG B C 1
ATOM 3186 O O . ARG B 1 189 ? 13.266 -16.312 7.734 1 94.56 189 ARG B O 1
ATOM 3193 N N . LEU B 1 190 ? 13.695 -14.258 6.973 1 96.38 190 LEU B N 1
ATOM 3194 C CA . LEU B 1 190 ? 14.188 -14.75 5.695 1 96.38 190 LEU B CA 1
ATOM 3195 C C . LEU B 1 190 ? 15.477 -15.547 5.887 1 96.38 190 LEU B C 1
ATOM 3197 O O . LEU B 1 190 ? 15.656 -16.594 5.262 1 96.38 190 LEU B O 1
ATOM 3201 N N . GLU B 1 191 ? 16.344 -15.031 6.738 1 94.25 191 GLU B N 1
ATOM 3202 C CA . GLU B 1 191 ? 17.594 -15.727 7.035 1 94.25 191 GLU B CA 1
ATOM 3203 C C . GLU B 1 191 ? 17.328 -17.109 7.617 1 94.25 191 GLU B C 1
ATOM 3205 O O . GLU B 1 191 ? 17.969 -18.094 7.219 1 94.25 191 GLU B O 1
ATOM 3210 N N . ALA B 1 192 ? 16.391 -17.188 8.477 1 93.75 192 ALA B N 1
ATOM 3211 C CA . ALA B 1 192 ? 16.031 -18.453 9.094 1 93.75 192 ALA B CA 1
ATOM 3212 C C . ALA B 1 192 ? 15.383 -19.391 8.086 1 93.75 192 ALA B C 1
ATOM 3214 O O . ALA B 1 192 ? 15.758 -20.562 7.984 1 93.75 192 ALA B O 1
ATOM 3215 N N . GLU B 1 193 ? 14.469 -18.891 7.336 1 93.31 193 GLU B N 1
ATOM 3216 C CA . GLU B 1 193 ? 13.648 -19.688 6.434 1 93.31 193 GLU B CA 1
ATOM 3217 C C . GLU B 1 193 ? 14.469 -20.203 5.254 1 93.31 193 GLU B C 1
ATOM 3219 O O . GLU B 1 193 ? 14.344 -21.359 4.859 1 93.31 193 GLU B O 1
ATOM 3224 N N . LEU B 1 194 ? 15.328 -19.375 4.719 1 95.19 194 LEU B N 1
ATOM 3225 C CA . LEU B 1 194 ? 15.969 -19.688 3.443 1 95.19 194 LEU B CA 1
ATOM 3226 C C . LEU B 1 194 ? 17.375 -20.234 3.656 1 95.19 194 LEU B C 1
ATOM 3228 O O . LEU B 1 194 ? 17.906 -20.938 2.803 1 95.19 194 LEU B O 1
ATOM 3232 N N . PHE B 1 195 ? 17.938 -19.922 4.824 1 94.38 195 PHE B N 1
ATOM 3233 C CA . PHE B 1 195 ? 19.344 -20.266 4.996 1 94.38 195 PHE B CA 1
ATOM 3234 C C . PHE B 1 195 ? 19.547 -21.062 6.277 1 94.38 195 PHE B C 1
ATOM 3236 O O . PHE B 1 195 ? 20.656 -21.5 6.574 1 94.38 195 PHE B O 1
ATOM 3243 N N . GLY B 1 196 ? 18.484 -21.281 7 1 91.31 196 GLY B N 1
ATOM 3244 C CA . GLY B 1 196 ? 18.578 -22.094 8.211 1 91.31 196 GLY B CA 1
ATOM 3245 C C . GLY B 1 196 ? 19.359 -21.422 9.32 1 91.31 196 GLY B C 1
ATOM 3246 O O . GLY B 1 196 ? 19.938 -22.094 10.18 1 91.31 196 GLY B O 1
ATOM 3247 N N . LEU B 1 197 ? 19.438 -20.172 9.273 1 86.56 197 LEU B N 1
ATOM 3248 C CA . LEU B 1 197 ? 20.172 -19.438 10.297 1 86.56 197 LEU B CA 1
ATOM 3249 C C . LEU B 1 197 ? 19.328 -19.297 11.57 1 86.56 197 LEU B C 1
ATOM 3251 O O . LEU B 1 197 ? 18.109 -19.219 11.5 1 86.56 197 LEU B O 1
ATOM 3255 N N . GLU B 1 198 ? 19.891 -19.5 12.734 1 76.94 198 GLU B N 1
ATOM 3256 C CA . GLU B 1 198 ? 19.188 -19.359 14.008 1 76.94 198 GLU B CA 1
ATOM 3257 C C . GLU B 1 198 ? 18.766 -17.906 14.234 1 76.94 198 GLU B C 1
ATOM 3259 O O . GLU B 1 198 ? 19.609 -17 14.195 1 76.94 198 GLU B O 1
ATOM 3264 N N . THR B 1 199 ? 17.5 -17.719 14.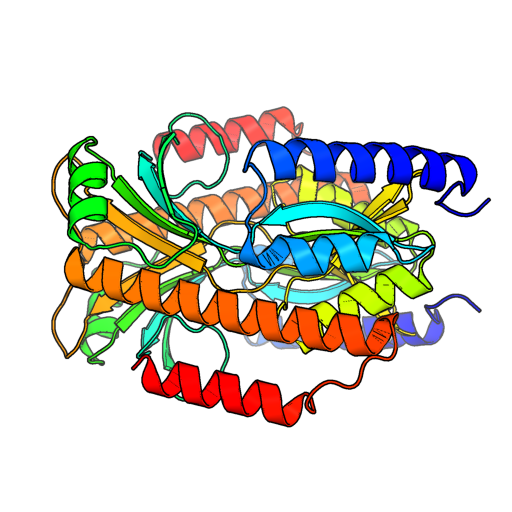234 1 71.81 199 THR B N 1
ATOM 3265 C CA . THR B 1 199 ? 16.969 -16.391 14.508 1 71.81 199 THR B CA 1
ATOM 3266 C C . THR B 1 199 ? 16.031 -16.406 15.703 1 71.81 199 THR B C 1
ATOM 3268 O O . THR B 1 199 ? 15.5 -17.469 16.062 1 71.81 199 THR B O 1
ATOM 3271 N N . PRO B 1 200 ? 16.047 -15.234 16.484 1 72.5 200 PRO B N 1
ATOM 3272 C CA . PRO B 1 200 ? 15.047 -15.188 17.547 1 72.5 200 PRO B CA 1
ATOM 3273 C C . PRO B 1 200 ? 13.656 -15.609 17.062 1 72.5 200 PRO B C 1
ATOM 3275 O O . PRO B 1 200 ? 13.352 -15.492 15.875 1 72.5 200 PRO B O 1
ATOM 3278 N N . GLU B 1 201 ? 13.016 -16.219 18 1 75.5 201 GLU B N 1
ATOM 3279 C CA . GLU B 1 201 ? 11.656 -16.625 17.672 1 75.5 201 GLU B CA 1
ATOM 3280 C C . GLU B 1 201 ? 10.805 -15.438 17.25 1 75.5 201 GLU B C 1
ATOM 3282 O O . GLU B 1 201 ? 10.961 -14.336 17.781 1 75.5 201 GLU B O 1
ATOM 3287 N N . SER B 1 202 ? 10.031 -15.656 16.266 1 74.62 202 SER B N 1
ATOM 3288 C CA . SER B 1 202 ? 9.141 -14.625 15.734 1 74.62 202 SER B CA 1
ATOM 3289 C C . SER B 1 202 ? 8.398 -13.898 16.859 1 74.62 202 SER B C 1
ATOM 3291 O O . SER B 1 202 ? 8.258 -12.68 16.828 1 74.62 202 SER B O 1
ATOM 3293 N N . ASP B 1 203 ? 8.008 -14.672 17.781 1 76.19 203 ASP B N 1
ATOM 3294 C CA . ASP B 1 203 ? 7.258 -14.078 18.891 1 76.19 203 ASP B CA 1
ATOM 3295 C C . ASP B 1 203 ? 8.125 -13.102 19.672 1 76.19 203 ASP B C 1
ATOM 3297 O O . ASP B 1 203 ? 7.637 -12.07 20.141 1 76.19 203 ASP B O 1
ATOM 3301 N N . GLU B 1 204 ? 9.445 -13.438 19.766 1 75.19 204 GLU B N 1
ATOM 3302 C CA . GLU B 1 204 ? 10.367 -12.562 20.469 1 75.19 204 GLU B CA 1
ATOM 3303 C C . GLU B 1 204 ? 10.594 -11.266 19.719 1 75.19 204 GLU B C 1
ATOM 3305 O O . GLU B 1 204 ? 10.609 -10.18 20.312 1 75.19 204 GLU B O 1
ATOM 3310 N N . ILE B 1 205 ? 10.727 -11.438 18.484 1 75.12 205 ILE B N 1
ATOM 3311 C CA . ILE B 1 205 ? 10.969 -10.266 17.656 1 75.12 205 ILE B CA 1
ATOM 3312 C C . ILE B 1 205 ? 9.719 -9.391 17.625 1 75.12 205 ILE B C 1
ATOM 3314 O O . ILE B 1 205 ? 9.812 -8.172 17.781 1 75.12 205 ILE B O 1
ATOM 3318 N N . ARG B 1 206 ? 8.578 -9.9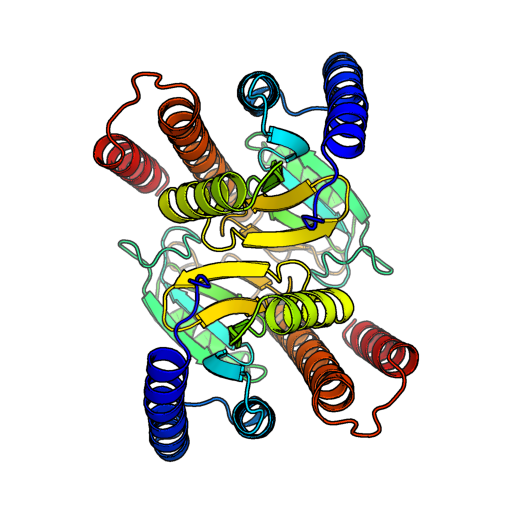92 17.578 1 75.19 206 ARG B N 1
ATOM 3319 C CA . ARG B 1 206 ? 7.32 -9.25 17.578 1 75.19 206 ARG B CA 1
ATOM 3320 C C . ARG B 1 206 ? 7.141 -8.469 18.875 1 75.19 206 ARG B C 1
ATOM 3322 O O . ARG B 1 206 ? 6.734 -7.309 18.859 1 75.19 206 ARG B O 1
ATOM 3329 N N . ARG B 1 207 ? 7.504 -9.109 19.922 1 74.94 207 ARG B N 1
ATOM 3330 C CA . ARG B 1 207 ? 7.406 -8.469 21.219 1 74.94 207 ARG B CA 1
ATOM 3331 C C . ARG B 1 207 ? 8.359 -7.281 21.312 1 74.94 207 ARG B C 1
ATOM 3333 O O . ARG B 1 207 ? 8.008 -6.23 21.859 1 74.94 207 ARG B O 1
ATOM 3340 N N . ALA B 1 208 ? 9.555 -7.543 20.734 1 72.38 208 ALA B N 1
ATOM 3341 C CA . ALA B 1 208 ? 10.547 -6.469 20.766 1 72.38 208 ALA B CA 1
ATOM 3342 C C . ALA B 1 208 ? 10.086 -5.273 19.938 1 72.38 208 ALA B C 1
ATOM 3344 O O . ALA B 1 208 ? 10.25 -4.121 20.344 1 72.38 208 ALA B O 1
ATOM 3345 N N . ILE B 1 209 ? 9.453 -5.566 18.922 1 75.38 209 ILE B N 1
ATOM 3346 C CA . ILE B 1 209 ? 8.961 -4.508 18.047 1 75.38 209 ILE B CA 1
ATOM 3347 C C . ILE B 1 209 ? 7.801 -3.783 18.719 1 75.38 209 ILE B C 1
ATOM 3349 O O . ILE B 1 209 ? 7.734 -2.553 18.703 1 75.38 209 ILE B O 1
ATOM 3353 N N . ARG B 1 210 ? 6.953 -4.582 19.328 1 73.69 210 ARG B N 1
ATOM 3354 C CA . ARG B 1 210 ? 5.832 -3.99 20.047 1 73.69 210 ARG B CA 1
ATOM 3355 C C . ARG B 1 210 ? 6.32 -3.105 21.188 1 73.69 210 ARG B C 1
ATOM 3357 O O . ARG B 1 210 ? 5.785 -2.018 21.406 1 73.69 210 ARG B O 1
ATOM 3364 N N . ARG B 1 211 ? 7.352 -3.578 21.859 1 70.25 211 ARG B N 1
ATOM 3365 C CA . ARG B 1 211 ? 7.938 -2.803 22.953 1 70.25 211 ARG B CA 1
ATOM 3366 C C . ARG B 1 211 ? 8.555 -1.507 22.438 1 70.25 211 ARG B C 1
ATOM 3368 O O . ARG B 1 211 ? 8.359 -0.442 23.016 1 70.25 211 ARG B O 1
ATOM 3375 N N . ALA B 1 212 ? 9.281 -1.658 21.359 1 71.06 212 ALA B N 1
ATOM 3376 C CA . ALA B 1 212 ? 9.891 -0.471 20.766 1 71.06 212 ALA B CA 1
ATOM 3377 C C . ALA B 1 212 ? 8.828 0.52 20.297 1 71.06 212 ALA B C 1
ATOM 3379 O O . ALA B 1 212 ? 8.961 1.728 20.516 1 71.06 212 ALA B O 1
ATOM 3380 N N . ALA B 1 213 ? 7.75 -0.011 19.766 1 71.56 213 ALA B N 1
ATOM 3381 C CA . ALA B 1 213 ? 6.645 0.821 19.297 1 71.56 213 ALA B CA 1
ATOM 3382 C C . ALA B 1 213 ? 5.984 1.563 20.453 1 71.56 213 ALA B C 1
ATOM 3384 O O . ALA B 1 213 ? 5.617 2.734 20.328 1 71.56 213 ALA B O 1
ATOM 3385 N N . ASN B 1 214 ? 5.84 0.872 21.547 1 67.25 214 ASN B N 1
ATOM 3386 C CA . ASN B 1 214 ? 5.246 1.482 22.734 1 67.25 214 ASN B CA 1
ATOM 3387 C C . ASN B 1 214 ? 6.121 2.605 23.281 1 67.25 214 ASN B C 1
ATOM 3389 O O . ASN B 1 214 ? 5.609 3.586 23.828 1 67.25 214 ASN B O 1
ATOM 3393 N N . CYS B 1 215 ? 7.402 2.449 23.078 1 61.19 215 CYS B N 1
ATOM 3394 C CA . CYS B 1 215 ? 8.344 3.453 23.562 1 61.19 215 CYS B CA 1
ATOM 3395 C C . CYS B 1 215 ? 8.336 4.688 22.672 1 61.19 215 CYS B C 1
ATOM 3397 O O . CYS B 1 215 ? 8.711 5.777 23.094 1 61.19 215 CYS B O 1
ATOM 3399 N N . LEU B 1 216 ? 7.945 4.398 21.469 1 67.31 216 LEU B N 1
ATOM 3400 C CA . LEU B 1 216 ? 7.926 5.504 20.516 1 67.31 216 LEU B CA 1
ATOM 3401 C C . LEU B 1 216 ? 6.695 6.379 20.719 1 67.31 216 LEU B C 1
ATOM 3403 O O . LEU B 1 216 ? 6.52 7.387 20.031 1 67.31 216 LEU B O 1
ATOM 3407 N N . GLY B 1 217 ? 5.816 6.164 21.859 1 56.31 217 GLY B N 1
ATOM 3408 C CA . GLY B 1 217 ? 4.664 6.957 22.25 1 56.31 217 GLY B CA 1
ATOM 3409 C C . GLY B 1 217 ? 4.98 8.43 22.406 1 56.31 217 GLY B C 1
ATOM 3410 O O . GLY B 1 217 ? 6.133 8.805 22.625 1 56.31 217 GLY B O 1
#

pLDDT: mean 91.55, std 11.28, range [42.09, 98.81]

Sequence (434 aa):
MGAVDRRVFEARKRVFVERLEREALQERVDGDILPLLRLLNRHPAIYTTSSCSGRIMVAEAVRPSYSKGRGFRPVAKWHHPAPPDLVRAAADQVDNAWLMVRGAILHLAAADAKTAYRLVEVGRETGHKHSGIIAINRGGIFVEILGEERLDIPLKRGGIYVSDLETAVDMANKTLVLAKLRLYWLAARLEAELFGLETPESDEIRRAIRRAANCLGMGAVDRRVFEARKRVFVERLEREALQERVDGDILPLLRLLNRHPAIYTTSSCSGRIMVAEAVRPSYSKGRGFRPVAKWHHPAPPDLVRAAADQVDNAWLMVRGAILHLAAADAKTAYRLVEVGRETGHKHSGIIAINRGGIFVEILGEERLDIPLKRGGIYVSDLETAVDMANKTLVLAKLRLYWLAARLEAELFGLETPESDEIRRAIRRAANCLG

Radius of gyration: 21.88 Å; Cα contacts (8 Å, |Δi|>4): 894; chains: 2; bounding box: 59×61×48 Å

Nearest PDB structures (foldseek):
  2it3-assembly1_B  TM=9.158E-01  e=2.537E-15  Pyrococcus horikoshii
  2qg3-assembly1_A  TM=8.894E-01  e=2.608E-14  Archaeoglobus fulgidus DSM 4304
  2it2-assembly1_B  TM=8.691E-01  e=1.544E-14  Pyrococcus horikoshii
  2dvk-assembly1_A-2  TM=8.837E-01  e=4.800E-13  Aeropyrum pernix
  1tlj-assembly1_B  TM=8.561E-01  e=1.943E-12  Saccharolobus solfataricus

Secondary structure (DSSP, 8-state):
--SS-HHHHHHHHHHHHHHHHHHHHTT-S-TTTHHHHHHHTTSTTEEEEEEE--EEEEEE-SS---SS-TT-EEEEEESSPPPHHHHHHHHTT-SSEEEEEE--EEEEEESSHHHHHHHHHHHHHTT-TT-EEEEEETTEEEEEEE---EEEEE-EETTEE-B-HHHHHHHHHHHHHHHHHHHHHHHHHHHHHHH------HHHHHHHHHHHHHHT-/--SS-HHHHHHHHHHHHHHHHHHHHTT-S-TTTHHHHHHHTTSTTEEEEEEE--EEEEEE-SS---S--TT-EEEEEESSPPPHHHHHHHHTT-SSEEEEEE--EEEEEESSHHHHHHHHHHHHHTT-TT-EEEEEETTEEEEEEE-S-EEEEE-EETTEE-B-HHHHHHHHHHHHHHHHHHHHHHHHHHHHHHH------HHHHHHHHHHHHHHT-

Solvent-accessible surface area (backbone atoms only — not comparable to full-atom values): 22218 Å² total; per-residue (Å²): 131,71,72,40,37,67,70,49,24,51,52,49,38,51,52,37,52,51,47,49,53,55,34,45,74,68,65,71,45,58,70,90,45,43,66,56,52,57,54,48,47,66,41,93,51,35,30,57,77,50,74,43,62,26,36,39,33,35,27,33,32,87,54,96,51,84,60,87,48,96,61,58,41,83,67,44,73,36,76,54,75,65,57,59,67,61,51,48,59,50,40,70,75,45,36,30,16,30,44,33,31,41,32,32,36,42,32,34,29,14,65,44,67,71,56,36,51,48,52,28,50,50,28,40,74,42,59,12,72,57,13,12,43,60,49,72,39,45,59,17,36,27,34,37,33,26,50,77,44,61,35,43,32,64,34,24,52,86,63,36,74,39,31,43,60,67,61,51,39,52,51,46,30,47,45,47,51,52,22,40,49,36,48,51,48,35,48,43,49,47,40,26,74,77,66,67,42,92,50,80,53,65,69,54,49,51,48,50,49,51,51,53,54,60,67,63,101,131,70,72,38,37,68,69,48,24,51,53,48,38,53,52,37,54,51,48,50,52,55,33,45,74,67,65,72,44,58,70,90,44,43,66,55,54,57,53,48,48,65,41,91,51,35,30,57,75,50,75,45,60,25,35,40,33,36,27,34,32,87,52,90,60,78,60,83,47,96,62,53,41,83,68,45,74,35,77,53,78,66,56,60,68,60,52,48,58,48,40,70,75,45,37,30,16,30,45,34,31,41,34,30,38,41,31,34,29,12,64,44,67,70,57,35,50,49,53,28,50,50,27,39,72,42,58,12,69,58,13,11,43,60,48,73,39,45,58,16,37,27,32,38,35,26,50,77,41,62,36,42,31,65,34,25,52,86,63,35,74,40,32,43,60,67,60,50,39,53,52,45,31,48,44,48,52,51,21,41,50,36,47,51,48,35,48,42,50,48,41,26,72,75,66,67,42,93,50,80,51,66,69,55,49,51,49,50,48,51,52,52,54,60,66,62,100

InterPro domains:
  IPR003827 tRNA wybutosine-synthesizing protein [PF02676] (12-191)
  IPR022908 tRNA(Phe) 7-((3-amino-3-carboxypropyl)-4-demethylwyosine(37)-N(4))-methyltransferase [MF_00266] (10-193)
  IPR036602 tRNA wybutosine-synthesizing-like superfamily [G3DSA:3.30.1960.10] (2-195)
  IPR036602 tRNA wybutosine-synthesizing-like superfamily [SSF111278] (8-191)

Organism: Pyrobaculum neutrophilum (strain DSM 2338 / JCM 9278 / NBRC 100436 / V24Sta) (NCBI:txid444157)